Protein AF-A0A118K7F1-F1 (afdb_monomer)

Nearest PDB structures (foldseek):
  3m66-assembly1_A  TM=4.678E-01  e=5.697E-04  Homo sapiens
  6z1p-assembly1_BY  TM=4.710E-01  e=3.062E-03  Tetrahymena thermophila SB210
  4fp9-assembly1_B  TM=5.503E-01  e=2.285E-02  Homo sapiens
  7odr-assembly1_y  TM=4.943E-01  e=2.480E-02  Homo sapiens
  4fzv-assembly1_B  TM=5.693E-01  e=2.368E-01  Homo sapiens

Organism: Cynara cardunculus var. scolymus (NCBI:txid59895)

Structure (mmCIF, N/CA/C/O backbone):
data_AF-A0A118K7F1-F1
#
_entry.id   AF-A0A118K7F1-F1
#
loop_
_atom_site.group_PDB
_atom_site.id
_atom_site.type_symbol
_atom_site.label_atom_id
_atom_site.label_alt_id
_atom_site.label_comp_id
_atom_site.label_asym_id
_atom_site.label_entity_id
_atom_site.label_seq_id
_atom_site.pdbx_PDB_ins_code
_atom_site.Cartn_x
_atom_site.Cartn_y
_atom_site.Cartn_z
_atom_site.occupancy
_atom_site.B_iso_or_equiv
_atom_site.auth_seq_id
_atom_site.auth_comp_id
_atom_site.auth_asym_id
_atom_site.auth_atom_id
_atom_site.pdbx_PDB_model_num
ATOM 1 N N . MET A 1 1 ? -38.314 -49.164 15.059 1.00 33.78 1 MET A N 1
ATOM 2 C CA . MET A 1 1 ? -38.859 -47.886 15.569 1.00 33.78 1 MET A CA 1
ATOM 3 C C . MET A 1 1 ? -37.735 -46.852 15.673 1.00 33.78 1 MET A C 1
ATOM 5 O O . MET A 1 1 ? -37.316 -46.515 16.763 1.00 33.78 1 MET A O 1
ATOM 9 N N . ASN A 1 2 ? -37.215 -46.384 14.531 1.00 30.73 2 ASN A N 1
ATOM 10 C CA . ASN A 1 2 ? -36.104 -45.414 14.435 1.00 30.73 2 ASN A CA 1
ATOM 11 C C . ASN A 1 2 ? -36.528 -44.141 13.670 1.00 30.73 2 ASN A C 1
ATOM 13 O O . ASN A 1 2 ? -35.702 -43.494 13.037 1.00 30.73 2 ASN A O 1
ATOM 17 N N . HIS A 1 3 ? -37.826 -43.818 13.656 1.00 33.66 3 HIS A N 1
ATOM 18 C CA . HIS A 1 3 ? -38.388 -42.893 12.665 1.00 33.66 3 HIS A CA 1
ATOM 19 C C . HIS A 1 3 ? -38.985 -41.580 13.194 1.00 33.66 3 HIS A C 1
ATOM 21 O O . HIS A 1 3 ? -39.482 -40.816 12.376 1.00 33.66 3 HIS A O 1
ATOM 27 N N . GLU A 1 4 ? -38.886 -41.248 14.487 1.00 40.16 4 GLU A N 1
ATOM 28 C CA . GLU A 1 4 ? -39.511 -40.009 15.012 1.00 40.16 4 GLU A CA 1
ATOM 29 C C . GLU A 1 4 ? -38.558 -38.905 15.488 1.00 40.16 4 GLU A C 1
ATOM 31 O O . GLU A 1 4 ? -38.998 -37.828 15.874 1.00 40.16 4 GLU A O 1
ATOM 36 N N . LEU A 1 5 ? -37.246 -39.080 15.361 1.00 42.38 5 LEU A N 1
ATOM 37 C CA . LEU A 1 5 ? -36.295 -37.971 15.456 1.00 42.38 5 LEU A CA 1
ATOM 38 C C . LEU A 1 5 ? -35.382 -38.083 14.243 1.00 42.38 5 LEU A C 1
ATOM 40 O O . LEU A 1 5 ? -34.543 -38.976 14.193 1.00 42.38 5 LEU A O 1
ATOM 44 N N . GLY A 1 6 ? -35.568 -37.222 13.239 1.00 43.69 6 GLY A N 1
ATOM 45 C CA . GLY A 1 6 ? -34.880 -37.246 11.934 1.00 43.69 6 GLY A CA 1
ATOM 46 C C . GLY A 1 6 ? -33.348 -37.098 11.959 1.00 43.69 6 GLY A C 1
ATOM 47 O O . GLY A 1 6 ? -32.740 -36.762 10.946 1.00 43.69 6 GLY A O 1
ATOM 48 N N . ILE A 1 7 ? -32.701 -37.348 13.097 1.00 48.69 7 ILE A N 1
ATOM 49 C CA . ILE A 1 7 ? -31.257 -37.423 13.273 1.00 48.69 7 ILE A CA 1
ATOM 50 C C . ILE A 1 7 ? -30.975 -38.642 14.155 1.00 48.69 7 ILE A C 1
ATOM 52 O O . ILE A 1 7 ? -31.337 -38.664 15.328 1.00 48.69 7 ILE A O 1
ATOM 56 N N . SER A 1 8 ? -30.304 -39.654 13.596 1.00 56.19 8 SER A N 1
ATOM 57 C CA . SER A 1 8 ? -29.778 -40.784 14.373 1.00 56.19 8 SER A CA 1
ATOM 58 C C . SER A 1 8 ? -28.964 -40.256 15.557 1.00 56.19 8 SER A C 1
ATOM 60 O O . SER A 1 8 ? -28.111 -39.385 15.367 1.00 56.19 8 SER A O 1
ATOM 62 N N . ILE A 1 9 ? -29.184 -40.797 16.759 1.00 53.75 9 ILE A N 1
ATOM 63 C CA . ILE A 1 9 ? -28.393 -40.495 17.964 1.00 53.75 9 ILE A CA 1
ATOM 64 C C . ILE A 1 9 ? -26.886 -40.552 17.651 1.00 53.75 9 ILE A C 1
ATOM 66 O O . ILE A 1 9 ? -26.134 -39.712 18.132 1.00 53.75 9 ILE A O 1
ATOM 70 N N . ALA A 1 10 ? -26.450 -41.436 16.744 1.00 54.94 10 ALA A N 1
ATOM 71 C CA . ALA A 1 10 ? -25.067 -41.506 16.270 1.00 54.94 10 ALA A CA 1
ATOM 72 C C . ALA A 1 10 ? -24.579 -40.226 15.557 1.00 54.94 10 ALA A C 1
ATOM 74 O O . ALA A 1 10 ? -23.451 -39.791 15.783 1.00 54.94 10 ALA A O 1
ATOM 75 N N . LYS A 1 11 ? -25.418 -39.577 14.735 1.00 52.28 11 LYS A N 1
ATOM 76 C CA . LYS A 1 11 ? -25.096 -38.284 14.098 1.00 52.28 11 LYS A CA 1
ATOM 77 C C . LYS A 1 11 ? -25.010 -37.161 15.130 1.00 52.28 11 LYS A C 1
ATOM 79 O O . LYS A 1 11 ? -24.109 -36.331 15.046 1.00 52.28 11 LYS A O 1
ATOM 84 N N . LEU A 1 12 ? -25.905 -37.156 16.116 1.00 53.72 12 LEU A N 1
ATOM 85 C CA . LEU A 1 12 ? -25.903 -36.162 17.191 1.00 53.72 12 LEU A CA 1
ATOM 86 C C . LEU A 1 12 ? -24.661 -36.327 18.081 1.00 53.72 12 LEU A C 1
ATOM 88 O O . LEU A 1 12 ? -23.933 -35.363 18.284 1.00 53.72 12 LEU A O 1
ATOM 92 N N . LEU A 1 13 ? -24.334 -37.557 18.489 1.00 58.09 13 LEU A N 1
ATOM 93 C CA . LEU A 1 13 ? -23.110 -37.884 19.227 1.00 58.09 13 LEU A CA 1
ATOM 94 C C . LEU A 1 13 ? -21.833 -37.532 18.446 1.00 58.09 13 LEU A C 1
ATOM 96 O O . LEU A 1 13 ? -20.893 -37.020 19.044 1.00 58.09 13 LEU A O 1
ATOM 100 N N . SER A 1 14 ? -21.809 -37.713 17.119 1.00 56.25 14 SER A N 1
ATOM 101 C CA . SER A 1 14 ? -20.656 -37.328 16.285 1.00 56.25 14 SER A CA 1
ATOM 102 C C . SER A 1 14 ? -20.405 -35.812 16.217 1.00 56.25 14 SER A C 1
ATOM 104 O O . SER A 1 14 ? -19.273 -35.386 15.996 1.00 56.25 14 SER A O 1
ATOM 106 N N . ALA A 1 15 ? -21.438 -34.989 16.432 1.00 49.56 15 ALA A N 1
ATOM 107 C CA . ALA A 1 15 ? -21.332 -33.527 16.451 1.00 49.56 15 ALA A CA 1
ATOM 108 C C . ALA A 1 15 ? -20.895 -32.973 17.822 1.00 49.56 15 ALA A C 1
ATOM 110 O O . ALA A 1 15 ? -20.406 -31.844 17.915 1.00 49.56 15 ALA A O 1
ATOM 111 N N . LEU A 1 16 ? -21.055 -33.764 18.886 1.00 56.34 16 LEU A N 1
ATOM 112 C CA . LEU A 1 16 ? -20.774 -33.382 20.264 1.00 56.34 16 LEU A CA 1
ATOM 113 C C . LEU A 1 16 ? -19.293 -33.657 20.585 1.00 56.34 16 LEU A C 1
ATOM 115 O O . LEU A 1 16 ? -18.904 -34.771 20.921 1.00 56.34 16 LEU A O 1
ATOM 119 N N . ARG A 1 17 ? -18.437 -32.629 20.505 1.00 57.47 17 ARG A N 1
ATOM 120 C CA . ARG A 1 17 ? -16.974 -32.715 20.742 1.00 57.47 17 ARG A CA 1
ATOM 121 C C . ARG A 1 17 ? -16.579 -32.922 22.222 1.00 57.47 17 ARG A C 1
ATOM 123 O O . ARG A 1 17 ? -15.550 -32.409 22.655 1.00 57.47 17 ARG A O 1
ATOM 130 N N . HIS A 1 18 ? -17.392 -33.615 23.026 1.00 61.81 18 HIS A N 1
ATOM 131 C CA . HIS A 1 18 ? -17.196 -33.721 24.475 1.00 61.81 18 HIS A CA 1
ATOM 132 C C . HIS A 1 18 ? -17.269 -35.184 24.977 1.00 61.81 18 HIS A C 1
ATOM 134 O O . HIS A 1 18 ? -18.365 -35.728 25.116 1.00 61.81 18 HIS A O 1
ATOM 140 N N . PRO A 1 19 ? -16.136 -35.819 25.359 1.00 63.72 19 PRO A N 1
ATOM 141 C CA . PRO A 1 19 ? -16.068 -37.256 25.681 1.00 63.72 19 PRO A CA 1
ATOM 142 C C . PRO A 1 19 ? -17.007 -37.708 26.807 1.00 63.72 19 PRO A C 1
ATOM 144 O O . PRO A 1 19 ? -17.518 -38.821 26.797 1.00 63.72 19 PRO A O 1
ATOM 147 N N . LYS A 1 20 ? -17.267 -36.823 27.779 1.00 68.19 20 LYS A N 1
ATOM 148 C CA . LYS A 1 20 ? -18.116 -37.111 28.950 1.00 68.19 20 LYS A CA 1
ATOM 149 C C . LYS A 1 20 ? -19.592 -37.373 28.616 1.00 68.19 20 LYS A C 1
ATOM 151 O O . LYS A 1 20 ? -20.291 -37.897 29.470 1.00 68.19 20 LYS A O 1
ATOM 156 N N . ILE A 1 21 ? -20.069 -37.029 27.417 1.00 67.31 21 ILE A N 1
ATOM 157 C CA . ILE A 1 21 ? -21.455 -37.311 26.994 1.00 67.31 21 ILE A CA 1
ATOM 158 C C . ILE A 1 21 ? -21.686 -38.817 26.811 1.00 67.31 21 ILE A C 1
ATOM 160 O O . ILE A 1 21 ? -22.789 -39.296 27.050 1.00 67.31 21 ILE A O 1
ATOM 164 N N . LEU A 1 22 ? -20.633 -39.574 26.483 1.00 69.19 22 LEU A N 1
ATOM 165 C CA . LEU A 1 22 ? -20.677 -41.035 26.341 1.00 69.19 22 LEU A CA 1
ATOM 166 C C . LEU A 1 22 ? -20.912 -41.772 27.671 1.00 69.19 22 LEU A C 1
ATOM 168 O O . LEU A 1 22 ? -21.082 -42.985 27.671 1.00 69.19 22 LEU A O 1
ATOM 172 N N . LEU A 1 23 ? -20.896 -41.055 28.800 1.00 73.44 23 LEU A N 1
ATOM 173 C CA . LEU A 1 23 ? -21.148 -41.616 30.128 1.00 73.44 23 LEU A CA 1
ATOM 174 C C . LEU A 1 23 ? -22.645 -41.705 30.468 1.00 73.44 23 LEU A C 1
ATOM 176 O O . LEU A 1 23 ? -22.988 -42.279 31.497 1.00 73.44 23 LEU A O 1
ATOM 180 N N . TYR A 1 24 ? -23.522 -41.124 29.644 1.00 74.94 24 TYR A N 1
ATOM 181 C CA . TYR A 1 24 ? -24.964 -41.073 29.889 1.00 74.94 24 TYR A CA 1
ATOM 182 C C . TYR A 1 24 ? -25.722 -42.109 29.060 1.00 74.94 24 TYR A C 1
ATOM 184 O O . TYR A 1 24 ? -25.358 -42.399 27.920 1.00 74.94 24 TYR A O 1
ATOM 192 N N . ASP A 1 25 ? -26.810 -42.633 29.629 1.00 81.31 25 ASP A N 1
ATOM 193 C CA . ASP A 1 25 ? -27.664 -43.620 28.971 1.00 81.31 25 ASP A CA 1
ATOM 194 C C . ASP A 1 25 ? -28.401 -42.992 27.764 1.00 81.31 25 ASP A C 1
ATOM 196 O O . ASP A 1 25 ? -29.088 -41.970 27.927 1.00 81.31 25 ASP A O 1
ATOM 200 N N . PRO A 1 26 ? -28.279 -43.569 26.550 1.00 75.25 26 PRO A N 1
ATOM 201 C CA . PRO A 1 26 ? -28.888 -43.007 25.348 1.00 75.25 26 PRO A CA 1
ATOM 202 C C . PRO A 1 26 ? -30.412 -42.878 25.406 1.00 75.25 26 PRO A C 1
ATOM 204 O O . PRO A 1 26 ? -30.953 -41.888 24.914 1.00 75.25 26 PRO A O 1
ATOM 207 N N . GLU A 1 27 ? -31.103 -43.845 26.006 1.00 77.94 27 GLU A N 1
ATOM 208 C CA . GLU A 1 27 ? -32.568 -43.920 25.992 1.00 77.94 27 GLU A CA 1
ATOM 209 C C . GLU A 1 27 ? -33.184 -43.263 27.226 1.00 77.94 27 GLU A C 1
ATOM 211 O O . GLU A 1 27 ? -34.207 -42.589 27.126 1.00 77.94 27 GLU A O 1
ATOM 216 N N . LYS A 1 28 ? -32.553 -43.422 28.391 1.00 79.44 28 LYS A N 1
ATOM 217 C CA . LYS A 1 28 ? -33.074 -42.939 29.675 1.00 79.44 28 LYS A CA 1
ATOM 218 C C . LYS A 1 28 ? -32.659 -41.511 29.999 1.00 79.44 28 LYS A C 1
ATOM 220 O O . LYS A 1 28 ? -33.298 -40.881 30.837 1.00 79.44 28 LYS A O 1
ATOM 225 N N . THR A 1 29 ? -31.596 -40.997 29.378 1.00 79.69 29 THR A N 1
ATOM 226 C CA . THR A 1 29 ? -31.050 -39.676 29.721 1.00 79.69 29 THR A CA 1
ATOM 227 C C . THR A 1 29 ? -30.903 -38.766 28.510 1.00 79.69 29 THR A C 1
ATOM 229 O O . THR A 1 29 ? -31.454 -37.664 28.511 1.00 79.69 29 THR A O 1
ATOM 232 N N . LEU A 1 30 ? -30.199 -39.206 27.462 1.00 78.50 30 LEU A N 1
ATOM 233 C CA . LEU A 1 30 ? -29.924 -38.346 26.305 1.00 78.50 30 LEU A CA 1
ATOM 234 C C . LEU A 1 30 ? -31.198 -38.032 25.512 1.00 78.50 30 LEU A C 1
ATOM 236 O O . LEU A 1 30 ? -31.478 -36.868 25.218 1.00 78.50 30 LEU A O 1
ATOM 240 N N . LEU A 1 31 ? -31.989 -39.062 25.199 1.00 80.12 31 LEU A N 1
ATOM 241 C CA . LEU A 1 31 ? -33.205 -38.931 24.402 1.00 80.12 31 LEU A CA 1
ATOM 242 C C . LEU A 1 31 ? -34.261 -38.002 25.048 1.00 80.12 31 LEU A C 1
ATOM 244 O O . LEU A 1 31 ? -34.672 -37.054 24.371 1.00 80.12 31 LEU A O 1
ATOM 248 N N . PRO A 1 32 ? -34.650 -38.159 26.333 1.00 82.69 32 PRO A N 1
ATOM 249 C CA . PRO A 1 32 ? -35.626 -37.271 26.971 1.00 82.69 32 PRO A CA 1
ATOM 250 C C . PRO A 1 32 ? -35.162 -35.812 27.044 1.00 82.69 32 PRO A C 1
ATOM 252 O O . PRO A 1 32 ? -35.956 -34.887 26.858 1.00 82.69 32 PRO A O 1
ATOM 255 N N . ALA A 1 33 ? -33.867 -35.579 27.272 1.00 82.62 33 ALA A N 1
ATOM 256 C CA . ALA A 1 33 ? -33.304 -34.234 27.306 1.00 82.62 33 ALA A CA 1
ATOM 257 C C . ALA A 1 33 ? -33.335 -33.567 25.920 1.00 82.62 33 ALA A C 1
ATOM 259 O O . ALA A 1 33 ? -33.728 -32.406 25.805 1.00 82.62 33 ALA A O 1
ATOM 260 N N . PHE A 1 34 ? -32.992 -34.294 24.851 1.00 84.00 34 PHE A N 1
ATOM 261 C CA . PHE A 1 34 ? -33.088 -33.767 23.484 1.00 84.00 34 PHE A CA 1
ATOM 262 C C . PHE A 1 34 ? -34.534 -33.501 23.069 1.00 84.00 34 PHE A C 1
ATOM 264 O O . PHE A 1 34 ? -34.813 -32.460 22.479 1.00 84.00 34 PHE A O 1
ATOM 271 N N . GLN A 1 35 ? -35.463 -34.395 23.414 1.00 84.62 35 GLN A N 1
ATOM 272 C CA . GLN A 1 35 ? -36.893 -34.185 23.181 1.00 84.62 35 GLN A CA 1
ATOM 273 C C . GLN A 1 35 ? -37.403 -32.947 23.922 1.00 84.62 35 GLN A C 1
ATOM 275 O O . GLN A 1 35 ? -38.079 -32.117 23.320 1.00 84.62 35 GLN A O 1
ATOM 280 N N . THR A 1 36 ? -37.009 -32.769 25.186 1.00 86.06 36 THR A N 1
ATOM 281 C CA . THR A 1 36 ? -37.338 -31.573 25.975 1.00 86.06 36 THR A CA 1
ATOM 282 C C . THR A 1 36 ? -36.846 -30.306 25.275 1.00 86.06 36 THR A C 1
ATOM 284 O O . THR A 1 36 ? -37.626 -29.380 25.057 1.00 86.06 36 THR A O 1
ATOM 287 N N . LEU A 1 37 ? -35.572 -30.260 24.876 1.00 85.75 37 LEU A N 1
ATOM 288 C CA . LEU A 1 37 ? -34.992 -29.085 24.220 1.00 85.75 37 LEU A CA 1
ATOM 289 C C . LEU A 1 37 ? -35.633 -28.792 22.852 1.00 85.75 37 LEU A C 1
ATOM 291 O O . LEU A 1 37 ? -35.886 -27.634 22.532 1.00 85.75 37 LEU A O 1
ATOM 295 N N . ASN A 1 38 ? -35.964 -29.819 22.070 1.00 86.38 38 ASN A N 1
ATOM 296 C CA . ASN A 1 38 ? -36.693 -29.635 20.813 1.00 86.38 38 ASN A CA 1
ATOM 297 C C . ASN A 1 38 ? -38.124 -29.127 21.064 1.00 86.38 38 ASN A C 1
ATOM 299 O O . ASN A 1 38 ? -38.602 -28.258 20.340 1.00 86.38 38 ASN A O 1
ATOM 303 N N . SER A 1 39 ? -38.797 -29.619 22.113 1.00 85.88 39 SER A N 1
ATOM 304 C CA . SER A 1 39 ? -40.174 -29.221 22.446 1.00 85.88 39 SER A CA 1
ATOM 305 C C . SER A 1 39 ? -40.308 -27.737 22.809 1.00 85.88 39 SER A C 1
ATOM 307 O O . SER A 1 39 ? -41.363 -27.146 22.597 1.00 85.88 39 SER A O 1
ATOM 309 N N . ILE A 1 40 ? -39.229 -27.110 23.291 1.00 82.69 40 ILE A N 1
ATOM 310 C CA . ILE A 1 40 ? -39.170 -25.666 23.572 1.00 82.69 40 ILE A CA 1
ATOM 311 C C . ILE A 1 40 ? -38.719 -24.822 22.364 1.00 82.69 40 ILE A C 1
ATOM 313 O O . ILE A 1 40 ? -38.454 -23.631 22.521 1.00 82.69 40 ILE A O 1
ATOM 317 N N . GLY A 1 41 ? -38.632 -25.418 21.170 1.00 84.94 41 GLY A N 1
ATOM 318 C CA . GLY A 1 41 ? -38.369 -24.718 19.908 1.00 84.94 41 GLY A CA 1
ATOM 319 C C . GLY A 1 41 ? -36.900 -24.641 19.482 1.00 84.94 41 GLY A C 1
ATOM 320 O O . GLY A 1 41 ? -36.587 -23.919 18.538 1.00 84.94 41 GLY A O 1
ATOM 321 N N . LEU A 1 42 ? -35.982 -25.358 20.142 1.00 85.50 42 LEU A N 1
ATOM 322 C CA . LEU A 1 42 ? -34.579 -25.409 19.716 1.00 85.50 42 LEU A CA 1
ATOM 323 C C . LEU A 1 42 ? -34.408 -26.367 18.534 1.00 85.50 42 LEU A C 1
ATOM 325 O O . LEU A 1 42 ? -34.923 -27.483 18.547 1.00 85.50 42 LEU A O 1
ATOM 329 N N . SER A 1 43 ? -33.640 -25.955 17.522 1.00 84.44 43 SER A N 1
ATOM 330 C CA . SER A 1 43 ? -33.270 -26.859 16.432 1.00 84.44 43 SER A CA 1
ATOM 331 C C . SER A 1 43 ? -32.271 -27.907 16.919 1.00 84.44 43 SER A C 1
ATOM 333 O O . SER A 1 43 ? -31.537 -27.695 17.886 1.00 84.44 43 SER A O 1
ATOM 335 N N . SER A 1 44 ? -32.140 -29.018 16.197 1.00 77.75 44 SER A N 1
ATOM 336 C CA . SER A 1 44 ? -31.164 -30.047 16.566 1.00 77.75 44 SER A CA 1
ATOM 337 C C . SER A 1 44 ? -29.715 -29.538 16.578 1.00 77.75 44 SER A C 1
ATOM 339 O O . SER A 1 44 ? -28.893 -30.028 17.351 1.00 77.75 44 SER A O 1
ATOM 341 N N . THR A 1 45 ? -29.398 -28.532 15.758 1.00 80.00 45 THR A N 1
ATOM 342 C CA . THR A 1 45 ? -28.094 -27.856 15.777 1.00 80.00 45 THR A CA 1
ATOM 343 C C . THR A 1 45 ? -27.912 -27.033 17.052 1.00 80.00 45 THR A C 1
ATOM 345 O O . THR A 1 45 ? -26.840 -27.073 17.655 1.00 80.00 45 THR A O 1
ATOM 348 N N . ASP A 1 46 ? -28.953 -26.330 17.503 1.00 80.50 46 ASP A N 1
ATOM 349 C CA . ASP A 1 46 ? -28.914 -25.567 18.755 1.00 80.50 46 ASP A CA 1
ATOM 350 C C . ASP A 1 46 ? -28.746 -26.491 19.961 1.00 80.50 46 ASP A C 1
ATOM 352 O O . ASP A 1 46 ? -27.908 -26.231 20.825 1.00 80.50 46 ASP A O 1
ATOM 356 N N . VAL A 1 47 ? -29.482 -27.608 19.976 1.00 82.69 47 VAL A N 1
ATOM 357 C CA . VAL A 1 47 ? -29.347 -28.661 20.988 1.00 82.69 47 VAL A CA 1
ATOM 358 C C . VAL A 1 47 ? -27.907 -29.163 21.051 1.00 82.69 47 VAL A C 1
ATOM 360 O O . VAL A 1 47 ? -27.333 -29.221 22.137 1.00 82.69 47 VAL A O 1
ATOM 363 N N . ALA A 1 48 ? -27.281 -29.449 19.905 1.00 77.19 48 ALA A N 1
ATOM 364 C CA . ALA A 1 48 ? -25.897 -29.914 19.866 1.00 77.19 48 ALA A CA 1
ATOM 365 C C . ALA A 1 48 ? -24.908 -28.891 20.461 1.00 77.19 48 ALA A C 1
ATOM 367 O O . ALA A 1 48 ? -24.018 -29.269 21.228 1.00 77.19 48 ALA A O 1
ATOM 368 N N . VAL A 1 49 ? -25.067 -27.596 20.164 1.00 76.75 49 VAL A N 1
ATOM 369 C CA . VAL A 1 49 ? -24.208 -26.529 20.715 1.00 76.75 49 VAL A CA 1
ATOM 370 C C . VAL A 1 49 ? -24.388 -26.396 22.229 1.00 76.75 49 VAL A C 1
ATOM 372 O O . VAL A 1 49 ? -23.404 -26.361 22.969 1.00 76.75 49 VAL A O 1
ATOM 375 N N . ILE A 1 50 ? -25.639 -26.361 22.693 1.00 78.06 50 ILE A N 1
ATOM 376 C CA . ILE A 1 50 ? -25.996 -26.221 24.111 1.00 78.06 50 ILE A CA 1
ATOM 377 C C . ILE A 1 50 ? -25.445 -27.397 24.926 1.00 78.06 50 ILE A C 1
ATOM 379 O O . ILE A 1 50 ? -24.774 -27.201 25.941 1.00 78.06 50 ILE A O 1
ATOM 383 N N . VAL A 1 51 ? -25.673 -28.615 24.439 1.00 78.75 51 VAL A N 1
ATOM 384 C CA . VAL A 1 51 ? -25.268 -29.857 25.102 1.00 78.75 51 VAL A CA 1
ATOM 385 C C . VAL A 1 51 ? -23.751 -30.024 25.107 1.00 78.75 51 VAL A C 1
ATOM 387 O O . VAL A 1 51 ? -23.187 -30.418 26.127 1.00 78.75 51 VAL A O 1
ATOM 390 N N . SER A 1 52 ? -23.071 -29.676 24.008 1.00 73.38 52 SER A N 1
ATOM 391 C CA . SER A 1 52 ? -21.602 -29.724 23.939 1.00 73.38 52 SER A CA 1
ATOM 392 C C . SER A 1 52 ? -20.940 -28.807 24.958 1.00 73.38 52 SER A C 1
ATOM 394 O O . SER A 1 52 ? -19.881 -29.144 25.486 1.00 73.38 52 SER A O 1
ATOM 396 N N . ALA A 1 53 ? -21.538 -27.642 25.218 1.00 71.12 53 ALA A N 1
ATOM 397 C CA . ALA A 1 53 ? -20.955 -26.650 26.106 1.00 71.12 53 ALA A CA 1
ATOM 398 C C . ALA A 1 53 ? -20.956 -27.113 27.569 1.00 71.12 53 ALA A C 1
ATOM 400 O O . ALA A 1 53 ? -19.964 -26.888 28.264 1.00 71.12 53 ALA A O 1
ATOM 401 N N . ARG A 1 54 ? -22.050 -27.736 28.045 1.00 71.31 54 ARG A N 1
ATOM 402 C CA . ARG A 1 54 ? -22.216 -28.162 29.450 1.00 71.31 54 ARG A CA 1
ATOM 403 C C . ARG A 1 54 ? -23.090 -29.413 29.609 1.00 71.31 54 ARG A C 1
ATOM 405 O O . ARG A 1 54 ? -24.227 -29.316 30.064 1.00 71.31 54 ARG A O 1
ATOM 412 N N . PRO A 1 55 ? -22.559 -30.607 29.302 1.00 75.56 55 PRO A N 1
ATOM 413 C CA . PRO A 1 55 ? -23.356 -31.831 29.329 1.00 75.56 55 PRO A CA 1
ATOM 414 C C . PRO A 1 55 ? -23.817 -32.223 30.739 1.00 75.56 55 PRO A C 1
ATOM 416 O O . PRO A 1 55 ? -24.962 -32.622 30.918 1.00 75.56 55 PRO A O 1
ATOM 419 N N . LYS A 1 56 ? -22.965 -32.045 31.756 1.00 76.25 56 LYS A N 1
ATOM 420 C CA . LYS A 1 56 ? -23.298 -32.405 33.143 1.00 76.25 56 LYS A CA 1
ATOM 421 C C . LYS A 1 56 ? -24.536 -31.683 33.662 1.00 76.25 56 LYS A C 1
ATOM 423 O O . LYS A 1 56 ? -25.459 -32.312 34.160 1.00 76.25 56 LYS A O 1
ATOM 428 N N . ASP A 1 57 ? -24.585 -30.366 33.487 1.00 74.81 57 ASP A N 1
ATOM 429 C CA . ASP A 1 57 ? -25.669 -29.552 34.042 1.00 74.81 57 ASP A CA 1
ATOM 430 C C . ASP A 1 57 ? -27.026 -29.813 33.363 1.00 74.81 57 ASP A C 1
ATOM 432 O O . ASP A 1 57 ? -28.070 -29.537 33.952 1.00 74.81 57 ASP A O 1
ATOM 436 N N . ILE A 1 58 ? -27.008 -30.351 32.139 1.00 77.44 58 ILE A N 1
ATOM 437 C CA . ILE A 1 58 ? -28.201 -30.698 31.356 1.00 77.44 58 ILE A CA 1
ATOM 438 C C . ILE A 1 58 ? -28.710 -32.102 31.703 1.00 77.44 58 ILE A C 1
ATOM 440 O O . ILE A 1 58 ? -29.921 -32.305 31.743 1.00 77.44 58 ILE A O 1
ATOM 444 N N . PHE A 1 59 ? -27.810 -33.062 31.945 1.00 77.56 59 PHE A N 1
ATOM 445 C CA . PHE A 1 59 ? -28.170 -34.477 32.102 1.00 77.56 59 PHE A CA 1
ATOM 446 C C . PHE A 1 59 ? -28.209 -34.976 33.555 1.00 77.56 59 PHE A C 1
ATOM 448 O O . PHE A 1 59 ? -28.926 -35.932 33.835 1.00 77.56 59 PHE A O 1
ATOM 455 N N . ASP A 1 60 ? -27.493 -34.346 34.494 1.00 70.00 60 ASP A N 1
ATOM 456 C CA . ASP A 1 60 ? -27.420 -34.809 35.895 1.00 70.00 60 ASP A CA 1
ATOM 457 C C . ASP A 1 60 ? -28.694 -34.494 36.708 1.00 70.00 60 ASP A C 1
ATOM 459 O O . ASP A 1 60 ? -28.821 -34.901 37.865 1.00 70.00 60 ASP A O 1
ATOM 463 N N . ARG A 1 61 ? -29.638 -33.725 36.149 1.00 68.38 61 ARG A N 1
ATOM 464 C CA . ARG A 1 61 ? -30.878 -33.301 36.819 1.00 68.38 61 ARG A CA 1
ATOM 465 C C . ARG A 1 61 ? -32.065 -33.337 35.852 1.00 68.38 61 ARG A C 1
ATOM 467 O O . ARG A 1 61 ? -31.857 -33.176 34.652 1.00 68.38 61 ARG A O 1
ATOM 474 N N . PRO A 1 62 ? -33.312 -33.467 36.347 1.00 70.75 62 PRO A N 1
ATOM 475 C CA . PRO A 1 62 ? -34.499 -33.375 35.501 1.00 70.75 62 PRO A CA 1
ATOM 476 C C . PRO A 1 62 ? -34.566 -32.010 34.801 1.00 70.75 62 PRO A C 1
ATOM 478 O O . PRO A 1 62 ? -34.784 -30.975 35.437 1.00 70.75 62 PRO A O 1
ATOM 481 N N . LEU A 1 63 ? -34.335 -32.014 33.486 1.00 74.56 63 LEU A N 1
ATOM 482 C CA . LEU A 1 63 ? -34.307 -30.814 32.649 1.00 74.56 63 LEU A CA 1
ATOM 483 C C . LEU A 1 63 ? -35.714 -30.277 32.363 1.00 74.56 63 LEU A C 1
ATOM 485 O O . LEU A 1 63 ? -35.885 -29.069 32.246 1.00 74.56 63 LEU A O 1
ATOM 489 N N . GLN A 1 64 ? -36.704 -31.167 32.260 1.00 71.88 64 GLN A N 1
ATOM 490 C CA . GLN A 1 64 ? -38.034 -30.869 31.722 1.00 71.88 64 GLN A CA 1
ATOM 491 C C . GLN A 1 64 ? -38.728 -29.701 32.430 1.00 71.88 64 GLN A C 1
ATOM 493 O O . GLN A 1 64 ? -38.998 -28.678 31.799 1.00 71.88 64 GLN A O 1
ATOM 498 N N . ASP A 1 65 ? -38.937 -29.806 33.743 1.00 75.19 65 ASP A N 1
ATOM 499 C CA . ASP A 1 65 ? -39.673 -28.786 34.497 1.00 75.19 65 ASP A CA 1
ATOM 500 C C . ASP A 1 65 ? -38.933 -27.442 34.519 1.00 75.19 65 ASP A C 1
ATOM 502 O O . ASP A 1 65 ? -39.535 -26.379 34.375 1.00 75.19 65 ASP A O 1
ATOM 506 N N . ARG A 1 66 ? -37.601 -27.480 34.629 1.00 78.31 66 ARG A N 1
ATOM 507 C CA . ARG A 1 66 ? -36.758 -26.278 34.718 1.00 78.31 66 ARG A CA 1
ATOM 508 C C . ARG A 1 66 ? -36.639 -25.556 33.387 1.00 78.31 66 ARG A C 1
ATOM 510 O O . ARG A 1 66 ? -36.733 -24.332 33.345 1.00 78.31 66 ARG A O 1
ATOM 517 N N . ALA A 1 67 ? -36.450 -26.300 32.300 1.00 81.69 67 ALA A N 1
ATOM 518 C CA . ALA A 1 67 ? -36.376 -25.741 30.959 1.00 81.69 67 ALA A CA 1
ATOM 519 C C . ALA A 1 67 ? -37.696 -25.057 30.593 1.00 81.69 67 ALA A C 1
ATOM 521 O O . ALA A 1 67 ? -37.680 -23.938 30.082 1.00 81.69 67 ALA A O 1
ATOM 522 N N . LEU A 1 68 ? -38.831 -25.678 30.930 1.00 82.25 68 LEU A N 1
ATOM 523 C CA . LEU A 1 68 ? -40.143 -25.096 30.676 1.00 82.25 68 LEU A CA 1
ATOM 524 C C . LEU A 1 68 ? -40.387 -23.836 31.520 1.00 82.25 68 LEU A C 1
ATOM 526 O O . LEU A 1 68 ? -40.823 -22.821 30.979 1.00 82.25 68 LEU A O 1
ATOM 530 N N . GLN A 1 69 ? -40.046 -23.853 32.814 1.00 83.31 69 GLN A N 1
ATOM 531 C CA . GLN A 1 69 ? -40.123 -22.668 33.682 1.00 83.31 69 GLN A CA 1
ATOM 532 C C . GLN A 1 69 ? -39.242 -21.521 33.168 1.00 83.31 69 GLN A C 1
ATOM 534 O O . GLN A 1 69 ? -39.690 -20.379 33.078 1.00 83.31 69 GLN A O 1
ATOM 539 N N . CYS A 1 70 ? -38.008 -21.833 32.769 1.00 86.06 70 CYS A N 1
ATOM 540 C CA . CYS A 1 70 ? -37.058 -20.889 32.190 1.00 86.06 70 CYS A CA 1
ATOM 541 C C . CYS A 1 70 ? -37.607 -20.241 30.911 1.00 86.06 70 CYS A C 1
ATOM 543 O O . CYS A 1 70 ? -37.654 -19.015 30.807 1.00 86.06 70 CYS A O 1
ATOM 545 N N . VAL A 1 71 ? -38.088 -21.051 29.966 1.00 87.50 71 VAL A N 1
ATOM 546 C CA . VAL A 1 71 ? -38.663 -20.581 28.698 1.00 87.50 71 VAL A CA 1
ATOM 547 C C . VAL A 1 71 ? -39.916 -19.748 28.937 1.00 87.50 71 VAL A C 1
ATOM 549 O O . VAL A 1 71 ? -40.043 -18.676 28.353 1.00 87.50 71 VAL A O 1
ATOM 552 N N . ASN A 1 72 ? -40.813 -20.185 29.822 1.00 88.00 72 ASN A N 1
ATOM 553 C CA . ASN A 1 72 ? -42.037 -19.449 30.140 1.00 88.00 72 ASN A CA 1
ATOM 554 C C . ASN A 1 72 ? -41.736 -18.093 30.784 1.00 88.00 72 ASN A C 1
ATOM 556 O O . ASN A 1 72 ? -42.354 -17.093 30.422 1.00 88.00 72 ASN A O 1
ATOM 560 N N . TYR A 1 73 ? -40.754 -18.038 31.684 1.00 88.50 73 TYR A N 1
ATOM 561 C CA . TYR A 1 73 ? -40.311 -16.786 32.286 1.00 88.50 73 TYR A CA 1
ATOM 562 C C . TYR A 1 73 ? -39.645 -15.857 31.262 1.00 88.50 73 TYR A C 1
ATOM 564 O O . TYR A 1 73 ? -39.975 -14.677 31.177 1.00 88.50 73 TYR A O 1
ATOM 572 N N . LEU A 1 74 ? -38.732 -16.368 30.430 1.00 90.25 74 LEU A N 1
ATOM 573 C CA . LEU A 1 74 ? -38.133 -15.555 29.370 1.00 90.25 74 LEU A CA 1
ATOM 574 C C . LEU A 1 74 ? -39.196 -15.061 28.388 1.00 90.25 74 LEU A C 1
ATOM 576 O O . LEU A 1 74 ? -39.126 -13.917 27.955 1.00 90.25 74 LEU A O 1
ATOM 580 N N . ARG A 1 75 ? -40.199 -15.882 28.064 1.00 91.19 75 ARG A N 1
ATOM 581 C CA . ARG A 1 75 ? -41.309 -15.503 27.186 1.00 91.19 75 ARG A CA 1
ATOM 582 C C . ARG A 1 75 ? -42.165 -14.399 27.798 1.00 91.19 75 ARG A C 1
ATOM 584 O O . ARG A 1 75 ? -42.517 -13.469 27.076 1.00 91.19 75 ARG A O 1
ATOM 591 N N . SER A 1 76 ? -42.446 -14.455 29.103 1.00 90.81 76 SER A N 1
ATOM 592 C CA . SER A 1 76 ? -43.237 -13.421 29.784 1.00 90.81 76 SER A CA 1
ATOM 593 C C . SER A 1 76 ? -42.547 -12.053 29.793 1.00 90.81 76 SER A C 1
ATOM 595 O O . SER A 1 76 ? -43.230 -11.034 29.753 1.00 90.81 76 SER A O 1
ATOM 597 N N . VAL A 1 77 ? -41.209 -12.020 29.787 1.00 90.19 77 VAL A N 1
ATOM 598 C CA . VAL A 1 77 ? -40.433 -10.770 29.746 1.00 90.19 77 VAL A CA 1
ATOM 599 C C . VAL A 1 77 ? -40.105 -10.329 28.314 1.00 90.19 77 VAL A C 1
ATOM 601 O O . VAL A 1 77 ? -40.212 -9.152 27.987 1.00 90.19 77 VAL A O 1
ATOM 604 N N . LEU A 1 78 ? -39.679 -11.244 27.439 1.00 91.75 78 LEU A N 1
ATOM 605 C CA . LEU A 1 78 ? -39.171 -10.916 26.099 1.00 91.75 78 LEU A CA 1
ATOM 606 C C . LEU A 1 78 ? -40.270 -10.781 25.037 1.00 91.75 78 LEU A C 1
ATOM 608 O O . LEU A 1 78 ? -40.031 -10.143 24.005 1.00 91.75 78 LEU A O 1
ATOM 612 N N . GLY A 1 79 ? -41.430 -11.412 25.255 1.00 90.06 79 GLY A N 1
ATOM 613 C CA . GLY A 1 79 ? -42.595 -11.364 24.366 1.00 90.06 79 GLY A CA 1
ATOM 614 C C . GLY A 1 79 ? -42.381 -11.955 22.966 1.00 90.06 79 GLY A C 1
ATOM 615 O O . GLY A 1 79 ? -43.172 -11.685 22.069 1.00 90.06 79 GLY A O 1
ATOM 616 N N . SER A 1 80 ? -41.297 -12.704 22.733 1.00 88.81 80 SER A N 1
ATOM 617 C CA . SER A 1 80 ? -40.931 -13.239 21.414 1.00 88.81 80 SER A CA 1
ATOM 618 C C . SER A 1 80 ? -40.116 -14.521 21.554 1.00 88.81 80 SER A C 1
ATOM 620 O O . SER A 1 80 ? -39.056 -14.508 22.184 1.00 88.81 80 SER A O 1
ATOM 622 N N . ASP A 1 81 ? -40.577 -15.603 20.924 1.00 87.50 81 ASP A N 1
ATOM 623 C CA . ASP A 1 81 ? -39.883 -16.897 20.938 1.00 87.50 81 ASP A CA 1
ATOM 624 C C . ASP A 1 81 ? -38.483 -16.812 20.309 1.00 87.50 81 ASP A C 1
ATOM 626 O O . ASP A 1 81 ? -37.532 -17.366 20.860 1.00 87.50 81 ASP A O 1
ATOM 630 N N . ASP A 1 82 ? -38.299 -16.015 19.252 1.00 88.31 82 ASP A N 1
ATOM 631 C CA . ASP A 1 82 ? -36.980 -15.787 18.643 1.00 88.31 82 ASP A CA 1
ATOM 632 C C . ASP A 1 82 ? -35.979 -15.173 19.632 1.00 88.31 82 ASP A C 1
ATOM 634 O O . ASP A 1 82 ? -34.810 -15.571 19.698 1.00 88.31 82 ASP A O 1
ATOM 638 N N . LYS A 1 83 ? -36.429 -14.201 20.441 1.00 90.38 83 LYS A N 1
ATOM 639 C CA . LYS A 1 83 ? -35.588 -13.587 21.480 1.00 90.38 83 LYS A CA 1
ATOM 640 C C . LYS A 1 83 ? -35.278 -14.578 22.599 1.00 90.38 83 LYS A C 1
ATOM 642 O O . LYS A 1 83 ? -34.148 -14.580 23.088 1.00 90.38 83 LYS A O 1
ATOM 647 N N . VAL A 1 84 ? -36.240 -15.424 22.975 1.00 90.94 84 VAL A N 1
ATOM 648 C CA . VAL A 1 84 ? -36.056 -16.485 23.979 1.00 90.94 84 VAL A CA 1
ATOM 649 C C . VAL A 1 84 ? -35.003 -17.488 23.508 1.00 90.94 84 VAL A C 1
ATOM 651 O O . VAL A 1 84 ? -34.029 -17.733 24.221 1.00 90.94 84 VAL A O 1
ATOM 654 N N . ILE A 1 85 ? -35.127 -18.000 22.281 1.00 87.75 85 ILE A N 1
ATOM 655 C CA . ILE A 1 85 ? -34.163 -18.937 21.688 1.00 87.75 85 ILE A CA 1
ATOM 656 C C . ILE A 1 85 ? -32.769 -18.300 21.626 1.00 87.75 85 ILE A C 1
ATOM 658 O O . ILE A 1 85 ? -31.778 -18.912 22.034 1.00 87.75 85 ILE A O 1
ATOM 662 N N . LYS A 1 86 ? -32.670 -17.042 21.180 1.00 87.75 86 LYS A N 1
ATOM 663 C CA . LYS A 1 86 ? -31.394 -16.315 21.116 1.00 87.75 86 LYS A CA 1
ATOM 664 C C . LYS A 1 86 ? -30.751 -16.138 22.496 1.00 87.75 86 LYS A C 1
ATOM 666 O O . LYS A 1 86 ? -29.539 -16.332 22.619 1.00 87.75 86 LYS A O 1
ATOM 671 N N . ALA A 1 87 ? -31.543 -15.823 23.522 1.00 89.38 87 ALA A N 1
ATOM 672 C CA . ALA A 1 87 ? -31.084 -15.710 24.905 1.00 89.38 87 ALA A CA 1
ATOM 673 C C . ALA A 1 87 ? -30.537 -17.050 25.424 1.00 89.38 87 ALA A C 1
ATOM 675 O O . ALA A 1 87 ? -29.417 -17.109 25.935 1.00 89.38 87 ALA A O 1
ATOM 676 N N . ILE A 1 88 ? -31.277 -18.143 25.219 1.00 88.00 88 ILE A N 1
ATOM 677 C CA . ILE A 1 88 ? -30.864 -19.492 25.632 1.00 88.00 88 ILE A CA 1
ATOM 678 C C . ILE A 1 88 ? -29.556 -19.891 24.944 1.00 88.00 88 ILE A C 1
ATOM 680 O O . ILE A 1 88 ? -28.632 -20.355 25.606 1.00 88.00 88 ILE A O 1
ATOM 684 N N . LYS A 1 89 ? -29.418 -19.639 23.639 1.00 84.62 89 LYS A N 1
ATOM 685 C CA . LYS A 1 89 ? -28.175 -19.920 22.901 1.00 84.62 89 LYS A CA 1
ATOM 686 C C . LYS A 1 89 ? -26.978 -19.135 23.439 1.00 84.62 89 LYS A C 1
ATOM 688 O O . LYS A 1 89 ? -25.872 -19.665 23.487 1.00 84.62 89 LYS A O 1
ATOM 693 N N . ARG A 1 90 ? -27.180 -17.874 23.839 1.00 84.56 90 ARG A N 1
ATOM 694 C CA . ARG A 1 90 ? -26.125 -17.015 24.407 1.00 84.56 90 ARG A CA 1
ATOM 695 C C . ARG A 1 90 ? -25.720 -17.431 25.814 1.00 84.56 90 ARG A C 1
ATOM 697 O O . ARG A 1 90 ? -24.557 -17.280 26.182 1.00 84.56 90 ARG A O 1
ATOM 704 N N . TYR A 1 91 ? -26.658 -17.946 26.600 1.00 83.81 91 TYR A N 1
ATOM 705 C CA . TYR A 1 91 ? -26.386 -18.408 27.952 1.00 83.81 91 TYR A CA 1
ATOM 706 C C . TYR A 1 91 ? -27.162 -19.693 28.268 1.00 83.81 91 TYR A C 1
ATOM 708 O O . TYR A 1 91 ? -28.149 -19.652 29.005 1.00 83.81 91 TYR A O 1
ATOM 716 N N . PRO A 1 92 ? -26.685 -20.855 27.779 1.00 81.81 92 PRO A N 1
ATOM 717 C CA . PRO A 1 92 ? -27.391 -22.128 27.951 1.00 81.81 92 PRO A CA 1
ATOM 718 C C . PRO A 1 92 ? -27.597 -22.525 29.415 1.00 81.81 92 PRO A C 1
ATOM 720 O O . PRO A 1 92 ? -28.550 -23.222 29.752 1.00 81.81 92 PRO A O 1
ATOM 723 N N . MET A 1 93 ? -26.742 -22.010 30.307 1.00 79.12 93 MET A N 1
ATOM 724 C CA . MET A 1 93 ? -26.860 -22.204 31.752 1.00 79.12 93 MET A CA 1
ATOM 725 C C . MET A 1 93 ? -28.163 -21.627 32.327 1.00 79.12 93 MET A C 1
ATOM 727 O O . MET A 1 93 ? -28.548 -22.007 33.420 1.00 79.12 93 MET A O 1
ATOM 731 N N . ALA A 1 94 ? -28.886 -20.754 31.618 1.00 81.69 94 ALA A N 1
ATOM 732 C CA . ALA A 1 94 ? -30.222 -20.324 32.039 1.00 81.69 94 ALA A CA 1
ATOM 733 C C . ALA A 1 94 ? -31.192 -21.504 32.231 1.00 81.69 94 ALA A C 1
ATOM 735 O O . ALA A 1 94 ? -32.067 -21.434 33.082 1.00 81.69 94 ALA A O 1
ATOM 736 N N . LEU A 1 95 ? -31.037 -22.598 31.480 1.00 81.56 95 LEU A N 1
ATOM 737 C CA . LEU A 1 95 ? -31.923 -23.765 31.574 1.00 81.56 95 LEU A CA 1
ATOM 738 C C . LEU A 1 95 ? -31.729 -24.570 32.870 1.00 81.56 95 LEU A C 1
ATOM 740 O O . LEU A 1 95 ? -32.551 -25.420 33.201 1.00 81.56 95 LEU A O 1
ATOM 744 N N . THR A 1 96 ? -30.643 -24.320 33.607 1.00 74.38 96 THR A N 1
ATOM 745 C CA . THR A 1 96 ? -30.249 -25.122 34.775 1.00 74.38 96 THR A CA 1
ATOM 746 C C . THR A 1 96 ? -30.638 -24.467 36.105 1.00 74.38 96 THR A C 1
ATOM 748 O O . THR A 1 96 ? -30.518 -25.103 37.158 1.00 74.38 96 THR A O 1
ATOM 751 N N . TYR A 1 97 ? -31.121 -23.219 36.071 1.00 74.44 97 TYR A N 1
ATOM 752 C CA . TYR A 1 97 ? -31.558 -22.440 37.234 1.00 74.44 97 TYR A CA 1
ATOM 753 C C . TYR A 1 97 ? -33.038 -22.074 37.140 1.00 74.44 97 TYR A C 1
ATOM 755 O O . TYR A 1 97 ? -33.586 -21.924 36.051 1.00 74.44 97 TYR A O 1
ATOM 763 N N . ASP A 1 98 ? -33.655 -21.850 38.297 1.00 74.50 98 ASP A N 1
ATOM 764 C CA . ASP A 1 98 ? -34.955 -21.194 38.368 1.00 74.50 98 ASP A CA 1
ATOM 765 C C . ASP A 1 98 ? -34.776 -19.694 38.090 1.00 74.50 98 ASP A C 1
ATOM 767 O O . ASP A 1 98 ? -34.254 -18.933 38.914 1.00 74.50 98 ASP A O 1
ATOM 771 N N . LEU A 1 99 ? -35.170 -19.265 36.891 1.00 73.38 99 LEU A N 1
ATOM 772 C CA . LEU A 1 99 ? -35.028 -17.869 36.493 1.00 73.38 99 LEU A CA 1
ATOM 773 C C . LEU A 1 99 ? -35.942 -16.930 37.273 1.00 73.38 99 LEU A C 1
ATOM 775 O O . LEU A 1 99 ? -35.588 -15.764 37.441 1.00 73.38 99 LEU A O 1
ATOM 779 N N . GLN A 1 100 ? -37.076 -17.413 37.770 1.00 75.12 100 GLN A N 1
ATOM 780 C CA . GLN A 1 100 ? -37.976 -16.595 38.566 1.00 75.12 100 GLN A CA 1
ATOM 781 C C . GLN A 1 100 ? -37.312 -16.219 39.896 1.00 75.12 100 GLN A C 1
ATOM 783 O O . GLN A 1 100 ? -37.402 -15.071 40.321 1.00 75.12 100 GLN A O 1
ATOM 788 N N . VAL A 1 101 ? -36.551 -17.135 40.501 1.00 79.19 101 VAL A N 1
ATOM 789 C CA . VAL A 1 101 ? -35.814 -16.870 41.749 1.00 79.19 101 VAL A CA 1
ATOM 790 C C . VAL A 1 101 ? -34.670 -15.871 41.545 1.00 79.19 101 VAL A C 1
ATOM 792 O O . VAL A 1 101 ? -34.498 -14.955 42.348 1.00 79.19 101 VAL A O 1
ATOM 795 N N . TYR A 1 102 ? -33.874 -16.024 40.482 1.00 79.81 102 TYR A N 1
ATOM 796 C CA . TYR A 1 102 ? -32.655 -15.220 40.313 1.00 79.81 102 TYR A CA 1
ATOM 797 C C . TYR A 1 102 ? -32.844 -13.946 39.487 1.00 79.81 102 TYR A C 1
ATOM 799 O O . TYR A 1 102 ? -32.189 -12.948 39.769 1.00 79.81 102 TYR A O 1
ATOM 807 N N . ALA A 1 103 ? -33.697 -13.953 38.463 1.00 86.56 103 ALA A N 1
ATOM 808 C CA . ALA A 1 103 ? -33.838 -12.814 37.559 1.00 86.56 103 ALA A CA 1
ATOM 809 C C . ALA A 1 103 ? -34.992 -11.881 37.938 1.00 86.56 103 ALA A C 1
ATOM 811 O O . ALA A 1 103 ? -34.858 -10.681 37.707 1.00 86.56 103 ALA A O 1
ATOM 812 N N . ALA A 1 104 ? -36.088 -12.372 38.530 1.00 88.69 104 ALA A N 1
ATOM 813 C CA . ALA A 1 104 ? -37.268 -11.534 38.777 1.00 88.69 104 ALA A CA 1
ATOM 814 C C . ALA A 1 104 ? -36.976 -10.381 39.740 1.00 88.69 104 ALA A C 1
ATOM 816 O O . ALA A 1 104 ? -37.256 -9.229 39.413 1.00 88.69 104 ALA A O 1
ATOM 817 N N . GLY A 1 105 ? -36.324 -10.665 40.874 1.00 91.00 105 GLY A N 1
ATOM 818 C CA . GLY A 1 105 ? -35.917 -9.625 41.824 1.00 91.00 105 GLY A CA 1
ATOM 819 C C . GLY A 1 105 ? -34.952 -8.608 41.206 1.00 91.00 105 GLY A C 1
ATOM 820 O O . GLY A 1 105 ? -35.095 -7.407 41.414 1.00 91.00 105 GLY A O 1
ATOM 821 N N . ASN A 1 106 ? -34.013 -9.069 40.377 1.00 94.19 106 ASN A N 1
ATOM 822 C CA . ASN A 1 106 ? -33.041 -8.199 39.713 1.00 94.19 106 ASN A CA 1
ATOM 823 C C . ASN A 1 106 ? -33.697 -7.296 38.660 1.00 94.19 106 ASN A C 1
ATOM 825 O O . ASN A 1 106 ? -33.395 -6.108 38.599 1.00 94.19 106 ASN A O 1
ATOM 829 N N . ILE A 1 107 ? -34.627 -7.828 37.863 1.00 94.31 107 ILE A N 1
ATOM 830 C CA . ILE A 1 107 ? -35.401 -7.045 36.892 1.00 94.31 107 ILE A CA 1
ATOM 831 C C . ILE A 1 107 ? -36.286 -6.021 37.606 1.00 94.31 107 ILE A C 1
ATOM 833 O O . ILE A 1 107 ? -36.342 -4.867 37.187 1.00 94.31 107 ILE A O 1
ATOM 837 N N . GLN A 1 108 ? -36.928 -6.416 38.705 1.00 94.12 108 GLN A N 1
ATOM 838 C CA . GLN A 1 108 ? -37.775 -5.522 39.485 1.00 94.12 108 GLN A CA 1
ATOM 839 C C . GLN A 1 108 ? -36.986 -4.330 40.044 1.00 94.12 108 GLN A C 1
ATOM 841 O O . GLN A 1 108 ? -37.422 -3.191 39.905 1.00 94.12 108 GLN A O 1
ATOM 846 N N . ILE A 1 109 ? -35.774 -4.565 40.554 1.00 95.31 109 ILE A N 1
ATOM 847 C CA . ILE A 1 109 ? -34.881 -3.489 41.010 1.00 95.31 109 ILE A CA 1
ATOM 848 C C . ILE A 1 109 ? -34.549 -2.514 39.874 1.00 95.31 109 ILE A C 1
ATOM 850 O O . ILE A 1 109 ? -34.509 -1.308 40.096 1.00 95.31 109 ILE A O 1
ATOM 854 N N . LEU A 1 110 ? -34.311 -3.006 38.653 1.00 96.38 110 LEU A N 1
ATOM 855 C CA . LEU A 1 110 ? -34.026 -2.132 37.509 1.00 96.38 110 LEU A CA 1
ATOM 856 C C . LEU A 1 110 ? -35.222 -1.247 37.148 1.00 96.38 110 LEU A C 1
ATOM 858 O O . LEU A 1 110 ? -35.033 -0.071 36.839 1.00 96.38 110 LEU A O 1
ATOM 862 N N . ARG A 1 111 ? -36.439 -1.791 37.231 1.00 95.69 111 ARG A N 1
ATOM 863 C CA . ARG A 1 111 ? -37.672 -1.018 37.035 1.00 95.69 111 ARG A CA 1
ATOM 864 C C . ARG A 1 111 ? -37.822 0.062 38.102 1.00 95.69 111 ARG A C 1
ATOM 866 O O . ARG A 1 111 ? -38.087 1.211 37.768 1.00 95.69 111 ARG A O 1
ATOM 873 N N . GLU A 1 112 ? -37.584 -0.283 39.365 1.00 95.88 112 GLU A N 1
ATOM 874 C CA . GLU A 1 112 ? -37.669 0.648 40.500 1.00 95.88 112 GLU A CA 1
ATOM 875 C C . GLU A 1 112 ? -36.679 1.814 40.394 1.00 95.88 112 GLU A C 1
ATOM 877 O O . GLU A 1 112 ? -36.999 2.931 40.789 1.00 95.88 112 GLU A O 1
ATOM 882 N N . ILE A 1 113 ? -35.489 1.589 39.825 1.00 95.12 113 ILE A N 1
ATOM 883 C CA . ILE A 1 113 ? -34.493 2.653 39.606 1.00 95.12 113 ILE A CA 1
ATOM 884 C C . ILE A 1 113 ? -34.659 3.388 38.263 1.00 95.12 113 ILE A C 1
ATOM 886 O O . ILE A 1 113 ? -33.776 4.164 37.883 1.00 95.12 113 ILE A O 1
ATOM 890 N N . GLY A 1 114 ? -35.756 3.140 37.541 1.00 93.62 114 GLY A N 1
ATOM 891 C CA . GLY A 1 114 ? -36.127 3.871 36.330 1.00 93.62 114 GLY A CA 1
ATOM 892 C C . GLY A 1 114 ? -35.416 3.432 35.048 1.00 93.62 114 GLY A C 1
ATOM 893 O O . GLY A 1 114 ? -35.364 4.210 34.097 1.00 93.62 114 GLY A O 1
ATOM 894 N N . VAL A 1 115 ? -34.862 2.214 34.986 1.00 96.62 115 VAL A N 1
ATOM 895 C CA . VAL A 1 115 ? -34.319 1.695 33.720 1.00 96.62 115 VAL A CA 1
ATOM 896 C C . VAL A 1 115 ? -35.472 1.429 32.742 1.00 96.62 115 VAL A C 1
ATOM 898 O O . VAL A 1 115 ? -36.422 0.738 33.114 1.00 96.62 115 VAL A O 1
ATOM 901 N N . PRO A 1 116 ? -35.405 1.911 31.484 1.00 96.12 116 PRO A N 1
ATOM 902 C CA . PRO A 1 116 ? -36.461 1.675 30.505 1.00 96.12 116 PRO A CA 1
ATOM 903 C C . PRO A 1 116 ? -36.696 0.182 30.254 1.00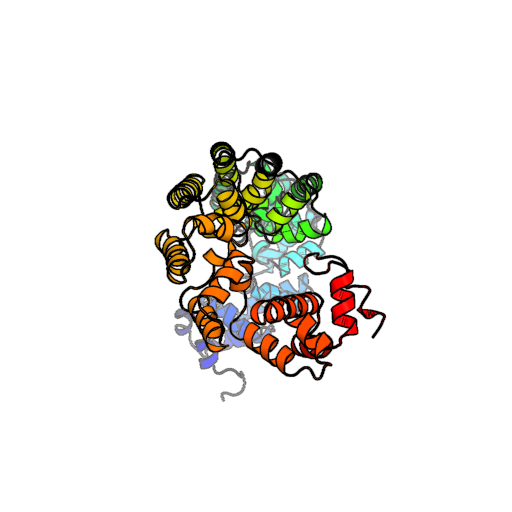 96.12 116 PRO A C 1
ATOM 905 O O . PRO A 1 116 ? -35.744 -0.576 30.047 1.00 96.12 116 PRO A O 1
ATOM 908 N N . GLU A 1 117 ? -37.962 -0.238 30.182 1.00 94.38 117 GLU A N 1
ATOM 909 C CA . GLU A 1 117 ? -38.321 -1.651 29.972 1.00 94.38 117 GLU A CA 1
ATOM 910 C C . GLU A 1 117 ? -37.715 -2.205 28.670 1.00 94.38 117 GLU A C 1
ATOM 912 O O . GLU A 1 117 ? -37.208 -3.324 28.635 1.00 94.38 117 GLU A O 1
ATOM 917 N N . SER A 1 118 ? -37.657 -1.392 27.609 1.00 93.19 118 SER A N 1
ATOM 918 C CA . SER A 1 118 ? -37.014 -1.757 26.339 1.00 93.19 118 SER A CA 1
ATOM 919 C C . SER A 1 118 ? -35.523 -2.083 26.498 1.00 93.19 118 SER A C 1
ATOM 921 O O . SER A 1 118 ? -35.019 -3.016 25.867 1.00 93.19 118 SER A O 1
ATOM 923 N N . THR A 1 119 ? -34.824 -1.358 27.373 1.00 93.56 119 THR A N 1
ATOM 924 C CA . THR A 1 119 ? -33.415 -1.580 27.710 1.00 93.56 119 THR A CA 1
ATOM 925 C C . THR A 1 119 ? -33.240 -2.882 28.491 1.00 93.56 119 THR A C 1
ATOM 927 O O . THR A 1 119 ? -32.347 -3.665 28.166 1.00 93.56 119 THR A O 1
ATOM 930 N N . ILE A 1 120 ? -34.122 -3.164 29.458 1.00 95.00 120 ILE A N 1
ATOM 931 C CA . ILE A 1 120 ? -34.131 -4.424 30.224 1.00 95.00 120 ILE A CA 1
ATOM 932 C C . ILE A 1 120 ? -34.356 -5.619 29.291 1.00 95.00 120 ILE A C 1
ATOM 934 O O . ILE A 1 120 ? -33.566 -6.564 29.299 1.00 95.00 120 ILE A O 1
ATOM 938 N N . VAL A 1 121 ? -35.390 -5.557 28.446 1.00 93.56 121 VAL A N 1
ATOM 939 C CA . VAL A 1 121 ? -35.744 -6.612 27.483 1.00 93.56 121 VAL A CA 1
ATOM 940 C C . VAL A 1 121 ? -34.603 -6.868 26.499 1.00 93.56 121 VAL A C 1
ATOM 942 O O . VAL A 1 121 ? -34.228 -8.018 26.264 1.00 93.56 121 VAL A O 1
ATOM 945 N N . SER A 1 122 ? -34.017 -5.805 25.941 1.00 92.00 122 SER A N 1
ATOM 946 C CA . SER A 1 122 ? -32.875 -5.913 25.027 1.00 92.00 122 SER A CA 1
ATOM 947 C C . SER A 1 122 ? -31.677 -6.576 25.708 1.00 92.00 122 SER A C 1
ATOM 949 O O . SER A 1 122 ? -31.087 -7.518 25.172 1.00 92.00 122 SER A O 1
ATOM 951 N N . MET A 1 123 ? -31.359 -6.146 26.930 1.00 92.38 123 MET A N 1
ATOM 952 C CA . MET A 1 123 ? -30.233 -6.688 27.676 1.00 92.38 123 MET A CA 1
ATOM 953 C C . MET A 1 123 ? -30.441 -8.148 28.071 1.00 92.38 123 MET A C 1
ATOM 955 O O . MET A 1 123 ? -29.505 -8.940 27.991 1.00 92.38 123 MET A O 1
ATOM 959 N N . LEU A 1 124 ? -31.655 -8.535 28.465 1.00 91.56 124 LEU A N 1
ATOM 960 C CA . LEU A 1 124 ? -31.972 -9.923 28.794 1.00 91.56 124 LEU A CA 1
ATOM 961 C C . LEU A 1 124 ? -31.824 -10.832 27.569 1.00 91.56 124 LEU A C 1
ATOM 963 O O . LEU A 1 124 ? -31.325 -11.945 27.704 1.00 91.56 124 LEU A O 1
ATOM 967 N N . ALA A 1 125 ? -32.188 -10.353 26.376 1.00 90.25 125 ALA A N 1
ATOM 968 C CA . ALA A 1 125 ? -32.021 -11.105 25.135 1.00 90.25 125 ALA A CA 1
ATOM 969 C C . ALA A 1 125 ? -30.550 -11.228 24.691 1.00 90.25 125 ALA A C 1
ATOM 971 O O . ALA A 1 125 ? -30.149 -12.260 24.150 1.00 90.25 125 ALA A O 1
ATOM 972 N N . LEU A 1 126 ? -29.746 -10.175 24.883 1.00 88.62 126 LEU A N 1
ATOM 973 C CA . LEU A 1 126 ? -28.354 -10.121 24.420 1.00 88.62 126 LEU A CA 1
ATOM 974 C C . LEU A 1 126 ? -27.361 -10.722 25.418 1.00 88.62 126 LEU A C 1
ATOM 976 O O . LEU A 1 126 ? -26.433 -11.419 25.009 1.00 88.62 126 LEU A O 1
ATOM 980 N N . GLN A 1 127 ? -27.554 -10.452 26.708 1.00 89.25 127 GLN A N 1
ATOM 981 C CA . GLN A 1 127 ? -26.658 -10.837 27.796 1.00 89.25 127 GLN A CA 1
ATOM 982 C C . GLN A 1 127 ? -27.438 -11.350 29.019 1.00 89.25 127 GLN A C 1
ATOM 984 O O . GLN A 1 127 ? -27.409 -10.730 30.093 1.00 89.25 127 GLN A O 1
ATOM 989 N N . PRO A 1 128 ? -28.085 -12.527 28.913 1.00 88.00 128 PRO A N 1
ATOM 990 C CA . PRO A 1 128 ? -28.919 -13.076 29.982 1.00 88.00 128 PRO A CA 1
ATOM 991 C C . PRO A 1 128 ? -28.148 -13.242 31.300 1.00 88.00 128 PRO A C 1
ATOM 993 O O . PRO A 1 128 ? -28.654 -12.954 32.383 1.00 88.00 128 PRO A O 1
ATOM 996 N N . ARG A 1 129 ? -26.863 -13.618 31.195 1.00 87.38 129 ARG A N 1
ATOM 997 C CA . ARG A 1 129 ? -25.913 -13.794 32.305 1.00 87.38 129 ARG A CA 1
ATOM 998 C C . ARG A 1 129 ? -25.912 -12.632 33.310 1.00 87.38 129 ARG A C 1
ATOM 1000 O O . ARG A 1 129 ? -25.616 -12.871 34.480 1.00 87.38 129 ARG A O 1
ATOM 1007 N N . THR A 1 130 ? -26.221 -11.411 32.876 1.00 90.38 130 THR A N 1
ATOM 1008 C CA . THR A 1 130 ? -26.286 -10.200 33.716 1.00 90.38 130 THR A CA 1
ATOM 1009 C C . THR A 1 130 ? -27.250 -10.349 34.887 1.00 90.38 130 THR A C 1
ATOM 1011 O O . THR A 1 130 ? -26.920 -9.961 36.003 1.00 90.38 130 THR A O 1
ATOM 1014 N N . PHE A 1 131 ? -28.413 -10.953 34.639 1.00 89.94 131 PHE A N 1
ATOM 1015 C CA . PHE A 1 131 ? -29.529 -11.009 35.583 1.00 89.94 131 PHE A CA 1
ATOM 1016 C C . PHE A 1 131 ? -29.462 -12.222 36.516 1.00 89.94 131 PHE A C 1
ATOM 1018 O O . PHE A 1 131 ? -30.164 -12.266 37.519 1.00 89.94 131 PHE A O 1
ATOM 1025 N N . PHE A 1 132 ? -28.616 -13.208 36.214 1.00 83.94 132 PHE A N 1
ATOM 1026 C CA . PHE A 1 132 ? -28.560 -14.478 36.943 1.00 83.94 132 PHE A CA 1
ATOM 1027 C C . PHE A 1 132 ? -27.539 -14.437 38.078 1.00 83.94 132 PHE A C 1
ATOM 1029 O O . PHE A 1 132 ? -26.459 -15.030 38.004 1.00 83.94 132 PHE A O 1
ATOM 1036 N N . THR A 1 133 ? -27.866 -13.684 39.125 1.00 85.56 133 THR A N 1
ATOM 1037 C CA . THR A 1 133 ? -27.066 -13.532 40.345 1.00 85.56 133 THR A CA 1
ATOM 1038 C C . THR A 1 133 ? -27.977 -13.282 41.547 1.00 85.56 133 THR A C 1
ATOM 1040 O O . THR A 1 133 ? -29.137 -12.925 41.369 1.00 85.56 133 THR A O 1
ATOM 1043 N N . SER A 1 134 ? -27.471 -13.449 42.772 1.00 88.31 134 SER A N 1
ATOM 1044 C CA . SER A 1 134 ? -28.231 -13.066 43.966 1.00 88.31 134 SER A CA 1
ATOM 1045 C C . SER A 1 134 ? -28.559 -11.572 43.965 1.00 88.31 134 SER A C 1
ATOM 1047 O O . SER A 1 134 ? -27.764 -10.753 43.488 1.00 88.31 134 SER A O 1
ATOM 1049 N N . VAL A 1 135 ? -29.710 -11.235 44.545 1.00 90.06 135 VAL A N 1
ATOM 1050 C CA . VAL A 1 135 ? -30.212 -9.860 44.653 1.00 90.06 135 VAL A CA 1
ATOM 1051 C C . VAL A 1 135 ? -29.209 -8.942 45.353 1.00 90.06 135 VAL A C 1
ATOM 1053 O O . VAL A 1 135 ? -28.941 -7.848 44.864 1.00 90.06 135 VAL A O 1
ATOM 1056 N N . ASP A 1 136 ? -28.583 -9.394 46.441 1.00 90.12 136 ASP A N 1
ATOM 1057 C CA . ASP A 1 136 ? -27.616 -8.577 47.190 1.00 90.12 136 ASP A CA 1
ATOM 1058 C C . ASP A 1 136 ? -26.389 -8.220 46.350 1.00 90.12 136 ASP A C 1
ATOM 1060 O O . ASP A 1 136 ? -25.941 -7.070 46.318 1.00 90.12 136 ASP A O 1
ATOM 1064 N N . ARG A 1 137 ? -25.871 -9.195 45.592 1.00 89.56 137 ARG A N 1
ATOM 1065 C CA . ARG A 1 137 ? -24.750 -8.959 44.679 1.00 89.56 137 ARG A CA 1
ATOM 1066 C C . ARG A 1 137 ? -25.156 -8.021 43.546 1.00 89.56 137 ARG A C 1
ATOM 1068 O O . ARG A 1 137 ? -24.352 -7.185 43.148 1.00 89.56 137 ARG A O 1
ATOM 1075 N N . PHE A 1 138 ? -26.379 -8.146 43.036 1.00 93.56 138 PHE A N 1
ATOM 1076 C CA . PHE A 1 138 ? -26.886 -7.276 41.979 1.00 93.56 138 PHE A CA 1
ATOM 1077 C C . PHE A 1 138 ? -27.040 -5.825 42.450 1.00 93.56 138 PHE A C 1
ATOM 1079 O O . PHE A 1 138 ? -26.574 -4.912 41.772 1.00 93.56 138 PHE A O 1
ATOM 1086 N N . LYS A 1 139 ? -27.598 -5.611 43.651 1.00 94.50 139 LYS A N 1
ATOM 1087 C CA . LYS A 1 139 ? -27.709 -4.285 44.282 1.00 94.50 139 LYS A CA 1
ATOM 1088 C C . LYS A 1 139 ? -26.349 -3.620 44.459 1.00 94.50 139 LYS A C 1
ATOM 1090 O O . LYS A 1 139 ? -26.218 -2.439 44.151 1.00 94.50 139 LYS A O 1
ATOM 1095 N N . LYS A 1 140 ? -25.336 -4.379 44.896 1.00 93.94 140 LYS A N 1
ATOM 1096 C CA . LYS A 1 140 ? -23.964 -3.870 45.006 1.00 93.94 140 LYS A CA 1
ATOM 1097 C C . LYS A 1 140 ? -23.440 -3.368 43.657 1.00 93.94 140 LYS A C 1
ATOM 1099 O O . LYS A 1 140 ? -23.005 -2.229 43.574 1.00 93.94 140 LYS A O 1
ATOM 1104 N N . VAL A 1 141 ? -23.560 -4.177 42.600 1.00 93.50 141 VAL A N 1
ATOM 1105 C CA . VAL A 1 141 ? -23.113 -3.791 41.248 1.00 93.50 141 VAL A CA 1
ATOM 1106 C C . VAL A 1 141 ? -23.851 -2.549 40.742 1.00 93.50 141 VAL A C 1
ATOM 1108 O O . VAL A 1 141 ? -23.229 -1.660 40.171 1.00 93.50 141 VAL A O 1
ATOM 1111 N N . ILE A 1 142 ? -25.165 -2.458 40.966 1.00 95.25 142 ILE A N 1
ATOM 1112 C CA . ILE A 1 142 ? -25.946 -1.263 40.617 1.00 95.25 142 ILE A CA 1
ATOM 1113 C C . ILE A 1 142 ? -25.419 -0.029 41.355 1.00 95.25 142 ILE A C 1
ATOM 1115 O O . ILE A 1 142 ? -25.290 1.026 40.741 1.00 95.25 142 ILE A O 1
ATOM 1119 N N . GLY A 1 143 ? -25.122 -0.154 42.651 1.00 94.19 143 GLY A N 1
ATOM 1120 C CA . GLY A 1 143 ? -24.537 0.925 43.447 1.00 94.19 143 GLY A CA 1
ATOM 1121 C C . GLY A 1 143 ? -23.187 1.375 42.896 1.00 94.19 143 GLY A C 1
ATOM 1122 O O . GLY A 1 143 ? -22.992 2.565 42.667 1.00 94.19 143 GLY A O 1
ATOM 1123 N N . ASP A 1 144 ? -22.301 0.425 42.597 1.00 90.69 144 ASP A N 1
ATOM 1124 C CA . ASP A 1 144 ? -20.981 0.704 42.028 1.00 90.69 144 ASP A CA 1
ATOM 1125 C C . ASP A 1 144 ? -21.105 1.456 40.688 1.00 90.69 144 ASP A C 1
ATOM 1127 O O . ASP A 1 144 ? -20.483 2.499 40.507 1.00 90.69 144 ASP A O 1
ATOM 1131 N N . VAL A 1 145 ? -21.976 1.003 39.779 1.00 92.94 145 VAL A N 1
ATOM 1132 C CA . VAL A 1 145 ? -22.188 1.644 38.465 1.00 92.94 145 VAL A CA 1
ATOM 1133 C C . VAL A 1 145 ? -22.843 3.028 38.584 1.00 92.94 145 VAL A C 1
ATOM 1135 O O . VAL A 1 145 ? -22.511 3.930 37.817 1.00 92.94 145 VAL A O 1
ATOM 1138 N N . LYS A 1 146 ? -23.737 3.242 39.557 1.00 92.25 146 LYS A N 1
ATOM 1139 C CA . LYS A 1 146 ? -24.293 4.577 39.839 1.00 92.25 146 LYS A CA 1
ATOM 1140 C C . LYS A 1 146 ? -23.233 5.535 40.381 1.00 92.25 146 LYS A C 1
ATOM 1142 O O . LYS A 1 146 ? -23.198 6.688 39.965 1.00 92.25 146 LYS A O 1
ATOM 1147 N N . ASN A 1 147 ? -22.351 5.060 41.260 1.00 90.19 147 ASN A N 1
ATOM 1148 C CA . ASN A 1 147 ? -21.239 5.856 41.786 1.00 90.19 147 ASN A CA 1
ATOM 1149 C C . ASN A 1 147 ? -20.223 6.225 40.692 1.00 90.19 147 ASN A C 1
ATOM 1151 O O . ASN A 1 147 ? -19.547 7.241 40.804 1.00 90.19 147 ASN A O 1
ATOM 1155 N N . MET A 1 148 ? -20.158 5.437 39.614 1.00 86.19 148 MET A N 1
ATOM 1156 C CA . MET A 1 148 ? -19.412 5.754 38.391 1.00 86.19 148 MET A CA 1
ATOM 1157 C C . MET A 1 148 ? -20.123 6.790 37.490 1.00 86.19 148 MET A C 1
ATOM 1159 O O . MET A 1 148 ? -19.633 7.096 36.412 1.00 86.19 148 MET A O 1
ATOM 1163 N N . GLY A 1 149 ? -21.280 7.330 37.884 1.00 88.69 149 GLY A N 1
ATOM 1164 C CA . GLY A 1 149 ? -21.954 8.411 37.155 1.00 88.69 149 GLY A CA 1
ATOM 1165 C C . GLY A 1 149 ? -22.813 7.973 35.964 1.00 88.69 149 GLY A C 1
ATOM 1166 O O . GLY A 1 149 ? -23.304 8.826 35.227 1.00 88.69 149 GLY A O 1
ATOM 1167 N N . PHE A 1 150 ? -23.045 6.671 35.766 1.00 91.50 150 PHE A N 1
ATOM 1168 C CA . PHE A 1 150 ? -23.904 6.211 34.674 1.00 91.50 150 PHE A CA 1
ATOM 1169 C C . PHE A 1 150 ? -25.383 6.545 34.924 1.00 91.50 150 PHE A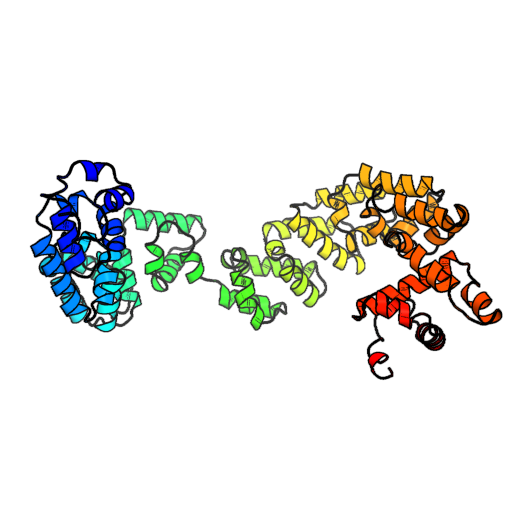 C 1
ATOM 1171 O O . PHE A 1 150 ? -25.966 6.173 35.944 1.00 91.50 150 PHE A O 1
ATOM 1178 N N . ASP A 1 151 ? -26.011 7.162 33.926 1.00 89.44 151 ASP A N 1
ATOM 1179 C CA . ASP A 1 151 ? -27.441 7.479 33.900 1.00 89.44 151 ASP A CA 1
ATOM 1180 C C . ASP A 1 151 ? -28.296 6.216 33.674 1.00 89.44 151 ASP A C 1
ATOM 1182 O O . ASP A 1 151 ? -28.188 5.559 32.632 1.00 89.44 151 ASP A O 1
ATOM 1186 N N . THR A 1 152 ? -29.183 5.899 34.627 1.00 92.75 152 THR A N 1
ATOM 1187 C CA . THR A 1 152 ? -30.063 4.715 34.592 1.00 92.75 152 THR A CA 1
ATOM 1188 C C . THR A 1 152 ? -31.034 4.709 33.411 1.00 92.75 152 THR A C 1
ATOM 1190 O O . THR A 1 152 ? -31.490 3.639 33.007 1.00 92.75 152 THR A O 1
ATOM 1193 N N . SER A 1 153 ? -31.315 5.868 32.808 1.00 90.12 153 SER A N 1
ATOM 1194 C CA . SER A 1 153 ? -32.182 5.982 31.633 1.00 90.12 153 SER A CA 1
ATOM 1195 C C . SER A 1 153 ? -31.508 5.530 30.329 1.00 90.12 153 SER A C 1
ATOM 1197 O O . SER A 1 153 ? -32.188 5.255 29.336 1.00 90.12 153 SER A O 1
ATOM 1199 N N . LYS A 1 154 ? -30.171 5.437 30.296 1.00 88.88 154 LYS A N 1
ATOM 1200 C CA . LYS A 1 154 ? -29.401 5.133 29.080 1.00 88.88 154 LYS A CA 1
ATOM 1201 C C . LYS A 1 154 ? -29.082 3.647 28.967 1.00 88.88 154 LYS A C 1
ATOM 1203 O O . LYS A 1 154 ? -28.698 2.993 29.930 1.00 88.88 154 LYS A O 1
ATOM 1208 N N . THR A 1 155 ? -29.085 3.125 27.740 1.00 87.00 155 THR A N 1
ATOM 1209 C CA . THR A 1 155 ? -28.718 1.725 27.444 1.00 87.00 155 THR A CA 1
ATOM 1210 C C . THR A 1 155 ? -27.331 1.337 27.966 1.00 87.00 155 THR A C 1
ATOM 1212 O O . THR A 1 155 ? -27.116 0.193 28.366 1.00 87.00 155 THR A O 1
ATOM 1215 N N . ARG A 1 156 ? -26.386 2.288 27.997 1.00 88.88 156 ARG A N 1
ATOM 1216 C CA . ARG A 1 156 ? -25.014 2.064 28.481 1.00 88.88 156 ARG A CA 1
ATOM 1217 C C . ARG A 1 156 ? -24.962 1.644 29.950 1.00 88.88 156 ARG A C 1
ATOM 1219 O O . ARG A 1 156 ? -24.081 0.869 30.303 1.00 88.88 156 ARG A O 1
ATOM 1226 N N . PHE A 1 157 ? -25.925 2.067 30.769 1.00 93.62 157 PHE A N 1
ATOM 1227 C CA . PHE A 1 157 ? -25.993 1.683 32.177 1.00 93.62 157 PHE A CA 1
ATOM 1228 C C . PHE A 1 157 ? -26.032 0.160 32.355 1.00 93.62 157 PHE A C 1
ATOM 1230 O O . PHE A 1 157 ? -25.222 -0.396 33.093 1.00 93.62 157 PHE A O 1
ATOM 1237 N N . LEU A 1 158 ? -26.904 -0.551 31.627 1.00 93.62 158 LEU A N 1
ATOM 1238 C CA . LEU A 1 158 ? -26.976 -2.011 31.754 1.00 93.62 158 LEU A CA 1
ATOM 1239 C C . LEU A 1 158 ? -25.748 -2.723 31.188 1.00 93.62 158 LEU A C 1
ATOM 1241 O O . LEU A 1 158 ? -25.339 -3.745 31.739 1.00 93.62 158 LEU A O 1
ATOM 1245 N N . TRP A 1 159 ? -25.122 -2.182 30.144 1.00 90.94 159 TRP A N 1
ATOM 1246 C CA . TRP A 1 159 ? -23.844 -2.707 29.664 1.00 90.94 159 TRP A CA 1
ATOM 1247 C C . TRP A 1 159 ? -22.737 -2.565 30.714 1.00 90.94 159 TRP A C 1
ATOM 1249 O O . TRP A 1 159 ? -21.961 -3.502 30.892 1.00 90.94 159 TRP A O 1
ATOM 1259 N N . ALA A 1 160 ? -22.703 -1.458 31.462 1.00 91.38 160 ALA A N 1
ATOM 1260 C CA . ALA A 1 160 ? -21.770 -1.277 32.573 1.00 91.38 160 ALA A CA 1
ATOM 1261 C C . ALA A 1 160 ? -22.060 -2.243 33.729 1.00 91.38 160 ALA A C 1
ATOM 1263 O O . ALA A 1 160 ? -21.143 -2.902 34.219 1.00 91.38 160 ALA A O 1
ATOM 1264 N N . VAL A 1 161 ? -23.336 -2.428 34.094 1.00 93.50 161 VAL A N 1
ATOM 1265 C CA . VAL A 1 161 ? -23.757 -3.443 35.079 1.00 93.50 161 VAL A CA 1
ATOM 1266 C C . VAL A 1 161 ? -23.290 -4.835 34.659 1.00 93.50 161 VAL A C 1
ATOM 1268 O O . VAL A 1 161 ? -22.717 -5.568 35.465 1.00 93.50 161 VAL A O 1
ATOM 1271 N N . HIS A 1 162 ? -23.479 -5.207 33.394 1.00 91.06 162 HIS A N 1
ATOM 1272 C CA . HIS A 1 162 ? -22.995 -6.483 32.878 1.00 91.06 162 HIS A CA 1
ATOM 1273 C C . HIS A 1 162 ? -21.481 -6.617 32.956 1.00 91.06 162 HIS A C 1
ATOM 1275 O O . HIS A 1 162 ? -20.996 -7.685 33.337 1.00 91.06 162 HIS A O 1
ATOM 1281 N N . ALA A 1 163 ? -20.749 -5.554 32.634 1.00 88.31 163 ALA A N 1
ATOM 1282 C CA . ALA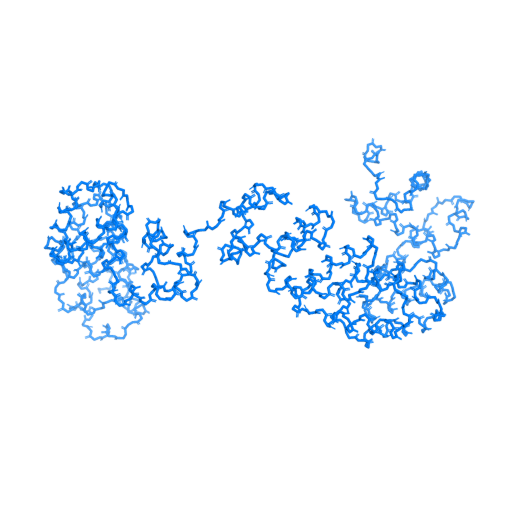 A 1 163 ? -19.299 -5.569 32.641 1.00 88.31 163 ALA A CA 1
ATOM 1283 C C . ALA A 1 163 ? -18.716 -5.751 34.035 1.00 88.31 163 ALA A C 1
ATOM 1285 O O . ALA A 1 163 ? -17.988 -6.718 34.275 1.00 88.31 163 ALA A O 1
ATOM 1286 N N . VAL A 1 164 ? -19.128 -4.900 34.975 1.00 88.62 164 VAL A N 1
ATOM 1287 C CA . VAL A 1 164 ? -18.715 -4.984 36.381 1.00 88.62 164 VAL A CA 1
ATOM 1288 C C . VAL A 1 164 ? -19.106 -6.337 36.974 1.00 88.62 164 VAL A C 1
ATOM 1290 O O . VAL A 1 164 ? -18.341 -6.944 37.718 1.00 88.62 164 VAL A O 1
ATOM 1293 N N . ARG A 1 165 ? -20.280 -6.869 36.613 1.00 87.62 165 ARG A N 1
ATOM 1294 C CA . ARG A 1 165 ? -20.737 -8.167 37.120 1.00 87.62 165 ARG A CA 1
ATOM 1295 C C . ARG A 1 165 ? -19.939 -9.344 36.562 1.00 87.62 165 ARG A C 1
ATOM 1297 O O . ARG A 1 165 ? -19.785 -10.354 37.255 1.00 87.62 165 ARG A O 1
ATOM 1304 N N . SER A 1 166 ? -19.533 -9.274 35.298 1.00 82.69 166 SER A N 1
ATOM 1305 C CA . SER A 1 166 ? -18.955 -10.410 34.570 1.00 82.69 166 SER A CA 1
ATOM 1306 C C . SER A 1 166 ? -17.465 -10.613 34.836 1.00 82.69 166 SER A C 1
ATOM 1308 O O . SER A 1 166 ? -16.962 -11.702 34.553 1.00 82.69 166 SER A O 1
ATOM 1310 N N . MET A 1 167 ? -16.796 -9.622 35.427 1.00 81.81 167 MET A N 1
ATOM 1311 C CA . MET A 1 167 ? -15.378 -9.653 35.785 1.00 81.81 167 MET A CA 1
ATOM 1312 C C . MET A 1 167 ? -15.180 -9.688 37.307 1.00 81.81 167 MET A C 1
ATOM 1314 O O . MET A 1 167 ? -16.026 -9.230 38.075 1.00 81.81 167 MET A O 1
ATOM 1318 N N . SER A 1 168 ? -14.062 -10.255 37.769 1.00 82.19 168 SER A N 1
ATOM 1319 C CA . SER A 1 168 ? -13.619 -10.060 39.153 1.00 82.19 168 SER A CA 1
ATOM 1320 C C . SER A 1 168 ? -12.902 -8.715 39.286 1.00 82.19 168 SER A C 1
ATOM 1322 O O . SER A 1 168 ? -12.398 -8.169 38.303 1.00 82.19 168 SER A O 1
ATOM 1324 N N . LYS A 1 169 ? -12.781 -8.216 40.522 1.00 82.25 169 LYS A N 1
ATOM 1325 C CA . LYS A 1 169 ? -11.955 -7.037 40.811 1.00 82.25 169 LYS A CA 1
ATOM 1326 C C . LYS A 1 169 ? -10.509 -7.229 40.333 1.00 82.25 169 LYS A C 1
ATOM 1328 O O . LYS A 1 169 ? -9.970 -6.353 39.681 1.00 82.25 169 LYS A O 1
ATOM 1333 N N . SER A 1 170 ? -9.928 -8.410 40.551 1.00 82.75 170 SER A N 1
ATOM 1334 C CA . SER A 1 170 ? -8.577 -8.721 40.068 1.00 82.75 170 SER A CA 1
ATOM 1335 C C . SER A 1 170 ? -8.448 -8.671 38.540 1.00 82.75 170 SER A C 1
ATOM 1337 O O . SER A 1 170 ? -7.437 -8.195 38.037 1.00 82.75 170 SER A O 1
ATOM 1339 N N . THR A 1 171 ? -9.459 -9.128 37.789 1.00 82.50 171 THR A N 1
ATOM 1340 C CA . THR A 1 171 ? -9.471 -9.011 36.321 1.00 82.50 171 THR A CA 1
ATOM 1341 C C . THR A 1 171 ? -9.563 -7.553 35.885 1.00 82.50 171 THR A C 1
ATOM 1343 O O . THR A 1 171 ? -8.876 -7.163 34.947 1.00 82.50 171 THR A O 1
ATOM 1346 N N . TRP A 1 172 ? -10.381 -6.748 36.566 1.00 83.44 172 TRP A N 1
ATOM 1347 C CA . TRP A 1 172 ? -10.470 -5.312 36.307 1.00 83.44 172 TRP A CA 1
ATOM 1348 C C . TRP A 1 172 ? -9.130 -4.613 36.552 1.00 83.44 172 TRP A C 1
ATOM 1350 O O . TRP A 1 172 ? -8.614 -3.965 35.647 1.00 83.44 172 TRP A O 1
ATOM 1360 N N . ASP A 1 173 ? -8.531 -4.820 37.726 1.00 83.50 173 ASP A N 1
ATOM 1361 C CA . ASP A 1 173 ? -7.258 -4.202 38.105 1.00 83.50 173 ASP A CA 1
ATOM 1362 C C . ASP A 1 173 ? -6.142 -4.602 37.122 1.00 83.50 173 ASP A C 1
ATOM 1364 O O . ASP A 1 173 ? -5.392 -3.755 36.648 1.00 83.50 173 ASP A O 1
ATOM 1368 N N . MET A 1 174 ? -6.087 -5.875 36.709 1.00 82.06 174 MET A N 1
ATOM 1369 C CA . MET A 1 174 ? -5.140 -6.340 35.690 1.00 82.06 174 MET A CA 1
ATOM 1370 C C . MET A 1 174 ? -5.336 -5.641 34.336 1.00 82.06 174 MET A C 1
ATOM 1372 O O . MET A 1 174 ? -4.350 -5.298 33.683 1.00 82.06 174 MET A O 1
ATOM 1376 N N . LYS A 1 175 ? -6.587 -5.427 33.900 1.00 76.62 175 LYS A N 1
ATOM 1377 C CA . LYS A 1 175 ? -6.882 -4.695 32.658 1.00 76.62 175 LYS A CA 1
ATOM 1378 C C . LYS A 1 175 ? -6.476 -3.223 32.776 1.00 76.62 175 LYS A C 1
ATOM 1380 O O . LYS A 1 175 ? -5.851 -2.706 31.858 1.00 76.62 175 LYS A O 1
ATOM 1385 N N . VAL A 1 176 ? -6.753 -2.577 33.910 1.00 79.94 176 VAL A N 1
ATOM 1386 C CA . VAL A 1 176 ? -6.320 -1.195 34.183 1.00 79.94 176 VAL A CA 1
ATOM 1387 C C . VAL A 1 176 ? -4.797 -1.075 34.125 1.00 79.94 176 VAL A C 1
ATOM 1389 O O . VAL A 1 176 ? -4.287 -0.206 33.423 1.00 79.94 176 VAL A O 1
ATOM 1392 N N . GLU A 1 177 ? -4.061 -1.970 34.786 1.00 78.12 177 GLU A N 1
ATOM 1393 C CA . GLU A 1 177 ? -2.593 -1.971 34.760 1.00 78.12 177 GLU A CA 1
ATOM 1394 C C . GLU A 1 177 ? -2.030 -2.232 33.358 1.00 78.12 177 GLU A C 1
ATOM 1396 O O . GLU A 1 177 ? -1.016 -1.652 32.971 1.00 78.12 177 GLU A O 1
ATOM 1401 N N . LEU A 1 178 ? -2.695 -3.069 32.559 1.00 69.81 178 LEU A N 1
ATOM 1402 C CA . LEU A 1 178 ? -2.327 -3.280 31.161 1.00 69.81 178 LEU A CA 1
ATOM 1403 C C . LEU A 1 178 ? -2.511 -2.004 30.328 1.00 69.81 178 LEU A C 1
ATOM 1405 O O . LEU A 1 178 ? -1.604 -1.633 29.588 1.00 69.81 178 LEU A O 1
ATOM 1409 N N . TYR A 1 179 ? -3.637 -1.302 30.478 1.00 66.12 179 TYR A N 1
ATOM 1410 C CA . TYR A 1 179 ? -3.867 -0.034 29.781 1.00 66.12 179 TYR A CA 1
ATOM 1411 C C . TYR A 1 179 ? -2.895 1.060 30.238 1.00 66.12 179 TYR A C 1
ATOM 1413 O O . TYR A 1 179 ? -2.370 1.792 29.400 1.00 66.12 179 TYR A O 1
ATOM 1421 N N . LYS A 1 180 ? -2.560 1.114 31.534 1.00 71.25 180 LYS A N 1
ATOM 1422 C CA . LYS A 1 180 ? -1.504 1.995 32.059 1.00 71.25 180 LYS A CA 1
ATOM 1423 C C . LYS A 1 180 ? -0.141 1.687 31.436 1.00 71.25 180 LYS A C 1
ATOM 1425 O O . LYS A 1 180 ? 0.560 2.605 31.021 1.00 71.25 180 LYS A O 1
ATOM 1430 N N . LYS A 1 181 ? 0.219 0.405 31.282 1.00 63.22 181 LYS A N 1
ATOM 1431 C CA . LYS A 1 181 ? 1.430 -0.012 30.542 1.00 63.22 181 LYS A CA 1
ATOM 1432 C C . LYS A 1 181 ? 1.400 0.390 29.066 1.00 63.22 181 LYS A C 1
ATOM 1434 O O . LYS A 1 181 ? 2.459 0.581 28.481 1.00 63.22 181 LYS A O 1
ATOM 1439 N N . TRP A 1 182 ? 0.217 0.529 28.472 1.00 59.06 182 TRP A N 1
ATOM 1440 C CA . TRP A 1 182 ? 0.028 1.059 27.117 1.00 59.06 182 TRP A CA 1
ATOM 1441 C C . TRP A 1 182 ? -0.051 2.593 27.064 1.00 59.06 182 TRP A C 1
ATOM 1443 O O . TRP A 1 182 ? -0.389 3.147 26.022 1.00 59.06 182 TRP A O 1
ATOM 1453 N N . GLY A 1 183 ? 0.270 3.281 28.163 1.00 54.25 183 GLY A N 1
ATOM 1454 C CA . GLY A 1 183 ? 0.378 4.739 28.220 1.00 54.25 183 GLY A CA 1
ATOM 1455 C C . GLY A 1 183 ? -0.916 5.474 28.563 1.00 54.25 183 GLY A C 1
ATOM 1456 O O . GLY A 1 183 ? -0.931 6.698 28.510 1.00 54.25 183 GLY A O 1
ATOM 1457 N N . TRP A 1 184 ? -1.993 4.768 28.921 1.00 59.44 184 TRP A N 1
ATOM 1458 C CA . TRP A 1 184 ? -3.266 5.404 29.266 1.00 59.44 184 TRP A CA 1
ATOM 1459 C C . TRP A 1 184 ? -3.288 5.863 30.723 1.00 59.44 184 TRP A C 1
ATOM 1461 O O . TRP A 1 184 ? -2.900 5.130 31.636 1.00 59.44 184 TRP A O 1
ATOM 1471 N N . SER A 1 185 ? -3.824 7.055 30.959 1.00 73.06 185 SER A N 1
ATOM 1472 C CA . SER A 1 185 ? -4.168 7.528 32.296 1.00 73.06 185 SER A CA 1
ATOM 1473 C C . SER A 1 185 ? -5.415 6.823 32.837 1.00 73.06 185 SER A C 1
ATOM 1475 O O . SER A 1 185 ? -6.270 6.324 32.103 1.00 73.06 185 SER A O 1
ATOM 1477 N N . GLU A 1 186 ? -5.562 6.823 34.161 1.00 74.12 186 GLU A N 1
ATOM 1478 C CA . GLU A 1 186 ? -6.729 6.233 34.825 1.00 74.12 186 GLU A CA 1
ATOM 1479 C C . GLU A 1 186 ? -8.048 6.908 34.402 1.00 74.12 186 GLU A C 1
ATOM 1481 O O . GLU A 1 186 ? -9.066 6.236 34.234 1.00 74.12 186 GLU A O 1
ATOM 1486 N N . GLY A 1 187 ? -8.006 8.218 34.131 1.00 73.00 187 GLY A N 1
ATOM 1487 C CA . GLY A 1 187 ? -9.145 8.973 33.610 1.00 73.00 187 GLY A CA 1
ATOM 1488 C C . GLY A 1 187 ? -9.550 8.566 32.189 1.00 73.00 187 GLY A C 1
ATOM 1489 O O . GLY A 1 187 ? -10.740 8.442 31.909 1.00 73.00 187 GLY A O 1
ATOM 1490 N N . GLU A 1 188 ? -8.592 8.302 31.297 1.00 65.44 188 GLU A N 1
ATOM 1491 C CA . GLU A 1 188 ? -8.873 7.857 29.920 1.00 65.44 188 GLU A CA 1
ATOM 1492 C C . GLU A 1 188 ? -9.485 6.456 29.884 1.00 65.44 188 GLU A C 1
ATOM 1494 O O . GLU A 1 188 ? -10.428 6.205 29.132 1.00 65.44 188 GLU A O 1
ATOM 1499 N N . ILE A 1 189 ? -8.998 5.555 30.741 1.00 73.38 189 ILE A N 1
ATOM 1500 C CA . ILE A 1 189 ? -9.554 4.204 30.890 1.00 73.38 189 ILE A CA 1
ATOM 1501 C C . ILE A 1 189 ? -11.014 4.288 31.340 1.00 73.38 189 ILE A C 1
ATOM 1503 O O . ILE A 1 189 ? -11.883 3.619 30.777 1.00 73.38 189 ILE A O 1
ATOM 1507 N N . PHE A 1 190 ? -11.294 5.142 32.326 1.00 77.38 190 PHE A N 1
ATOM 1508 C CA . PHE A 1 190 ? -12.645 5.354 32.826 1.00 77.38 190 PHE A CA 1
ATOM 1509 C C . PHE A 1 190 ? -13.567 5.966 31.764 1.00 77.38 190 PHE A C 1
ATOM 1511 O O . PHE A 1 190 ? -14.673 5.476 31.551 1.00 77.38 190 PHE A O 1
ATOM 1518 N N . MET A 1 191 ? -13.092 6.973 31.030 1.00 72.56 191 MET A N 1
ATOM 1519 C CA . MET A 1 191 ? -13.850 7.599 29.945 1.00 72.56 191 MET A CA 1
ATOM 1520 C C . MET A 1 191 ? -14.166 6.605 28.818 1.00 72.56 191 MET A C 1
ATOM 1522 O O . MET A 1 191 ? -15.272 6.593 28.270 1.00 72.56 191 MET A O 1
ATOM 1526 N N . ALA A 1 192 ? -13.219 5.733 28.470 1.00 70.94 192 ALA A N 1
ATOM 1527 C CA . ALA A 1 192 ? -13.447 4.688 27.479 1.00 70.94 192 ALA A CA 1
ATOM 1528 C C . ALA A 1 192 ? -14.440 3.630 27.977 1.00 70.94 192 ALA A C 1
ATOM 1530 O O . ALA A 1 192 ? -15.312 3.205 27.212 1.00 70.94 192 ALA A O 1
ATOM 1531 N N . PHE A 1 193 ? -14.370 3.262 29.259 1.00 81.06 193 PHE A N 1
ATOM 1532 C CA . PHE A 1 193 ? -15.367 2.404 29.894 1.00 81.06 193 PHE A CA 1
ATOM 1533 C C . PHE A 1 193 ? -16.763 3.038 29.863 1.00 81.06 193 PHE A C 1
ATOM 1535 O O . PHE A 1 193 ? -17.720 2.364 29.495 1.00 81.06 193 PHE A O 1
ATOM 1542 N N . GLU A 1 194 ? -16.887 4.333 30.159 1.00 78.69 194 GLU A N 1
ATOM 1543 C CA . GLU A 1 194 ? -18.154 5.073 30.102 1.00 78.69 194 GLU A CA 1
ATOM 1544 C C . GLU A 1 194 ? -18.780 5.062 28.698 1.00 78.69 194 GLU A C 1
ATOM 1546 O O . GLU A 1 194 ? -19.997 4.911 28.526 1.00 78.69 194 GLU A O 1
ATOM 1551 N N . ARG A 1 195 ? -17.940 5.169 27.663 1.00 74.38 195 ARG A N 1
ATOM 1552 C CA . ARG A 1 195 ? -18.379 5.130 26.264 1.00 74.38 195 ARG A CA 1
ATOM 1553 C C . ARG A 1 195 ? -18.785 3.733 25.808 1.00 74.38 195 ARG A C 1
ATOM 1555 O O . ARG A 1 195 ? -19.816 3.606 25.142 1.00 74.38 195 ARG A O 1
ATOM 1562 N N . CYS A 1 196 ? -18.006 2.711 26.163 1.00 76.75 196 CYS A N 1
ATOM 1563 C CA . CYS A 1 196 ? -18.153 1.350 25.646 1.00 76.75 196 CYS A CA 1
ATOM 1564 C C . CYS A 1 196 ? -18.007 0.266 26.733 1.00 76.75 196 CYS A C 1
ATOM 1566 O O . CYS A 1 196 ? -17.080 -0.546 26.668 1.00 76.75 196 CYS A O 1
ATOM 1568 N N . PRO A 1 197 ? -18.941 0.161 27.699 1.00 79.75 197 PRO A N 1
ATOM 1569 C CA . PRO A 1 197 ? -18.763 -0.757 28.824 1.00 79.75 197 PRO A CA 1
ATOM 1570 C C . PRO A 1 197 ? -18.714 -2.241 28.420 1.00 79.75 197 PRO A C 1
ATOM 1572 O O . PRO A 1 197 ? -18.019 -3.035 29.048 1.00 79.75 197 PRO A O 1
ATOM 1575 N N . GLY A 1 198 ? -19.443 -2.623 27.363 1.00 71.69 198 GLY A N 1
ATOM 1576 C CA . GLY A 1 198 ? -19.535 -4.010 26.893 1.00 71.69 198 GLY A CA 1
ATOM 1577 C C . GLY A 1 198 ? -18.237 -4.561 26.294 1.00 71.69 198 GLY A C 1
ATOM 1578 O O . GLY A 1 198 ? -17.951 -5.743 26.461 1.00 71.69 198 GLY A O 1
ATOM 1579 N N . GLU A 1 199 ? -17.419 -3.708 25.674 1.00 67.25 199 GLU A N 1
ATOM 1580 C CA . GLU A 1 199 ? -16.158 -4.109 25.026 1.00 67.25 199 GLU A CA 1
ATOM 1581 C C . GLU A 1 199 ? -15.079 -4.491 26.050 1.00 67.25 199 GLU A C 1
ATOM 1583 O O . GLU A 1 199 ? -14.157 -5.239 25.748 1.00 67.25 199 GLU A O 1
ATOM 1588 N N . VAL A 1 200 ? -15.212 -4.027 27.298 1.00 66.62 200 VAL A N 1
ATOM 1589 C CA . VAL A 1 200 ? -14.260 -4.327 28.382 1.00 66.62 200 VAL A CA 1
ATOM 1590 C C . VAL A 1 200 ? -14.435 -5.751 28.908 1.00 66.62 200 VAL A C 1
ATOM 1592 O O . VAL A 1 200 ? -13.580 -6.254 29.629 1.00 66.62 200 VAL A O 1
ATOM 1595 N N . VAL A 1 201 ? -15.536 -6.421 28.566 1.00 61.88 201 VAL A N 1
ATOM 1596 C CA . VAL A 1 201 ? -15.895 -7.755 29.075 1.00 61.88 201 VAL A CA 1
ATOM 1597 C C . VAL A 1 201 ? -15.372 -8.874 28.189 1.00 61.88 201 VAL A C 1
ATOM 1599 O O . VAL A 1 201 ? -15.101 -9.965 28.692 1.00 61.88 201 VAL A O 1
ATOM 1602 N N . GLU A 1 202 ? -15.242 -8.617 26.888 1.00 56.78 202 GLU A N 1
ATOM 1603 C CA . GLU A 1 202 ? -14.693 -9.584 25.942 1.00 56.78 202 GLU A CA 1
ATOM 1604 C C . GLU A 1 202 ? -13.189 -9.798 26.230 1.00 56.78 202 GLU A C 1
ATOM 1606 O O . GLU A 1 202 ? -12.548 -9.011 26.946 1.00 56.78 202 GLU A O 1
ATOM 1611 N N . ASP A 1 203 ? -12.664 -10.950 25.799 1.00 52.00 203 ASP A N 1
ATOM 1612 C CA . ASP A 1 203 ? -11.281 -11.380 26.055 1.00 52.00 203 ASP A CA 1
ATOM 1613 C C . ASP A 1 203 ? -10.275 -10.298 25.620 1.00 52.00 203 ASP A C 1
ATOM 1615 O O . ASP A 1 203 ? -10.644 -9.434 24.834 1.00 52.00 203 ASP A O 1
ATOM 1619 N N . PHE A 1 204 ? -9.059 -10.308 26.181 1.00 48.69 204 PHE A N 1
ATOM 1620 C CA . PHE A 1 204 ? -8.003 -9.270 26.121 1.00 48.69 204 PHE A CA 1
ATOM 1621 C C . PHE A 1 204 ? -7.705 -8.653 24.730 1.00 48.69 204 PHE A C 1
ATOM 1623 O O . PHE A 1 204 ? -6.612 -8.815 24.195 1.00 48.69 204 PHE A O 1
ATOM 1630 N N . ASP A 1 205 ? -8.638 -7.893 24.158 1.00 44.56 205 ASP A N 1
ATOM 1631 C CA . ASP A 1 205 ? -8.574 -7.501 22.755 1.00 44.56 205 ASP A CA 1
ATOM 1632 C C . ASP A 1 205 ? -8.820 -6.000 22.538 1.00 44.56 205 ASP A C 1
ATOM 1634 O O . ASP A 1 205 ? -9.513 -5.303 23.286 1.00 44.56 205 ASP A O 1
ATOM 1638 N N . HIS A 1 206 ? -8.197 -5.503 21.476 1.00 47.97 206 HIS A N 1
ATOM 1639 C CA . HIS A 1 206 ? -7.836 -4.120 21.154 1.00 47.97 206 HIS A CA 1
ATOM 1640 C C . HIS A 1 206 ? -9.009 -3.143 20.898 1.00 47.97 206 HIS A C 1
ATOM 1642 O O . HIS A 1 206 ? -8.827 -2.088 20.287 1.00 47.97 206 HIS A O 1
ATOM 1648 N N . ARG A 1 207 ? -10.237 -3.467 21.318 1.00 43.53 207 ARG A N 1
ATOM 1649 C CA . ARG A 1 207 ? -11.454 -2.711 20.970 1.00 43.53 207 ARG A CA 1
ATOM 1650 C C . ARG A 1 207 ? -11.728 -1.501 21.853 1.00 43.53 207 ARG A C 1
ATOM 1652 O O . ARG A 1 207 ? -12.222 -0.499 21.338 1.00 43.53 207 ARG A O 1
ATOM 1659 N N . LEU A 1 208 ? -11.333 -1.522 23.125 1.00 45.66 208 LEU A N 1
ATOM 1660 C CA . LEU A 1 208 ? -11.399 -0.334 23.992 1.00 45.66 208 LEU A CA 1
ATOM 1661 C C . LEU A 1 208 ? -10.600 0.850 23.417 1.00 45.66 208 LEU A C 1
ATOM 1663 O O . LEU A 1 208 ? -11.044 1.994 23.507 1.00 45.66 208 LEU A O 1
ATOM 1667 N N . VAL A 1 209 ? -9.496 0.558 22.721 1.00 48.22 209 VAL A N 1
ATOM 1668 C CA . VAL A 1 209 ? -8.664 1.547 22.017 1.00 48.22 209 VAL A CA 1
ATOM 1669 C C . VAL A 1 209 ? -9.448 2.274 20.914 1.00 48.22 209 VAL A C 1
ATOM 1671 O O . VAL A 1 209 ? -9.242 3.460 20.680 1.00 48.22 209 VAL A O 1
ATOM 1674 N N . SER A 1 210 ? -10.429 1.610 20.291 1.00 45.41 210 SER A N 1
ATOM 1675 C CA . SER A 1 210 ? -11.282 2.228 19.265 1.00 45.41 210 SER A CA 1
ATOM 1676 C C . SER A 1 210 ? -12.334 3.195 19.826 1.00 45.41 210 SER A C 1
ATOM 1678 O O . SER A 1 210 ? -12.737 4.115 19.124 1.00 45.41 210 SER A O 1
ATOM 1680 N N . CYS A 1 211 ? -12.748 3.052 21.090 1.00 42.66 211 CYS A N 1
ATOM 1681 C CA . CYS A 1 211 ? -13.773 3.911 21.702 1.00 42.66 211 CYS A CA 1
ATOM 1682 C C . CYS A 1 211 ? -13.222 5.218 22.304 1.00 42.66 211 CYS A C 1
ATOM 1684 O O . CYS A 1 211 ? -13.979 6.167 22.537 1.00 42.66 211 CYS A O 1
ATOM 1686 N N . ALA A 1 212 ? -11.907 5.296 22.522 1.00 50.44 212 ALA A N 1
ATOM 1687 C CA . ALA A 1 212 ? -11.206 6.539 22.845 1.00 50.44 212 ALA A CA 1
ATOM 1688 C C . ALA A 1 212 ? -10.733 7.301 21.595 1.00 50.44 212 ALA A C 1
ATOM 1690 O O . ALA A 1 212 ? -10.090 8.333 21.744 1.00 50.44 212 ALA A O 1
ATOM 1691 N N . SER A 1 213 ? -11.030 6.803 20.383 1.00 54.72 213 SER A N 1
ATOM 1692 C CA . SER A 1 213 ? -10.338 7.168 19.145 1.00 54.72 213 SER A CA 1
ATOM 1693 C C . SER A 1 213 ? -10.047 8.663 19.026 1.00 54.72 213 SER A C 1
ATOM 1695 O O . SER A 1 213 ? -10.971 9.476 18.954 1.00 54.72 213 SER A O 1
ATOM 1697 N N . ASN A 1 214 ? -8.768 8.984 18.832 1.00 54.06 214 ASN A N 1
ATOM 1698 C CA . ASN A 1 214 ? -8.270 10.282 18.378 1.00 54.06 214 ASN A CA 1
ATOM 1699 C C . ASN A 1 214 ? -8.850 10.713 17.010 1.00 54.06 214 ASN A C 1
ATOM 1701 O O . ASN A 1 214 ? -8.377 11.679 16.433 1.00 54.06 214 ASN A O 1
ATOM 1705 N N . SER A 1 215 ? -9.855 10.023 16.459 1.00 60.25 215 SER A N 1
ATOM 1706 C CA . SER A 1 215 ? -10.355 10.182 15.092 1.00 60.25 215 SER A CA 1
ATOM 1707 C C . SER A 1 215 ? -10.794 11.608 14.775 1.00 60.25 215 SER A C 1
ATOM 1709 O O . SER A 1 215 ? -10.477 12.098 13.698 1.00 60.25 215 SER A O 1
ATOM 1711 N N . GLU A 1 216 ? -11.513 12.287 15.668 1.00 64.06 216 GLU A N 1
ATOM 1712 C CA . GLU A 1 216 ? -11.974 13.662 15.429 1.00 64.06 216 GLU A CA 1
ATOM 1713 C C . GLU A 1 216 ? -10.829 14.689 15.570 1.00 64.06 216 GLU A C 1
ATOM 1715 O O . GLU A 1 216 ? -10.588 15.435 14.615 1.00 64.06 216 GLU A O 1
ATOM 1720 N N . PRO A 1 217 ? -10.024 14.681 16.653 1.00 73.44 217 PRO A N 1
ATOM 1721 C CA . PRO A 1 217 ? -8.814 15.502 16.730 1.00 73.44 217 PRO A CA 1
ATOM 1722 C C . PRO A 1 217 ? -7.805 15.261 15.593 1.00 73.44 217 PRO A C 1
ATOM 1724 O O . PRO A 1 217 ? -7.271 16.220 15.037 1.00 73.44 217 PRO A O 1
ATOM 1727 N N . LEU A 1 218 ? -7.572 14.004 15.198 1.00 79.38 218 LEU A N 1
ATOM 1728 C CA . LEU A 1 218 ? -6.699 13.639 14.076 1.00 79.38 218 LEU A CA 1
ATOM 1729 C C . LEU A 1 218 ? -7.285 14.084 12.744 1.00 79.38 218 LEU A C 1
ATOM 1731 O O . LEU A 1 218 ? -6.538 14.559 11.894 1.00 79.38 218 LEU A O 1
ATOM 1735 N N . SER A 1 219 ? -8.605 13.989 12.560 1.00 80.56 219 SER A N 1
ATOM 1736 C CA . SER A 1 219 ? -9.249 14.510 11.350 1.00 80.56 219 SER A CA 1
ATOM 1737 C C . SER A 1 219 ? -9.001 16.007 11.211 1.00 80.56 219 SER A C 1
ATOM 1739 O O . SER A 1 219 ? -8.647 16.473 10.131 1.00 80.56 219 SER A O 1
ATOM 1741 N N . ASN A 1 220 ? -9.133 16.757 12.307 1.00 83.31 220 ASN A N 1
ATOM 1742 C CA . ASN A 1 220 ? -8.862 18.193 12.325 1.00 83.31 220 ASN A CA 1
ATOM 1743 C C . ASN A 1 220 ? -7.379 18.501 12.076 1.00 83.31 220 ASN A C 1
ATOM 1745 O O . ASN A 1 220 ? -7.062 19.454 11.365 1.00 83.31 220 ASN A O 1
ATOM 1749 N N . LEU A 1 221 ? -6.468 17.695 12.629 1.00 88.81 221 LEU A N 1
ATOM 1750 C CA . LEU A 1 221 ? -5.032 17.820 12.388 1.00 88.81 221 LEU A CA 1
ATOM 1751 C C . LEU A 1 221 ? -4.693 17.590 10.911 1.00 88.81 221 LEU A C 1
ATOM 1753 O O . LEU A 1 221 ? -4.105 18.468 10.289 1.00 88.81 221 LEU A O 1
ATOM 1757 N N . PHE A 1 222 ? -5.100 16.458 10.332 1.00 91.56 222 PHE A N 1
ATOM 1758 C CA . PHE A 1 222 ? -4.815 16.108 8.936 1.00 91.56 222 PHE A CA 1
ATOM 1759 C C . PHE A 1 222 ? -5.401 17.138 7.961 1.00 91.56 222 PHE A C 1
ATOM 1761 O O . PHE A 1 222 ? -4.731 17.538 7.013 1.00 91.56 222 PHE A O 1
ATOM 1768 N N . GLN A 1 223 ? -6.593 17.677 8.226 1.00 90.75 223 GLN A N 1
ATOM 1769 C CA . GLN A 1 223 ? -7.161 18.751 7.402 1.00 90.75 223 GLN A CA 1
ATOM 1770 C C . GLN A 1 223 ? -6.251 19.993 7.311 1.00 90.75 223 GLN A C 1
ATOM 1772 O O . GLN A 1 223 ? -6.139 20.589 6.240 1.00 90.75 223 GLN A O 1
ATOM 1777 N N . ARG A 1 224 ? -5.513 20.356 8.376 1.00 90.56 224 ARG A N 1
ATOM 1778 C CA . ARG A 1 224 ? -4.551 21.486 8.341 1.00 90.56 224 ARG A CA 1
ATOM 1779 C C . ARG A 1 224 ? -3.402 21.257 7.347 1.00 90.56 224 ARG A C 1
ATOM 1781 O O . ARG A 1 224 ? -2.865 22.219 6.782 1.00 90.56 224 ARG A O 1
ATOM 1788 N N . TYR A 1 225 ? -3.065 19.993 7.096 1.00 89.94 225 TYR A N 1
ATOM 1789 C CA . TYR A 1 225 ? -2.029 19.564 6.154 1.00 89.94 225 TYR A CA 1
ATOM 1790 C C . TYR A 1 225 ? -2.567 19.267 4.742 1.00 89.94 225 TYR A C 1
ATOM 1792 O O . TYR A 1 225 ? -1.784 18.901 3.876 1.00 89.94 225 TYR A O 1
ATOM 1800 N N . GLY A 1 226 ? -3.858 19.506 4.471 1.00 89.81 226 GLY A N 1
ATOM 1801 C CA . GLY A 1 226 ? -4.439 19.430 3.120 1.00 89.81 226 GLY A CA 1
ATOM 1802 C C . GLY A 1 226 ? -5.197 18.138 2.799 1.00 89.81 226 GLY A C 1
ATOM 1803 O O . GLY A 1 226 ? -5.634 17.955 1.665 1.00 89.81 226 GLY A O 1
ATOM 1804 N N . PHE A 1 227 ? -5.390 17.250 3.775 1.00 91.38 227 PHE A N 1
ATOM 1805 C CA . PHE A 1 227 ? -6.138 16.010 3.566 1.00 91.38 227 PHE A CA 1
ATOM 1806 C C . PHE A 1 227 ? -7.649 16.264 3.486 1.00 91.38 227 PHE A C 1
ATOM 1808 O O . PHE A 1 227 ? -8.206 17.029 4.277 1.00 91.38 227 PHE A O 1
ATOM 1815 N N . GLN A 1 228 ? -8.320 15.576 2.559 1.00 87.25 228 GLN A N 1
ATOM 1816 C CA . GLN A 1 228 ? -9.755 15.733 2.329 1.00 87.25 228 GLN A CA 1
ATOM 1817 C C . GLN A 1 228 ? -10.593 15.040 3.418 1.00 87.25 228 GLN A C 1
ATOM 1819 O O . GLN A 1 228 ? -10.399 13.845 3.659 1.00 87.25 228 GLN A O 1
ATOM 1824 N N . PRO A 1 229 ? -11.569 15.730 4.046 1.00 79.12 229 PRO A N 1
ATOM 1825 C CA . PRO A 1 229 ? -12.378 15.161 5.128 1.00 79.12 229 PRO A CA 1
ATOM 1826 C C . PRO A 1 229 ? -13.123 13.873 4.755 1.00 79.12 229 PRO A C 1
ATOM 1828 O O . PRO A 1 229 ? -13.285 12.995 5.603 1.00 79.12 229 PRO A O 1
ATOM 1831 N N . SER A 1 230 ? -13.558 13.745 3.495 1.00 79.75 230 SER A N 1
ATOM 1832 C CA . SER A 1 230 ? -14.302 12.582 2.986 1.00 79.75 230 SER A CA 1
ATOM 1833 C C . SER A 1 230 ? -13.527 11.271 3.095 1.00 79.75 230 SER A C 1
ATOM 1835 O O . SER A 1 230 ? -14.123 10.205 3.252 1.00 79.75 230 SER A O 1
ATOM 1837 N N . ASP A 1 231 ? -12.200 11.351 3.044 1.00 78.31 231 ASP A N 1
ATOM 1838 C CA . ASP A 1 231 ? -11.333 10.189 2.878 1.00 78.31 231 ASP A CA 1
ATOM 1839 C C . ASP A 1 231 ? -10.728 9.741 4.216 1.00 78.31 231 ASP A C 1
ATOM 1841 O O . ASP A 1 231 ? -10.376 8.570 4.394 1.00 78.31 231 ASP A O 1
ATOM 1845 N N . LEU A 1 232 ? -10.675 10.652 5.196 1.00 79.31 232 LEU A N 1
ATOM 1846 C CA . LEU A 1 232 ? -10.013 10.452 6.487 1.00 79.31 232 LEU A CA 1
ATOM 1847 C C . LEU A 1 232 ? -10.643 9.341 7.326 1.00 79.31 232 LEU A C 1
ATOM 1849 O O . LEU A 1 232 ? -9.922 8.565 7.951 1.00 79.31 232 LEU A O 1
ATOM 1853 N N . HIS A 1 233 ? -11.971 9.205 7.307 1.00 71.50 233 HIS A N 1
ATOM 1854 C CA . HIS A 1 233 ? -12.648 8.157 8.074 1.00 71.50 233 HIS A CA 1
ATOM 1855 C C . HIS A 1 233 ? -12.187 6.751 7.650 1.00 71.50 233 HIS A C 1
ATOM 1857 O O . HIS A 1 233 ? -11.756 5.944 8.477 1.00 71.50 233 HIS A O 1
ATOM 1863 N N . ASN A 1 234 ? -12.210 6.478 6.342 1.00 73.38 234 ASN A N 1
ATOM 1864 C CA . ASN A 1 234 ? -11.749 5.206 5.787 1.00 73.38 234 ASN A CA 1
ATOM 1865 C C . ASN A 1 234 ? -10.232 5.043 5.921 1.00 73.38 234 ASN A C 1
ATOM 1867 O O . ASN A 1 234 ? -9.749 3.938 6.183 1.00 73.38 234 ASN A O 1
ATOM 1871 N N . PHE A 1 235 ? -9.480 6.132 5.762 1.00 79.81 235 PHE A N 1
ATOM 1872 C CA . PHE A 1 235 ? -8.033 6.132 5.914 1.00 79.81 235 PHE A CA 1
ATOM 1873 C C . PHE A 1 235 ? -7.607 5.716 7.327 1.00 79.81 235 PHE A C 1
ATOM 1875 O O . PHE A 1 235 ? -6.812 4.787 7.470 1.00 79.81 235 PHE A O 1
ATOM 1882 N N . PHE A 1 236 ? -8.170 6.319 8.377 1.00 80.44 236 PHE A N 1
ATOM 1883 C CA . PHE A 1 236 ? -7.842 5.958 9.760 1.00 80.44 236 PHE A CA 1
ATOM 1884 C C . PHE A 1 236 ? -8.313 4.549 10.125 1.00 80.44 236 PHE A C 1
ATOM 1886 O O . PHE A 1 236 ? -7.600 3.826 10.820 1.00 80.44 236 PHE A O 1
ATOM 1893 N N . ALA A 1 237 ? -9.466 4.112 9.605 1.00 72.81 237 ALA A N 1
ATOM 1894 C CA . ALA A 1 237 ? -9.950 2.749 9.817 1.00 72.81 237 ALA A CA 1
ATOM 1895 C C . ALA A 1 237 ? -8.965 1.685 9.292 1.00 72.81 237 ALA A C 1
ATOM 1897 O O . ALA A 1 237 ? -8.801 0.632 9.917 1.00 72.81 237 ALA A O 1
ATOM 1898 N N . ARG A 1 238 ? -8.294 1.968 8.165 1.00 75.38 238 ARG A N 1
ATOM 1899 C CA . ARG A 1 238 ? -7.263 1.103 7.565 1.00 75.38 238 ARG A CA 1
ATOM 1900 C C . ARG A 1 238 ? -5.897 1.242 8.240 1.00 75.38 238 ARG A C 1
ATOM 1902 O O . ARG A 1 238 ? -5.137 0.280 8.260 1.00 75.38 238 ARG A O 1
ATOM 1909 N N . ASN A 1 239 ? -5.607 2.397 8.832 1.00 78.88 239 ASN A N 1
ATOM 1910 C CA . ASN A 1 239 ? -4.309 2.737 9.414 1.00 78.88 239 ASN A CA 1
ATOM 1911 C C . ASN A 1 239 ? -4.393 2.889 10.935 1.00 78.88 239 ASN A C 1
ATOM 1913 O O . ASN A 1 239 ? -4.150 3.959 11.491 1.00 78.88 239 ASN A O 1
ATOM 1917 N N . ARG A 1 240 ? -4.729 1.791 11.624 1.00 76.31 240 ARG A N 1
ATOM 1918 C CA . ARG A 1 240 ? -5.006 1.802 13.073 1.00 76.31 240 ARG A CA 1
ATOM 1919 C C . ARG A 1 240 ? -3.839 2.261 13.945 1.00 76.31 240 ARG A C 1
ATOM 1921 O O . ARG A 1 240 ? -4.090 2.746 15.041 1.00 76.31 240 ARG A O 1
ATOM 1928 N N . PHE A 1 241 ? -2.595 2.148 13.478 1.00 81.94 241 PHE A N 1
ATOM 1929 C CA . PHE A 1 241 ? -1.440 2.638 14.234 1.00 81.94 241 PHE A CA 1
ATOM 1930 C C . PHE A 1 241 ? -1.555 4.144 14.537 1.00 81.94 241 PHE A C 1
ATOM 1932 O O . PHE A 1 241 ? -1.224 4.548 15.642 1.00 81.94 241 PHE A O 1
ATOM 1939 N N . LEU A 1 242 ? -2.148 4.942 13.636 1.00 80.19 242 LEU A N 1
ATOM 1940 C CA . LEU A 1 242 ? -2.389 6.376 13.854 1.00 80.19 242 LEU A CA 1
ATOM 1941 C C . LEU A 1 242 ? -3.396 6.644 14.975 1.00 80.19 242 LEU A C 1
ATOM 1943 O O . LEU A 1 242 ? -3.261 7.618 15.707 1.00 80.19 242 LEU A O 1
ATOM 1947 N N . LEU A 1 243 ? -4.406 5.781 15.116 1.00 71.31 243 LEU A N 1
ATOM 1948 C CA . LEU A 1 243 ? -5.397 5.883 16.190 1.00 71.31 243 LEU A CA 1
ATOM 1949 C C . LEU A 1 243 ? -4.811 5.492 17.553 1.00 71.31 243 LEU A C 1
ATOM 1951 O O . LEU A 1 243 ? -5.343 5.912 18.576 1.00 71.31 243 LEU A O 1
ATOM 1955 N N . ASN A 1 244 ? -3.730 4.708 17.548 1.00 70.31 244 ASN A N 1
ATOM 1956 C CA . ASN A 1 244 ? -3.016 4.269 18.743 1.00 70.31 244 ASN A CA 1
ATOM 1957 C C . ASN A 1 244 ? -1.887 5.237 19.148 1.00 70.31 244 ASN A C 1
ATOM 1959 O O . ASN A 1 244 ? -1.404 5.156 20.273 1.00 70.31 244 ASN A O 1
ATOM 1963 N N . SER A 1 245 ? -1.454 6.126 18.249 1.00 76.56 245 SER A N 1
ATOM 1964 C CA . SER A 1 245 ? -0.446 7.156 18.519 1.00 76.56 245 SER A CA 1
ATOM 1965 C C . SER A 1 245 ? -1.047 8.370 19.232 1.00 76.56 245 SER A C 1
ATOM 1967 O O . SER A 1 245 ? -2.225 8.697 19.049 1.00 76.56 245 SER A O 1
ATOM 1969 N N . SER A 1 246 ? -0.228 9.082 20.015 1.00 82.75 246 SER A N 1
ATOM 1970 C CA . SER A 1 246 ? -0.650 10.361 20.589 1.00 82.75 246 SER A CA 1
ATOM 1971 C C . SER A 1 246 ? -0.814 11.414 19.484 1.00 82.75 246 SER A C 1
ATOM 1973 O O . SER A 1 246 ? -0.086 11.417 18.489 1.00 82.75 246 SER A O 1
ATOM 1975 N N . ILE A 1 247 ? -1.762 12.342 19.651 1.00 82.44 247 ILE A N 1
ATOM 1976 C CA . ILE A 1 247 ? -1.986 13.427 18.677 1.00 82.44 247 ILE A CA 1
ATOM 1977 C C . ILE A 1 247 ? -0.719 14.280 18.515 1.00 82.44 247 ILE A C 1
ATOM 1979 O O . ILE A 1 247 ? -0.401 14.692 17.403 1.00 82.44 247 ILE A O 1
ATOM 1983 N N . SER A 1 248 ? 0.024 14.497 19.607 1.00 85.19 248 SER A N 1
ATOM 1984 C CA . SER A 1 248 ? 1.287 15.242 19.600 1.00 85.19 248 SER A CA 1
ATOM 1985 C C . SER A 1 248 ? 2.356 14.553 18.751 1.00 85.19 248 SER A C 1
ATOM 1987 O O . SER A 1 248 ? 3.055 15.225 17.996 1.00 85.19 248 SER A O 1
ATOM 1989 N N . ASP A 1 249 ? 2.464 13.224 18.823 1.00 89.19 249 ASP A N 1
ATOM 1990 C CA . ASP A 1 249 ? 3.448 12.468 18.037 1.00 89.19 249 ASP A CA 1
ATOM 1991 C C . ASP A 1 249 ? 3.124 12.505 16.545 1.00 89.19 249 ASP A C 1
ATOM 1993 O O . ASP A 1 249 ? 4.011 12.683 15.707 1.00 89.19 249 ASP A O 1
ATOM 1997 N N . VAL A 1 250 ? 1.840 12.384 16.200 1.00 90.88 250 VAL A N 1
ATOM 1998 C CA . VAL A 1 250 ? 1.384 12.485 14.809 1.00 90.88 250 VAL A CA 1
ATOM 1999 C C . VAL A 1 250 ? 1.564 13.911 14.281 1.00 90.88 250 VAL A C 1
ATOM 2001 O O . VAL A 1 250 ? 1.991 14.099 13.143 1.00 90.88 250 VAL A O 1
ATOM 2004 N N . GLU A 1 251 ? 1.308 14.930 15.103 1.00 92.69 251 GLU A N 1
ATOM 2005 C CA . GLU A 1 251 ? 1.574 16.325 14.744 1.00 92.69 251 GLU A CA 1
ATOM 2006 C C . GLU A 1 251 ? 3.071 16.579 14.536 1.00 92.69 251 GLU A C 1
ATOM 2008 O O . GLU A 1 251 ? 3.444 17.237 13.565 1.00 92.69 251 GLU A O 1
ATOM 2013 N N . MET A 1 252 ? 3.930 16.044 15.405 1.00 93.06 252 MET A N 1
ATOM 2014 C CA . MET A 1 252 ? 5.383 16.132 15.252 1.00 93.06 252 MET A CA 1
ATOM 2015 C C . MET A 1 252 ? 5.847 15.441 13.966 1.00 93.06 252 MET A C 1
ATOM 2017 O O . MET A 1 252 ? 6.629 16.015 13.215 1.00 93.06 252 MET A O 1
ATOM 2021 N N . SER A 1 253 ? 5.298 14.266 13.661 1.00 94.56 253 SER A N 1
ATOM 2022 C CA . SER A 1 253 ? 5.578 13.526 12.425 1.00 94.56 253 SER A CA 1
ATOM 2023 C C . SER A 1 253 ? 5.216 14.340 11.179 1.00 94.56 253 SER A C 1
ATOM 2025 O O . SER A 1 253 ? 6.023 14.483 10.264 1.00 94.56 253 SER A O 1
ATOM 2027 N N . LEU A 1 254 ? 4.028 14.952 11.159 1.00 93.62 254 LEU A N 1
ATOM 2028 C CA . LEU A 1 254 ? 3.599 15.814 10.053 1.00 93.62 254 LEU A CA 1
ATOM 2029 C C . LEU A 1 254 ? 4.448 17.089 9.930 1.00 93.62 254 LEU A C 1
ATOM 2031 O O . LEU A 1 254 ? 4.691 17.544 8.812 1.00 93.62 254 LEU A O 1
ATOM 2035 N N . LYS A 1 255 ? 4.935 17.652 11.045 1.00 91.81 255 LYS A N 1
ATOM 2036 C CA . LYS A 1 255 ? 5.890 18.776 11.036 1.00 91.81 255 LYS A CA 1
ATOM 2037 C C . LYS A 1 255 ? 7.238 18.387 10.434 1.00 91.81 255 LYS A C 1
ATOM 2039 O O . LYS A 1 255 ? 7.715 19.122 9.575 1.00 91.81 255 LYS A O 1
ATOM 2044 N N . ILE A 1 256 ? 7.805 17.242 10.823 1.00 90.62 256 ILE A N 1
ATOM 2045 C CA . ILE A 1 256 ? 9.053 16.721 10.239 1.00 90.62 256 ILE A CA 1
ATOM 2046 C C . ILE A 1 256 ? 8.851 16.469 8.741 1.00 90.62 256 ILE A C 1
ATOM 2048 O O . ILE A 1 256 ? 9.624 16.933 7.915 1.00 90.62 256 ILE A O 1
ATOM 2052 N N . LEU A 1 257 ? 7.753 15.827 8.336 1.00 89.69 257 LEU A N 1
ATOM 2053 C CA . LEU A 1 257 ? 7.474 15.654 6.908 1.00 89.69 257 LEU A CA 1
ATOM 2054 C C . LEU A 1 257 ? 7.340 16.978 6.158 1.00 89.69 257 LEU A C 1
ATOM 2056 O O . LEU A 1 257 ? 7.731 17.056 5.000 1.00 89.69 257 LEU A O 1
ATOM 2060 N N . SER A 1 258 ? 6.814 18.013 6.808 1.00 88.69 258 SER A N 1
ATOM 2061 C CA . SER A 1 258 ? 6.664 19.339 6.206 1.00 88.69 258 SER A CA 1
ATOM 2062 C C . SER A 1 258 ? 7.975 20.120 6.128 1.00 88.69 258 SER A C 1
ATOM 2064 O O . SER A 1 258 ? 8.077 21.019 5.301 1.00 88.69 258 SER A O 1
ATOM 2066 N N . SER A 1 259 ? 8.976 19.807 6.960 1.00 85.50 259 SER A N 1
ATOM 2067 C CA . SER A 1 259 ? 10.333 20.343 6.795 1.00 85.50 259 SER A CA 1
ATOM 2068 C C . SER A 1 259 ? 11.092 19.610 5.685 1.00 85.50 259 SER A C 1
ATOM 2070 O O . SER A 1 259 ? 11.875 20.229 4.968 1.00 85.50 259 SER A O 1
ATOM 2072 N N . LEU A 1 260 ? 10.819 18.314 5.502 1.00 81.38 260 LEU A N 1
ATOM 2073 C CA . LEU A 1 260 ? 11.447 17.469 4.482 1.00 81.38 260 LEU A CA 1
ATOM 2074 C C . LEU A 1 260 ? 10.788 17.575 3.093 1.00 81.38 260 LEU A C 1
ATOM 2076 O O . LEU A 1 260 ? 11.427 17.276 2.087 1.00 81.38 260 LEU A O 1
ATOM 2080 N N . CYS A 1 261 ? 9.517 17.979 3.016 1.00 76.50 261 CYS A N 1
ATOM 2081 C CA . CYS A 1 261 ? 8.735 18.074 1.779 1.00 76.50 261 CYS A CA 1
ATOM 2082 C C . CYS A 1 261 ? 8.245 19.507 1.535 1.00 76.50 261 CYS A C 1
ATOM 2084 O O . CYS A 1 261 ? 7.709 20.152 2.427 1.00 76.50 261 CYS A O 1
ATOM 2086 N N . SER A 1 262 ? 8.330 19.984 0.292 1.00 71.00 262 SER A N 1
ATOM 2087 C CA . SER A 1 262 ? 7.998 21.371 -0.080 1.00 71.00 262 SER A CA 1
ATOM 2088 C C . SER A 1 262 ? 6.521 21.638 -0.397 1.00 71.00 262 SER A C 1
ATOM 2090 O O . SER A 1 262 ? 6.115 22.796 -0.476 1.00 71.00 262 SER A O 1
ATOM 2092 N N . SER A 1 263 ? 5.702 20.601 -0.589 1.00 82.25 263 SER A N 1
ATOM 2093 C CA . SER A 1 263 ? 4.309 20.718 -1.039 1.00 82.25 263 SER A CA 1
ATOM 2094 C C . SER A 1 263 ? 3.362 19.906 -0.156 1.00 82.25 263 SER A C 1
ATOM 2096 O O . SER A 1 263 ? 3.625 18.736 0.132 1.00 82.25 263 SER A O 1
ATOM 2098 N N . LYS A 1 264 ? 2.222 20.509 0.217 1.00 84.25 264 LYS A N 1
ATOM 2099 C CA . LYS A 1 264 ? 1.136 19.808 0.923 1.00 84.25 264 LYS A CA 1
ATOM 2100 C C . LYS A 1 264 ? 0.612 18.625 0.109 1.00 84.25 264 LYS A C 1
ATOM 2102 O O . LYS A 1 264 ? 0.414 17.556 0.673 1.00 84.25 264 LYS A O 1
ATOM 2107 N N . ASP A 1 265 ? 0.474 18.778 -1.207 1.00 86.00 265 ASP A N 1
ATOM 2108 C CA . ASP A 1 265 ? -0.012 17.709 -2.087 1.00 86.00 265 ASP A CA 1
ATOM 2109 C C . ASP A 1 265 ? 0.949 16.516 -2.114 1.00 86.00 265 ASP A C 1
ATOM 2111 O O . ASP A 1 265 ? 0.516 15.364 -2.115 1.00 86.00 265 ASP A O 1
ATOM 2115 N N . SER A 1 266 ? 2.260 16.775 -2.068 1.00 83.44 266 SER A N 1
ATOM 2116 C CA . SER A 1 266 ? 3.257 15.707 -1.995 1.00 83.44 266 SER A CA 1
ATOM 2117 C C . SER A 1 266 ? 3.195 14.952 -0.668 1.00 83.44 266 SER A C 1
ATOM 2119 O O . SER A 1 266 ? 3.252 13.725 -0.670 1.00 83.44 266 SER A O 1
ATOM 2121 N N . ILE A 1 267 ? 3.017 15.660 0.455 1.00 88.44 267 ILE A N 1
ATOM 2122 C CA . ILE A 1 267 ? 2.834 15.034 1.775 1.00 88.44 267 ILE A CA 1
ATOM 2123 C C . ILE A 1 267 ? 1.575 14.166 1.773 1.00 88.44 267 ILE A C 1
ATOM 2125 O O . ILE A 1 267 ? 1.617 13.019 2.212 1.00 88.44 267 ILE A O 1
ATOM 2129 N N . VAL A 1 268 ? 0.467 14.693 1.246 1.00 91.31 268 VAL A N 1
ATOM 2130 C CA . VAL A 1 268 ? -0.805 13.968 1.150 1.00 91.31 268 VAL A CA 1
ATOM 2131 C C . VAL A 1 268 ? -0.642 12.698 0.312 1.00 91.31 268 VAL A C 1
ATOM 2133 O O . VAL A 1 268 ? -1.002 11.618 0.778 1.00 91.31 268 VAL A O 1
ATOM 2136 N N . SER A 1 269 ? -0.055 12.804 -0.884 1.00 89.19 269 SER A N 1
ATOM 2137 C CA . SER A 1 269 ? 0.207 11.662 -1.771 1.00 89.19 269 SER A CA 1
ATOM 2138 C C . SER A 1 269 ? 1.065 10.592 -1.086 1.00 89.19 269 SER A C 1
ATOM 2140 O O . SER A 1 269 ? 0.679 9.425 -1.029 1.00 89.19 269 SER A O 1
ATOM 2142 N N . MET A 1 270 ? 2.184 10.998 -0.482 1.00 88.56 270 MET A N 1
ATOM 2143 C CA . MET A 1 270 ? 3.111 10.095 0.201 1.00 88.56 270 MET A CA 1
ATOM 2144 C C . MET A 1 270 ? 2.455 9.380 1.386 1.00 88.56 270 MET A C 1
ATOM 2146 O O . MET A 1 270 ? 2.595 8.169 1.538 1.00 88.56 270 MET A O 1
ATOM 2150 N N . VAL A 1 271 ? 1.690 10.099 2.210 1.00 92.38 271 VAL A N 1
ATOM 2151 C CA . VAL A 1 271 ? 0.983 9.509 3.355 1.00 92.38 271 VAL A CA 1
ATOM 2152 C C . VAL A 1 271 ? -0.128 8.559 2.900 1.00 92.38 271 VAL A C 1
ATOM 2154 O O . VAL A 1 271 ? -0.358 7.548 3.559 1.00 92.38 271 VAL A O 1
ATOM 2157 N N . TYR A 1 272 ? -0.797 8.821 1.773 1.00 90.19 272 TYR A N 1
ATOM 2158 C CA . TYR A 1 272 ? -1.751 7.864 1.205 1.00 90.19 272 TYR A CA 1
ATOM 2159 C C . TYR A 1 272 ? -1.069 6.608 0.647 1.00 90.19 272 TYR A C 1
ATOM 2161 O O . TYR A 1 272 ? -1.593 5.509 0.837 1.00 90.19 272 TYR A O 1
ATOM 2169 N N . ASN A 1 273 ? 0.095 6.751 0.006 1.00 87.12 273 ASN A N 1
ATOM 2170 C CA . ASN A 1 273 ? 0.851 5.633 -0.565 1.00 87.12 273 ASN A CA 1
ATOM 2171 C C . ASN A 1 273 ? 1.537 4.775 0.509 1.00 87.12 273 ASN A C 1
ATOM 2173 O O . ASN A 1 273 ? 1.532 3.545 0.424 1.00 87.12 273 ASN A O 1
ATOM 2177 N N . CYS A 1 274 ? 2.115 5.413 1.527 1.00 90.12 274 CYS A N 1
ATOM 2178 C CA . CYS A 1 274 ? 2.850 4.767 2.609 1.00 90.12 274 CYS A CA 1
ATOM 2179 C C . CYS A 1 274 ? 2.519 5.413 3.970 1.00 90.12 274 CYS A C 1
ATOM 2181 O O . CYS A 1 274 ? 3.326 6.162 4.518 1.00 90.12 274 CYS A O 1
ATOM 2183 N N . PRO A 1 275 ? 1.361 5.095 4.583 1.00 91.75 275 PRO A N 1
ATOM 2184 C CA . PRO A 1 275 ? 0.926 5.718 5.838 1.00 91.75 275 PRO A CA 1
ATOM 2185 C C . PRO A 1 275 ? 1.940 5.582 6.977 1.00 91.75 275 PRO A C 1
ATOM 2187 O O . PRO A 1 275 ? 2.121 6.511 7.761 1.00 91.75 275 PRO A O 1
ATOM 2190 N N . ARG A 1 276 ? 2.639 4.440 7.046 1.00 91.81 276 ARG A N 1
ATOM 2191 C CA . ARG A 1 276 ? 3.636 4.129 8.087 1.00 91.81 276 ARG A CA 1
ATOM 2192 C C . ARG A 1 276 ? 4.847 5.061 8.082 1.00 91.81 276 ARG A C 1
ATOM 2194 O O . ARG A 1 276 ? 5.604 5.043 9.044 1.00 91.81 276 ARG A O 1
ATOM 2201 N N . VAL A 1 277 ? 5.016 5.894 7.051 1.00 93.56 277 VAL A N 1
ATOM 2202 C CA . VAL A 1 277 ? 5.997 6.987 7.063 1.00 93.56 277 VAL A CA 1
ATOM 2203 C C . VAL A 1 277 ? 5.759 7.948 8.238 1.00 93.56 277 VAL A C 1
ATOM 2205 O O . VAL A 1 277 ? 6.686 8.618 8.653 1.00 93.56 277 VAL A O 1
ATOM 2208 N N . LEU A 1 278 ? 4.545 7.991 8.807 1.00 93.56 278 LEU A N 1
ATOM 2209 C CA . LEU A 1 278 ? 4.188 8.793 9.985 1.00 93.56 278 LEU A CA 1
ATOM 2210 C C . LEU A 1 278 ? 4.574 8.159 11.333 1.00 93.56 278 LEU A C 1
ATOM 2212 O O . LEU A 1 278 ? 4.202 8.688 12.378 1.00 93.56 278 LEU A O 1
ATOM 2216 N N . GLU A 1 279 ? 5.265 7.018 11.351 1.00 91.62 279 GLU A N 1
ATOM 2217 C CA . GLU A 1 279 ? 5.834 6.488 12.594 1.00 91.62 279 GLU A CA 1
ATOM 2218 C C . GLU A 1 279 ? 6.928 7.456 13.094 1.00 91.62 279 GLU A C 1
ATOM 2220 O O . GLU A 1 279 ? 7.932 7.682 12.419 1.00 91.62 279 GLU A O 1
ATOM 2225 N N . LEU A 1 280 ? 6.730 8.057 14.273 1.00 91.38 280 LEU A N 1
ATOM 2226 C CA . LEU A 1 280 ? 7.577 9.158 14.750 1.00 91.38 280 LEU A CA 1
ATOM 2227 C C . LEU A 1 280 ? 9.054 8.767 14.896 1.00 91.38 280 LEU A C 1
ATOM 2229 O O . LEU A 1 280 ? 9.931 9.536 14.505 1.00 91.38 280 LEU A O 1
ATOM 2233 N N . ASP A 1 281 ? 9.337 7.583 15.441 1.00 89.94 281 ASP A N 1
ATOM 2234 C CA . ASP A 1 281 ? 10.713 7.108 15.637 1.00 89.94 281 ASP A CA 1
ATOM 2235 C C . ASP A 1 281 ? 11.446 6.923 14.304 1.00 89.94 281 ASP A C 1
ATOM 2237 O O . ASP A 1 281 ? 12.631 7.236 14.194 1.00 89.94 281 ASP A O 1
ATOM 2241 N N . PHE A 1 282 ? 10.719 6.493 13.268 1.00 92.62 282 PHE A N 1
ATOM 2242 C CA . PHE A 1 282 ? 11.241 6.418 11.909 1.00 92.62 282 PHE A CA 1
ATOM 2243 C C . PHE A 1 282 ? 11.613 7.818 11.403 1.00 92.62 282 PHE A C 1
ATOM 2245 O O . PHE A 1 282 ? 12.758 8.044 11.016 1.00 92.62 282 PHE A O 1
ATOM 2252 N N . LEU A 1 283 ? 10.693 8.787 11.466 1.00 92.25 283 LEU A N 1
ATOM 2253 C CA . LEU A 1 283 ? 10.955 10.139 10.959 1.00 92.25 283 LEU A CA 1
ATOM 2254 C C . LEU A 1 283 ? 12.057 10.874 11.713 1.00 92.25 283 LEU A C 1
ATOM 2256 O O . LEU A 1 283 ? 12.837 11.575 11.079 1.00 92.25 283 LEU A O 1
ATOM 2260 N N . LYS A 1 284 ? 12.165 10.696 13.032 1.00 89.69 284 LYS A N 1
ATOM 2261 C CA . LYS A 1 284 ? 13.265 11.274 13.817 1.00 89.69 284 LYS A CA 1
ATOM 2262 C C . LYS A 1 284 ? 14.626 10.741 13.375 1.00 89.69 284 LYS A C 1
ATOM 2264 O O . LYS A 1 284 ? 15.573 11.514 13.272 1.00 89.69 284 LYS A O 1
ATOM 2269 N N . GLY A 1 285 ? 14.722 9.441 13.081 1.00 88.31 285 GLY A N 1
ATOM 2270 C CA . GLY A 1 285 ? 15.942 8.858 12.516 1.00 88.31 285 GLY A CA 1
ATOM 2271 C C . GLY A 1 285 ? 16.300 9.469 11.157 1.00 88.31 285 GLY A C 1
ATOM 2272 O O . GLY A 1 285 ? 17.465 9.746 10.880 1.00 88.31 285 GLY A O 1
ATOM 2273 N N . TRP A 1 286 ? 15.289 9.744 10.332 1.00 89.94 286 TRP A N 1
ATOM 2274 C CA . TRP A 1 286 ? 15.472 10.320 9.000 1.00 89.94 286 TRP A CA 1
ATOM 2275 C C . TRP A 1 286 ? 15.685 11.839 8.978 1.00 89.94 286 TRP A C 1
ATOM 2277 O O . TRP A 1 286 ? 16.343 12.330 8.068 1.00 89.94 286 TRP A O 1
ATOM 2287 N N . GLU A 1 287 ? 15.198 12.587 9.967 1.00 86.00 287 GLU A N 1
ATOM 2288 C CA . GLU A 1 287 ? 15.399 14.040 10.073 1.00 86.00 287 GLU A CA 1
ATOM 2289 C C . GLU A 1 287 ? 16.892 14.401 10.150 1.00 86.00 287 GLU A C 1
ATOM 2291 O O . GLU A 1 287 ? 17.364 15.297 9.447 1.00 86.00 287 GLU A O 1
ATOM 2296 N N . VAL A 1 288 ? 17.654 13.646 10.947 1.00 80.12 288 VAL A N 1
ATOM 2297 C CA . VAL A 1 288 ? 19.114 13.793 11.043 1.00 80.12 288 VAL A CA 1
ATOM 2298 C C . VAL A 1 288 ? 19.784 13.285 9.766 1.00 80.12 288 VAL A C 1
ATOM 2300 O O . VAL A 1 288 ? 20.556 14.014 9.145 1.00 80.12 288 VAL A O 1
ATOM 2303 N N . GLY A 1 289 ? 19.425 12.074 9.325 1.00 80.50 289 GLY A N 1
ATOM 2304 C CA . GLY A 1 289 ? 20.050 11.426 8.171 1.00 80.50 289 GLY A CA 1
ATOM 2305 C C . GLY A 1 289 ? 19.916 12.207 6.862 1.00 80.50 289 GLY A C 1
ATOM 2306 O O . GLY A 1 289 ? 20.861 12.262 6.083 1.00 80.50 289 GLY A O 1
ATOM 2307 N N . VAL A 1 290 ? 18.784 12.878 6.616 1.00 81.25 290 VAL A N 1
ATOM 2308 C CA . VAL A 1 290 ? 18.589 13.684 5.395 1.00 81.25 290 VAL A CA 1
ATOM 2309 C C . VAL A 1 290 ? 19.574 14.852 5.316 1.00 81.25 290 VAL A C 1
ATOM 2311 O O . VAL A 1 290 ? 20.043 15.179 4.224 1.00 81.25 290 VAL A O 1
ATOM 2314 N N . SER A 1 291 ? 19.938 15.447 6.453 1.00 73.88 291 SER A N 1
ATOM 2315 C CA . SER A 1 291 ? 20.923 16.536 6.495 1.00 73.88 291 SER A CA 1
ATOM 2316 C C . SER A 1 291 ? 22.319 16.067 6.062 1.00 73.88 291 SER A C 1
ATOM 2318 O O . SER A 1 291 ? 23.088 16.842 5.494 1.00 73.88 291 SER A O 1
ATOM 2320 N N . GLU A 1 292 ? 22.630 14.787 6.271 1.00 76.19 292 GLU A N 1
ATOM 2321 C CA . GLU A 1 292 ? 23.910 14.162 5.920 1.00 76.19 292 GLU A CA 1
ATOM 2322 C C . GLU A 1 292 ? 23.975 13.705 4.453 1.00 76.19 292 GLU A C 1
ATOM 2324 O O . GLU A 1 292 ? 25.066 13.547 3.905 1.00 76.19 292 GLU A O 1
ATOM 2329 N N . LEU A 1 293 ? 22.828 13.566 3.771 1.00 74.31 293 LEU A N 1
ATOM 2330 C CA . LEU A 1 293 ? 22.774 13.176 2.354 1.00 74.31 293 LEU A CA 1
ATOM 2331 C C . LEU A 1 293 ? 23.378 14.239 1.409 1.00 74.31 293 LEU A C 1
ATOM 2333 O O . LEU A 1 293 ? 23.697 13.922 0.262 1.00 74.31 293 LEU A O 1
ATOM 2337 N N . GLY A 1 294 ? 23.575 15.481 1.874 1.00 62.69 294 GLY A N 1
ATOM 2338 C CA . GLY A 1 294 ? 24.352 16.508 1.165 1.00 62.69 294 GLY A CA 1
ATOM 2339 C C . GLY A 1 294 ? 23.691 17.076 -0.099 1.00 62.69 294 GLY A C 1
ATOM 2340 O O . GLY A 1 294 ? 24.381 17.370 -1.075 1.00 62.69 294 GLY A O 1
ATOM 2341 N N . VAL A 1 295 ? 22.364 17.224 -0.102 1.00 56.75 295 VAL A N 1
ATOM 2342 C CA . VAL A 1 295 ? 21.566 17.517 -1.305 1.00 56.75 295 VAL A CA 1
ATOM 2343 C C . VAL A 1 295 ? 20.875 18.881 -1.156 1.00 56.75 295 VAL A C 1
ATOM 2345 O O . VAL A 1 295 ? 19.876 19.014 -0.455 1.00 56.75 295 VAL A O 1
ATOM 2348 N N . SER A 1 296 ? 21.415 19.927 -1.788 1.00 51.41 296 SER A N 1
ATOM 2349 C CA . SER A 1 296 ? 21.036 21.334 -1.550 1.00 51.41 296 SER A CA 1
ATOM 2350 C C . SER A 1 296 ? 20.149 21.988 -2.627 1.00 51.41 296 SER A C 1
ATOM 2352 O O . SER A 1 296 ? 20.013 23.211 -2.631 1.00 51.41 296 SER A O 1
ATOM 2354 N N . ASP A 1 297 ? 19.516 21.223 -3.525 1.00 54.47 297 ASP A N 1
ATOM 2355 C CA . ASP A 1 297 ? 18.632 21.756 -4.575 1.00 54.47 297 ASP A CA 1
ATOM 2356 C C . ASP A 1 297 ? 17.174 21.242 -4.495 1.00 54.47 297 ASP A C 1
ATOM 2358 O O . ASP A 1 297 ? 16.820 20.384 -3.696 1.00 54.47 297 ASP A O 1
ATOM 2362 N N . ASN A 1 298 ? 16.271 21.796 -5.312 1.00 50.19 298 ASN A N 1
ATOM 2363 C CA . ASN A 1 298 ? 14.861 21.369 -5.357 1.00 50.19 298 ASN A CA 1
ATOM 2364 C C . ASN A 1 298 ? 14.684 19.920 -5.873 1.00 50.19 298 ASN A C 1
ATOM 2366 O O . ASN A 1 298 ? 13.645 19.307 -5.621 1.00 50.19 298 ASN A O 1
ATOM 2370 N N . GLY A 1 299 ? 15.679 19.369 -6.587 1.00 55.16 299 GLY A N 1
ATOM 2371 C CA . GLY A 1 299 ? 15.703 17.969 -7.027 1.00 55.16 299 GLY A CA 1
ATOM 2372 C C . GLY A 1 299 ? 15.856 16.998 -5.853 1.00 55.16 299 GLY A C 1
ATOM 2373 O O . GLY A 1 299 ? 15.283 15.906 -5.876 1.00 55.16 299 GLY A O 1
ATOM 2374 N N . SER A 1 300 ? 16.513 17.445 -4.779 1.00 67.06 300 SER A N 1
ATOM 2375 C CA . SER A 1 300 ? 16.624 16.742 -3.500 1.00 67.06 300 SER A CA 1
ATOM 2376 C C . SER A 1 300 ? 15.284 16.333 -2.895 1.00 67.06 300 SER A C 1
ATOM 2378 O O . SER A 1 300 ? 15.198 15.283 -2.273 1.00 67.06 300 SER A O 1
ATOM 2380 N N . LEU A 1 301 ? 14.225 17.135 -3.044 1.00 74.69 301 LEU A N 1
ATOM 2381 C CA . LEU A 1 301 ? 13.001 16.965 -2.245 1.00 74.69 301 LEU A CA 1
ATOM 2382 C C . LEU A 1 301 ? 12.115 15.816 -2.748 1.00 74.69 301 LEU A C 1
ATOM 2384 O O . LEU A 1 301 ? 11.591 15.043 -1.948 1.00 74.69 301 LEU A O 1
ATOM 2388 N N . ILE A 1 302 ? 11.998 15.646 -4.070 1.00 78.94 302 ILE A N 1
ATOM 2389 C CA . ILE A 1 302 ? 11.306 14.484 -4.664 1.00 78.94 302 ILE A CA 1
ATOM 2390 C C . ILE A 1 302 ? 12.109 13.204 -4.397 1.00 78.94 302 ILE A C 1
ATOM 2392 O O . ILE A 1 302 ? 11.544 12.137 -4.145 1.00 78.94 302 ILE A O 1
ATOM 2396 N N . MET A 1 303 ? 13.439 13.312 -4.411 1.00 85.12 303 MET A N 1
ATOM 2397 C CA . MET A 1 303 ? 14.317 12.213 -4.034 1.00 85.12 303 MET A CA 1
ATOM 2398 C C . MET A 1 303 ? 14.112 11.812 -2.566 1.00 85.12 303 MET A C 1
ATOM 2400 O O . MET A 1 303 ? 13.945 10.628 -2.296 1.00 85.12 303 MET A O 1
ATOM 2404 N N . ILE A 1 304 ? 14.053 12.768 -1.631 1.00 86.88 304 ILE A N 1
ATOM 2405 C CA . ILE A 1 304 ? 13.796 12.497 -0.207 1.00 86.88 304 ILE A CA 1
ATOM 2406 C C . ILE A 1 304 ? 12.463 11.768 -0.028 1.00 86.88 304 ILE A C 1
ATOM 2408 O O . ILE A 1 304 ? 12.424 10.763 0.672 1.00 86.88 304 ILE A O 1
ATOM 2412 N N . GLN A 1 305 ? 11.394 12.202 -0.703 1.00 87.12 305 GLN A N 1
ATOM 2413 C CA . GLN A 1 305 ? 10.101 11.500 -0.673 1.00 87.12 305 GLN A CA 1
ATOM 2414 C C . GLN A 1 305 ? 10.239 10.042 -1.122 1.00 87.12 305 GLN A C 1
ATOM 2416 O O . GLN A 1 305 ? 9.828 9.124 -0.415 1.00 87.12 305 GLN A O 1
ATOM 2421 N N . SER A 1 306 ? 10.893 9.832 -2.264 1.00 88.56 306 SER A N 1
ATOM 2422 C CA . SER A 1 306 ? 11.116 8.503 -2.844 1.00 88.56 306 SER A CA 1
ATOM 2423 C C . SER A 1 306 ? 11.938 7.599 -1.917 1.00 88.56 306 SER A C 1
ATOM 2425 O O . SER A 1 306 ? 11.629 6.415 -1.761 1.00 88.56 306 SER A O 1
ATOM 2427 N N . ILE A 1 307 ? 12.956 8.166 -1.261 1.00 91.12 307 ILE A N 1
ATOM 2428 C CA . ILE A 1 307 ? 13.780 7.480 -0.265 1.00 91.12 307 ILE A CA 1
ATOM 2429 C C . ILE A 1 307 ? 12.936 7.113 0.954 1.00 91.12 307 ILE A C 1
ATOM 2431 O O . ILE A 1 307 ? 12.922 5.948 1.322 1.00 91.12 307 ILE A O 1
ATOM 2435 N N . LEU A 1 308 ? 12.199 8.049 1.558 1.00 91.75 308 LEU A N 1
ATOM 2436 C CA . LEU A 1 308 ? 11.388 7.775 2.751 1.00 91.75 308 LEU A CA 1
ATOM 2437 C C . LEU A 1 308 ? 10.347 6.674 2.498 1.00 91.75 308 LEU A C 1
ATOM 2439 O O . LEU A 1 308 ? 10.174 5.786 3.337 1.00 91.75 308 LEU A O 1
ATOM 2443 N N . GLU A 1 309 ? 9.687 6.694 1.336 1.00 90.44 309 GLU A N 1
ATOM 2444 C CA . GLU A 1 309 ? 8.714 5.668 0.952 1.00 90.44 309 GLU A CA 1
ATOM 2445 C C . GLU A 1 309 ? 9.348 4.273 0.850 1.00 90.44 309 GLU A C 1
ATOM 2447 O O . GLU A 1 309 ? 8.833 3.318 1.442 1.00 90.44 309 GLU A O 1
ATOM 2452 N N . VAL A 1 310 ? 10.472 4.141 0.131 1.00 91.75 310 VAL A N 1
ATOM 2453 C CA . VAL A 1 310 ? 11.192 2.863 -0.005 1.00 91.75 310 VAL A CA 1
ATOM 2454 C C . VAL A 1 310 ? 11.795 2.432 1.326 1.00 91.75 310 VAL A C 1
ATOM 2456 O O . VAL A 1 310 ? 11.629 1.279 1.721 1.00 91.75 310 VAL A O 1
ATOM 2459 N N . SER A 1 311 ? 12.416 3.346 2.062 1.00 93.88 311 SER A N 1
ATOM 2460 C CA . SER A 1 311 ? 13.024 3.059 3.355 1.00 93.88 311 SER A CA 1
ATOM 2461 C C . SER A 1 311 ? 12.014 2.523 4.346 1.00 93.88 311 SER A C 1
ATOM 2463 O O . SER A 1 311 ? 12.275 1.515 4.996 1.00 93.88 311 SER A O 1
ATOM 2465 N N . ARG A 1 312 ? 10.810 3.100 4.414 1.00 92.50 312 ARG A N 1
ATOM 2466 C CA . ARG A 1 312 ? 9.778 2.525 5.276 1.00 92.50 312 ARG A CA 1
ATOM 2467 C C . ARG A 1 312 ? 9.305 1.167 4.767 1.00 92.50 312 ARG A C 1
ATOM 2469 O O . ARG A 1 312 ? 9.016 0.297 5.581 1.00 92.50 312 ARG A O 1
ATOM 2476 N N . LYS A 1 313 ? 9.207 0.961 3.456 1.00 90.25 313 LYS A N 1
ATOM 2477 C CA . LYS A 1 313 ? 8.698 -0.291 2.877 1.00 90.25 313 LYS A CA 1
ATOM 2478 C C . LYS A 1 313 ? 9.658 -1.476 3.035 1.00 90.25 313 LYS A C 1
ATOM 2480 O O . LYS A 1 313 ? 9.186 -2.608 3.090 1.00 90.25 313 LYS A O 1
ATOM 2485 N N . PHE A 1 314 ? 10.961 -1.210 3.112 1.00 90.06 314 PHE A N 1
ATOM 2486 C CA . PHE A 1 314 ? 12.025 -2.217 3.199 1.00 90.06 314 PHE A CA 1
ATOM 2487 C C . PHE A 1 314 ? 12.855 -2.125 4.489 1.00 90.06 314 PHE A C 1
ATOM 2489 O O . PHE A 1 314 ? 13.915 -2.738 4.561 1.00 90.06 314 PHE A O 1
ATOM 2496 N N . ASP A 1 315 ? 12.374 -1.378 5.489 1.00 89.56 315 ASP A N 1
ATOM 2497 C CA . ASP A 1 315 ? 13.038 -1.170 6.786 1.00 89.56 315 ASP A CA 1
ATOM 2498 C C . ASP A 1 315 ? 14.501 -0.689 6.652 1.00 89.56 315 ASP A C 1
ATOM 2500 O O . ASP A 1 315 ? 15.398 -1.183 7.331 1.00 89.56 315 ASP A O 1
ATOM 2504 N N . LEU A 1 316 ? 14.739 0.276 5.757 1.00 93.00 316 LEU A N 1
ATOM 2505 C CA . LEU A 1 316 ? 16.059 0.872 5.524 1.00 93.00 316 LEU A CA 1
ATOM 2506 C C . LEU A 1 316 ? 16.299 2.074 6.438 1.00 93.00 316 LEU A C 1
ATOM 2508 O O . LEU A 1 316 ? 15.376 2.833 6.766 1.00 93.00 316 LEU A O 1
ATOM 2512 N N . TYR A 1 317 ? 17.570 2.288 6.759 1.00 91.62 317 TYR A N 1
ATOM 2513 C CA . TYR A 1 317 ? 18.056 3.388 7.585 1.00 91.62 317 TYR A CA 1
ATOM 2514 C C . TYR A 1 317 ? 18.946 4.341 6.768 1.00 91.62 317 TYR A C 1
ATOM 2516 O O . TYR A 1 317 ? 19.396 3.981 5.675 1.00 91.62 317 TYR A O 1
ATOM 2524 N N . PRO A 1 318 ? 19.223 5.562 7.268 1.00 91.50 318 PRO A N 1
ATOM 2525 C CA . PRO A 1 318 ? 20.093 6.516 6.576 1.00 91.50 318 PRO A CA 1
ATOM 2526 C C . PRO A 1 318 ? 21.444 5.930 6.138 1.00 91.50 318 PRO A C 1
ATOM 2528 O O . PRO A 1 318 ? 21.856 6.142 4.998 1.00 91.50 318 PRO A O 1
ATOM 2531 N N . ASP A 1 319 ? 22.074 5.106 6.981 1.00 91.19 319 ASP A N 1
ATOM 2532 C CA . ASP A 1 319 ? 23.347 4.437 6.680 1.00 91.19 319 ASP A CA 1
ATOM 2533 C C . ASP A 1 319 ? 23.279 3.525 5.446 1.00 91.19 319 ASP A C 1
ATOM 2535 O O . ASP A 1 319 ? 24.256 3.400 4.705 1.00 91.19 319 ASP A O 1
ATOM 2539 N N . ASP A 1 320 ? 22.132 2.892 5.188 1.00 92.56 320 ASP A N 1
ATOM 2540 C CA . ASP A 1 320 ? 21.948 2.035 4.014 1.00 92.56 320 ASP A CA 1
ATOM 2541 C C . ASP A 1 320 ? 21.925 2.855 2.725 1.00 92.56 320 ASP A C 1
ATOM 2543 O O . ASP A 1 320 ? 22.515 2.467 1.713 1.00 92.56 320 ASP A O 1
ATOM 2547 N N . VAL A 1 321 ? 21.296 4.030 2.777 1.00 92.38 321 VAL A N 1
ATOM 2548 C CA . VAL A 1 321 ? 21.272 4.973 1.657 1.00 92.38 321 VAL A CA 1
ATOM 2549 C C . VAL A 1 321 ? 22.645 5.588 1.439 1.00 92.38 321 VAL A C 1
ATOM 2551 O O . VAL A 1 321 ? 23.088 5.668 0.294 1.00 92.38 321 VAL A O 1
ATOM 2554 N N . LEU A 1 322 ? 23.349 5.964 2.508 1.00 90.75 322 LEU A N 1
ATOM 2555 C CA . LEU A 1 322 ? 24.715 6.477 2.419 1.00 90.75 322 LEU A CA 1
ATOM 2556 C C . LEU A 1 322 ? 25.651 5.450 1.777 1.00 90.75 322 LEU A C 1
ATOM 2558 O O . LEU A 1 322 ? 26.344 5.781 0.815 1.00 90.75 322 LEU A O 1
ATOM 2562 N N . ARG A 1 323 ? 25.589 4.186 2.210 1.00 92.31 323 ARG A N 1
ATOM 2563 C CA . ARG A 1 323 ? 26.358 3.085 1.610 1.00 92.31 323 ARG A CA 1
ATOM 2564 C C . ARG A 1 323 ? 26.036 2.903 0.127 1.00 92.31 323 ARG A C 1
ATOM 2566 O O . ARG A 1 323 ? 26.943 2.743 -0.685 1.00 92.31 323 ARG A O 1
ATOM 2573 N N . CYS A 1 324 ? 24.757 2.976 -0.247 1.00 93.62 324 CYS A N 1
ATOM 2574 C CA . CYS A 1 324 ? 24.348 2.931 -1.651 1.00 93.62 324 CYS A CA 1
ATOM 2575 C C . CYS A 1 324 ? 24.941 4.105 -2.451 1.00 93.62 324 CYS A C 1
ATOM 2577 O O . CYS A 1 324 ? 25.515 3.897 -3.520 1.00 93.62 324 CYS A O 1
ATOM 2579 N N . ILE A 1 325 ? 24.860 5.332 -1.928 1.00 92.00 325 ILE A N 1
ATOM 2580 C CA . ILE A 1 325 ? 25.431 6.529 -2.560 1.00 92.00 325 ILE A CA 1
ATOM 2581 C C . ILE A 1 325 ? 26.947 6.380 -2.739 1.00 92.00 325 ILE A C 1
ATOM 2583 O O . ILE A 1 325 ? 27.475 6.729 -3.796 1.00 92.00 325 ILE A O 1
ATOM 2587 N N . GLU A 1 326 ? 27.655 5.855 -1.741 1.00 91.69 326 GLU A N 1
ATOM 2588 C CA . GLU A 1 326 ? 29.092 5.581 -1.817 1.00 91.69 326 GLU A CA 1
ATOM 2589 C C . GLU A 1 326 ? 29.428 4.533 -2.883 1.00 91.69 326 GLU A C 1
ATOM 2591 O O . GLU A 1 326 ? 30.316 4.770 -3.705 1.00 91.69 326 GLU A O 1
ATOM 2596 N N . GLY A 1 327 ? 28.670 3.436 -2.957 1.00 93.50 327 GLY A N 1
ATOM 2597 C CA . GLY A 1 327 ? 28.812 2.432 -4.015 1.00 93.50 327 GLY A CA 1
ATOM 2598 C C . GLY A 1 327 ? 28.589 3.024 -5.413 1.00 93.50 327 GLY A C 1
ATOM 2599 O O . GLY A 1 327 ? 29.396 2.830 -6.327 1.00 93.50 327 GLY A O 1
ATOM 2600 N N . LEU A 1 328 ? 27.549 3.852 -5.580 1.00 94.06 328 LEU A N 1
ATOM 2601 C CA . LEU A 1 328 ? 27.276 4.560 -6.836 1.00 94.06 328 LEU A CA 1
ATOM 2602 C C . LEU A 1 328 ? 28.400 5.542 -7.214 1.00 94.06 328 LEU A C 1
ATOM 2604 O O . LEU A 1 328 ? 28.781 5.622 -8.387 1.00 94.06 328 LEU A O 1
ATOM 2608 N N . LYS A 1 329 ? 28.994 6.238 -6.235 1.00 93.44 329 LYS A N 1
ATOM 2609 C CA . LYS A 1 329 ? 30.204 7.056 -6.440 1.00 93.44 329 LYS A CA 1
ATOM 2610 C C . LYS A 1 329 ? 31.405 6.197 -6.846 1.00 93.44 329 LYS A C 1
ATOM 2612 O O . LYS A 1 329 ? 32.178 6.618 -7.707 1.00 93.44 329 LYS A O 1
ATOM 2617 N N . GLY A 1 330 ? 31.539 4.983 -6.307 1.00 94.19 330 GLY A N 1
ATOM 2618 C CA . GLY A 1 330 ? 32.542 3.992 -6.718 1.00 94.19 330 GLY A CA 1
ATOM 2619 C C . GLY A 1 330 ? 32.451 3.634 -8.207 1.00 94.19 330 GLY A C 1
ATOM 2620 O O . GLY A 1 330 ? 33.469 3.503 -8.893 1.00 94.19 330 GLY A O 1
ATOM 2621 N N . PHE A 1 331 ? 31.237 3.619 -8.765 1.00 94.06 331 PHE A N 1
ATOM 2622 C CA . PHE A 1 331 ? 31.002 3.503 -10.208 1.00 94.06 331 PHE A CA 1
ATOM 2623 C C . PHE A 1 331 ? 31.232 4.808 -10.993 1.00 94.06 331 PHE A C 1
ATOM 2625 O O . PHE A 1 331 ? 30.939 4.867 -12.188 1.00 94.06 331 PHE A O 1
ATOM 2632 N N . ARG A 1 332 ? 31.827 5.843 -10.397 1.00 93.88 332 ARG A N 1
ATOM 2633 C CA . ARG A 1 332 ? 32.109 7.140 -11.037 1.00 93.88 332 ARG A CA 1
ATOM 2634 C C . ARG A 1 332 ? 30.857 7.842 -11.577 1.00 93.88 332 ARG A C 1
ATOM 2636 O O . ARG A 1 332 ? 30.960 8.566 -12.567 1.00 93.88 332 ARG A O 1
ATOM 2643 N N . PHE A 1 333 ? 29.696 7.614 -10.963 1.00 94.62 333 PHE A N 1
ATOM 2644 C CA . PHE A 1 333 ? 28.506 8.395 -11.278 1.00 94.62 333 PHE A CA 1
ATOM 2645 C C . PHE A 1 333 ? 28.607 9.796 -10.684 1.00 94.62 333 PHE A C 1
ATOM 2647 O O . PHE A 1 333 ? 29.079 9.979 -9.560 1.00 94.62 333 PHE A O 1
ATOM 2654 N N . SER A 1 334 ? 28.175 10.791 -11.455 1.00 93.12 334 SER A N 1
ATOM 2655 C CA . SER A 1 334 ? 28.094 12.170 -10.987 1.00 93.12 334 SER A CA 1
ATOM 2656 C C . SER A 1 334 ? 26.980 12.322 -9.948 1.00 93.12 334 SER A C 1
ATOM 2658 O O . SER A 1 334 ? 26.017 11.552 -9.932 1.00 93.12 334 SER A O 1
ATOM 2660 N N . SER A 1 335 ? 27.066 13.346 -9.094 1.00 89.12 335 SER A N 1
ATOM 2661 C CA . SER A 1 335 ? 26.009 13.630 -8.112 1.00 89.12 335 SER A CA 1
ATOM 2662 C C . SER A 1 335 ? 24.645 13.813 -8.783 1.00 89.12 335 SER A C 1
ATOM 2664 O O . SER A 1 335 ? 23.646 13.320 -8.277 1.00 89.12 335 SER A O 1
ATOM 2666 N N . ALA A 1 336 ? 24.609 14.437 -9.966 1.00 89.69 336 ALA A N 1
ATOM 2667 C CA . ALA A 1 336 ? 23.381 14.616 -10.734 1.00 89.69 336 ALA A CA 1
ATOM 2668 C C . ALA A 1 336 ? 22.778 13.275 -11.195 1.00 89.69 336 ALA A C 1
ATOM 2670 O O . ALA A 1 336 ? 21.562 13.100 -11.137 1.00 89.69 336 ALA A O 1
ATOM 2671 N N . THR A 1 337 ? 23.611 12.315 -11.610 1.00 93.19 337 THR A N 1
ATOM 2672 C CA . THR A 1 337 ? 23.172 10.949 -11.930 1.00 93.19 337 THR A CA 1
ATOM 2673 C C . THR A 1 337 ? 22.637 10.235 -10.698 1.00 93.19 337 THR A C 1
ATOM 2675 O O . THR A 1 337 ? 21.563 9.647 -10.765 1.00 93.19 337 THR A O 1
ATOM 2678 N N . ILE A 1 338 ? 23.337 10.314 -9.564 1.00 92.00 338 ILE A N 1
ATOM 2679 C CA . ILE A 1 338 ? 22.917 9.663 -8.314 1.00 92.00 338 ILE A CA 1
ATOM 2680 C C . ILE A 1 338 ? 21.560 10.202 -7.854 1.00 92.00 338 ILE A C 1
ATOM 2682 O O . ILE A 1 338 ? 20.651 9.409 -7.611 1.00 92.00 338 ILE A O 1
ATOM 2686 N N . THR A 1 339 ? 21.385 11.527 -7.823 1.00 89.44 339 THR A N 1
ATOM 2687 C CA . THR A 1 339 ? 20.102 12.161 -7.483 1.00 89.44 339 THR A CA 1
ATOM 2688 C C . THR A 1 339 ? 18.988 11.667 -8.400 1.00 89.44 339 THR A C 1
ATOM 2690 O O . THR A 1 339 ? 17.922 11.272 -7.936 1.00 89.44 339 THR A O 1
ATOM 2693 N N . ARG A 1 340 ? 19.247 11.617 -9.711 1.00 90.81 340 ARG A N 1
ATOM 2694 C CA . ARG A 1 340 ? 18.274 11.162 -10.709 1.00 90.81 340 ARG A CA 1
ATOM 2695 C C . ARG A 1 340 ? 17.894 9.690 -10.534 1.00 90.81 340 ARG A C 1
ATOM 2697 O O . ARG A 1 340 ? 16.721 9.348 -10.655 1.00 90.81 340 ARG A O 1
ATOM 2704 N N . VAL A 1 341 ? 18.869 8.830 -10.233 1.00 93.19 341 VAL A N 1
ATOM 2705 C CA . VAL A 1 341 ? 18.644 7.403 -9.974 1.00 93.19 341 VAL A CA 1
ATOM 2706 C C . VAL A 1 341 ? 17.808 7.214 -8.712 1.00 93.19 341 VAL A C 1
ATOM 2708 O O . VAL A 1 341 ? 16.822 6.491 -8.762 1.00 93.19 341 VAL A O 1
ATOM 2711 N N . LEU A 1 342 ? 18.144 7.882 -7.608 1.00 91.12 342 LEU A N 1
ATOM 2712 C CA . LEU A 1 342 ? 17.384 7.770 -6.359 1.00 91.12 342 LEU A CA 1
ATOM 2713 C C . LEU A 1 342 ? 15.974 8.368 -6.474 1.00 91.12 342 LEU A C 1
ATOM 2715 O O . LEU A 1 342 ? 15.052 7.884 -5.825 1.00 91.12 342 LEU A O 1
ATOM 2719 N N . GLN A 1 343 ? 15.793 9.384 -7.320 1.00 88.44 343 GLN A N 1
ATOM 2720 C CA . GLN A 1 343 ? 14.493 9.991 -7.593 1.00 88.44 343 GLN A CA 1
ATOM 2721 C C . GLN A 1 343 ? 13.575 9.079 -8.424 1.00 88.44 343 GLN A C 1
ATOM 2723 O O . GLN A 1 343 ? 12.408 8.918 -8.088 1.00 88.44 343 GLN A O 1
ATOM 2728 N N . GLU A 1 344 ? 14.062 8.514 -9.532 1.00 89.81 344 GLU A N 1
ATOM 2729 C CA . GLU A 1 344 ? 13.217 7.724 -10.448 1.00 89.81 344 GLU A CA 1
ATOM 2730 C C . GLU A 1 344 ? 13.202 6.227 -10.118 1.00 89.81 344 GLU A C 1
ATOM 2732 O O . GLU A 1 344 ? 12.273 5.508 -10.486 1.00 89.81 344 GLU A O 1
ATOM 2737 N N . PHE A 1 345 ? 14.240 5.743 -9.441 1.00 90.44 345 PHE A N 1
ATOM 2738 C CA . PHE A 1 345 ? 14.429 4.338 -9.113 1.00 90.44 345 PHE A CA 1
ATOM 2739 C C . PHE A 1 345 ? 15.041 4.157 -7.707 1.00 90.44 345 PHE A C 1
ATOM 2741 O O . PHE A 1 345 ? 16.127 3.589 -7.558 1.00 90.44 345 PHE A O 1
ATOM 2748 N N . PRO A 1 346 ? 14.328 4.573 -6.641 1.00 90.62 346 PRO A N 1
ATOM 2749 C CA . PRO A 1 346 ? 14.805 4.466 -5.254 1.00 90.62 346 PRO A CA 1
ATOM 2750 C C . PRO A 1 346 ? 15.085 3.019 -4.816 1.00 90.62 346 PRO A C 1
ATOM 2752 O O . PRO A 1 346 ? 15.885 2.776 -3.917 1.00 90.62 346 PRO A O 1
ATOM 2755 N N . MET A 1 347 ? 14.492 2.028 -5.491 1.00 91.19 347 MET A N 1
ATOM 2756 C CA . MET A 1 347 ? 14.742 0.603 -5.241 1.00 91.19 347 MET A CA 1
ATOM 2757 C C . MET A 1 347 ? 16.2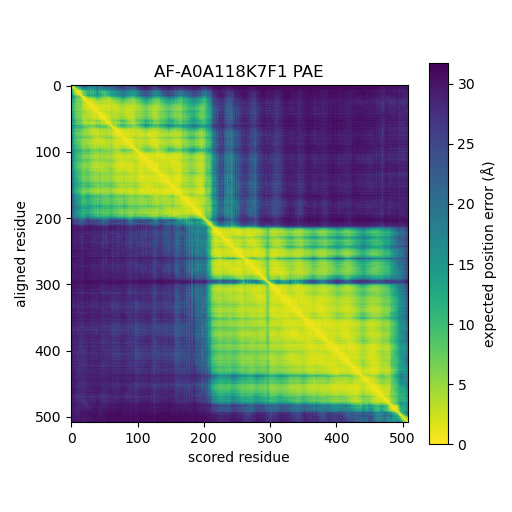09 0.184 -5.408 1.00 91.19 347 MET A C 1
ATOM 2759 O O . MET A 1 347 ? 16.593 -0.859 -4.876 1.00 91.19 347 MET A O 1
ATOM 2763 N N . ILE A 1 348 ? 17.033 0.994 -6.081 1.00 94.12 348 ILE A N 1
ATOM 2764 C CA . ILE A 1 348 ? 18.478 0.775 -6.206 1.00 94.12 348 ILE A CA 1
ATOM 2765 C C . ILE A 1 348 ? 19.173 0.567 -4.849 1.00 94.12 348 ILE A C 1
ATOM 2767 O O . ILE A 1 348 ? 20.135 -0.189 -4.787 1.00 94.12 348 ILE A O 1
ATOM 2771 N N . ILE A 1 349 ? 18.660 1.171 -3.764 1.00 93.69 349 ILE A N 1
ATOM 2772 C CA . ILE A 1 349 ? 19.236 1.069 -2.409 1.00 93.69 349 ILE A CA 1
ATOM 2773 C C . ILE A 1 349 ? 19.249 -0.384 -1.919 1.00 93.69 349 ILE A C 1
ATOM 2775 O O . ILE A 1 349 ? 20.145 -0.800 -1.193 1.00 93.69 349 ILE A O 1
ATOM 2779 N N . THR A 1 350 ? 18.268 -1.177 -2.350 1.00 92.00 350 THR A N 1
ATOM 2780 C CA . THR A 1 350 ? 18.122 -2.586 -1.957 1.00 92.00 350 THR A CA 1
ATOM 2781 C C . THR A 1 350 ? 18.903 -3.551 -2.853 1.00 92.00 350 THR A C 1
ATOM 2783 O O . THR A 1 350 ? 18.922 -4.755 -2.601 1.00 92.00 350 THR A O 1
ATOM 2786 N N . MET A 1 351 ? 19.515 -3.054 -3.931 1.00 90.81 351 MET A N 1
ATOM 2787 C CA . MET A 1 351 ? 20.208 -3.883 -4.912 1.00 90.81 351 MET A CA 1
ATOM 2788 C C . MET A 1 351 ? 21.666 -4.106 -4.520 1.00 90.81 351 MET A C 1
ATOM 2790 O O . MET A 1 351 ? 22.333 -3.224 -3.988 1.00 90.81 351 MET A O 1
ATOM 2794 N N . ASN A 1 352 ? 22.195 -5.283 -4.850 1.00 89.31 352 ASN A N 1
ATOM 2795 C CA . ASN A 1 352 ? 23.617 -5.566 -4.703 1.00 89.31 352 ASN A CA 1
ATOM 2796 C C . ASN A 1 352 ? 24.450 -4.869 -5.792 1.00 89.31 352 ASN A C 1
ATOM 2798 O O . ASN A 1 352 ? 24.045 -4.759 -6.953 1.00 89.31 352 ASN A O 1
ATOM 2802 N N . GLU A 1 353 ? 25.664 -4.466 -5.426 1.00 91.25 353 GLU A N 1
ATOM 2803 C CA . GLU A 1 353 ? 26.603 -3.784 -6.323 1.00 91.25 353 GLU A CA 1
ATOM 2804 C C . GLU A 1 353 ? 26.949 -4.609 -7.567 1.00 91.25 353 GLU A C 1
ATOM 2806 O O . GLU A 1 353 ? 27.036 -4.058 -8.661 1.00 91.25 353 GLU A O 1
ATOM 2811 N N . GLU A 1 354 ? 27.068 -5.934 -7.439 1.00 92.12 354 GLU A N 1
ATOM 2812 C CA . GLU A 1 354 ? 27.322 -6.840 -8.570 1.00 92.12 354 GLU A CA 1
ATOM 2813 C C . GLU A 1 354 ? 26.224 -6.757 -9.634 1.00 92.12 354 GLU A C 1
ATOM 2815 O O . GLU A 1 354 ? 26.489 -6.792 -10.838 1.00 92.12 354 GLU A O 1
ATOM 2820 N N . ASN A 1 355 ? 24.970 -6.606 -9.202 1.00 91.94 355 ASN A N 1
ATOM 2821 C CA . ASN A 1 355 ? 23.856 -6.462 -10.120 1.00 91.94 355 ASN A CA 1
ATOM 2822 C C . ASN A 1 355 ? 23.970 -5.138 -10.871 1.00 91.94 355 ASN A C 1
ATOM 2824 O O . ASN A 1 355 ? 23.870 -5.167 -12.092 1.00 91.94 355 ASN A O 1
ATOM 2828 N N . ILE A 1 356 ? 24.279 -4.026 -10.204 1.00 94.50 356 ILE A N 1
ATOM 2829 C CA . ILE A 1 356 ? 24.516 -2.728 -10.857 1.00 94.50 356 ILE A CA 1
ATOM 2830 C C . ILE A 1 356 ? 25.694 -2.829 -11.837 1.00 94.50 356 ILE A C 1
ATOM 2832 O O . ILE A 1 356 ? 25.575 -2.455 -13.008 1.00 94.50 356 ILE A O 1
ATOM 2836 N N . TRP A 1 357 ? 26.808 -3.412 -11.387 1.00 95.06 357 TRP A N 1
ATOM 2837 C CA . TRP A 1 357 ? 28.012 -3.594 -12.188 1.00 95.06 357 TRP A CA 1
ATOM 2838 C C . TRP A 1 357 ? 27.752 -4.419 -13.449 1.00 95.06 357 TRP A C 1
ATOM 2840 O O . TRP A 1 357 ? 28.168 -4.008 -14.527 1.00 95.06 357 TRP A O 1
ATOM 2850 N N . SER A 1 358 ? 26.980 -5.506 -13.365 1.00 96.00 358 SER A N 1
ATOM 2851 C CA . SER A 1 358 ? 26.655 -6.335 -14.537 1.00 96.00 358 SER A CA 1
ATOM 2852 C C . SER A 1 358 ? 25.947 -5.556 -15.660 1.00 96.00 358 SER A C 1
ATOM 2854 O O . SER A 1 358 ? 26.109 -5.881 -16.835 1.00 96.00 358 SER A O 1
ATOM 2856 N N . LYS A 1 359 ? 25.189 -4.493 -15.337 1.00 95.69 359 LYS A N 1
ATOM 2857 C CA . LYS A 1 359 ? 24.502 -3.646 -16.337 1.00 95.69 359 LYS A CA 1
ATOM 2858 C C . LYS A 1 359 ? 25.494 -2.690 -16.981 1.00 95.69 359 LYS A C 1
ATOM 2860 O O . LYS A 1 359 ? 25.459 -2.481 -18.190 1.00 95.69 359 LYS A O 1
ATOM 2865 N N . ILE A 1 360 ? 26.401 -2.140 -16.179 1.00 96.75 360 ILE A N 1
ATOM 2866 C CA . ILE A 1 360 ? 27.507 -1.315 -16.660 1.00 96.75 360 ILE A CA 1
ATOM 2867 C C . ILE A 1 360 ? 28.408 -2.143 -17.584 1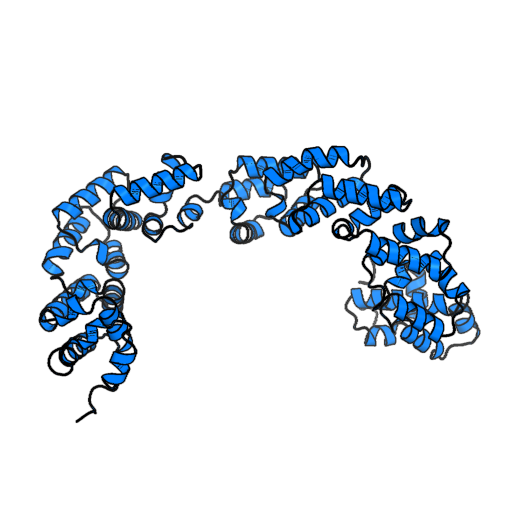.00 96.75 360 ILE A C 1
ATOM 2869 O O . ILE A 1 360 ? 28.716 -1.703 -18.688 1.00 96.75 360 ILE A O 1
ATOM 2873 N N . GLU A 1 361 ? 28.800 -3.345 -17.165 1.00 97.25 361 GLU A N 1
ATOM 2874 C CA . GLU A 1 361 ? 29.634 -4.261 -17.943 1.00 97.25 361 GLU A CA 1
ATOM 2875 C C . GLU A 1 361 ? 28.958 -4.656 -19.256 1.00 97.25 361 GLU A C 1
ATOM 2877 O O . GLU A 1 361 ? 29.593 -4.628 -20.307 1.00 97.25 361 GLU A O 1
ATOM 2882 N N . PHE A 1 362 ? 27.652 -4.922 -19.233 1.00 97.62 362 PHE A N 1
ATOM 2883 C CA . PHE A 1 362 ? 26.877 -5.154 -20.446 1.00 97.62 362 PHE A CA 1
ATOM 2884 C C . PHE A 1 362 ? 26.932 -3.970 -21.424 1.00 97.62 362 PHE A C 1
ATOM 2886 O O . PHE A 1 362 ? 27.185 -4.177 -22.612 1.00 97.62 362 PHE A O 1
ATOM 2893 N N . LEU A 1 363 ? 26.751 -2.732 -20.944 1.00 97.25 363 LEU A N 1
ATOM 2894 C CA . LEU A 1 363 ? 26.865 -1.534 -21.785 1.00 97.25 363 LEU A CA 1
ATOM 2895 C C . LEU A 1 363 ? 28.278 -1.383 -22.376 1.00 97.25 363 LEU A C 1
ATOM 2897 O O . LEU A 1 363 ? 28.431 -1.051 -23.553 1.00 97.25 363 LEU A O 1
ATOM 2901 N N . LEU A 1 364 ? 29.317 -1.668 -21.588 1.00 97.44 364 LEU A N 1
ATOM 2902 C CA . LEU A 1 364 ? 30.696 -1.699 -22.082 1.00 97.44 364 LEU A CA 1
ATOM 2903 C C . LEU A 1 364 ? 30.882 -2.802 -23.141 1.00 97.44 364 LEU A C 1
ATOM 2905 O O . LEU A 1 364 ? 31.522 -2.566 -24.164 1.00 97.44 364 LEU A O 1
ATOM 2909 N N . GLY A 1 365 ? 30.272 -3.974 -22.939 1.00 96.00 365 GLY A N 1
ATOM 2910 C CA . GLY A 1 365 ? 30.332 -5.130 -23.837 1.00 96.00 365 GLY A CA 1
ATOM 2911 C C . GLY A 1 365 ? 29.675 -4.906 -25.202 1.00 96.00 365 GLY A C 1
ATOM 2912 O O . GLY A 1 365 ? 30.166 -5.418 -26.205 1.00 96.00 365 GLY A O 1
ATOM 2913 N N . ILE A 1 366 ? 28.630 -4.073 -25.285 1.00 94.44 366 ILE A N 1
ATOM 2914 C CA . ILE A 1 366 ? 28.064 -3.615 -26.575 1.00 94.44 366 ILE A CA 1
ATOM 2915 C C . ILE A 1 366 ? 28.898 -2.489 -27.230 1.00 94.44 366 ILE A C 1
ATOM 2917 O O . ILE A 1 366 ? 28.588 -1.997 -28.321 1.00 94.44 366 ILE A O 1
ATOM 2921 N N . GLY A 1 367 ? 29.997 -2.090 -26.584 1.00 94.56 367 GLY A N 1
ATOM 2922 C CA . GLY A 1 367 ? 30.990 -1.146 -27.088 1.00 94.56 367 GLY A CA 1
ATOM 2923 C C . GLY A 1 367 ? 30.734 0.314 -26.719 1.00 94.56 367 GLY A C 1
ATOM 2924 O O . GLY A 1 367 ? 31.323 1.201 -27.336 1.00 94.56 367 GLY A O 1
ATOM 2925 N N . ILE A 1 368 ? 29.866 0.598 -25.743 1.00 96.94 368 ILE A N 1
ATOM 2926 C CA . ILE A 1 368 ? 29.692 1.963 -25.237 1.00 96.94 368 ILE A CA 1
ATOM 2927 C C . ILE A 1 368 ? 30.908 2.330 -24.392 1.00 96.94 368 ILE A C 1
ATOM 2929 O O . ILE A 1 368 ? 31.284 1.621 -23.464 1.00 96.94 368 ILE A O 1
ATOM 2933 N N . HIS A 1 369 ? 31.526 3.469 -24.694 1.00 96.19 369 HIS A N 1
ATOM 2934 C CA . HIS A 1 369 ? 32.697 3.923 -23.955 1.00 96.19 369 HIS A CA 1
ATOM 2935 C C . HIS A 1 369 ? 32.332 4.358 -22.527 1.00 96.19 369 HIS A C 1
ATOM 2937 O O . HIS A 1 369 ? 31.296 4.992 -22.305 1.00 96.19 369 HIS A O 1
ATOM 2943 N N . ARG A 1 370 ? 33.223 4.108 -21.553 1.00 95.88 370 ARG A N 1
ATOM 2944 C CA . ARG A 1 370 ? 32.985 4.418 -20.130 1.00 95.88 370 ARG A CA 1
ATOM 2945 C C . ARG A 1 370 ? 32.565 5.869 -19.881 1.00 95.88 370 ARG A C 1
ATOM 2947 O O . ARG A 1 370 ? 31.743 6.119 -19.006 1.00 95.88 370 ARG A O 1
ATOM 2954 N N . SER A 1 371 ? 33.084 6.812 -20.666 1.00 95.00 371 SER A N 1
ATOM 2955 C CA . SER A 1 371 ? 32.748 8.240 -20.551 1.00 95.00 371 SER A CA 1
ATOM 2956 C C . SER A 1 371 ? 31.286 8.580 -20.864 1.00 95.00 371 SER A C 1
ATOM 2958 O O . SER A 1 371 ? 30.842 9.665 -20.508 1.00 95.00 371 SER A O 1
ATOM 2960 N N . LYS A 1 372 ? 30.533 7.690 -21.525 1.00 97.00 372 LYS A N 1
ATOM 2961 C CA . LYS A 1 372 ? 29.111 7.891 -21.848 1.00 97.00 372 LYS A CA 1
ATOM 2962 C C . LYS A 1 372 ? 28.161 7.228 -20.853 1.00 97.00 372 LYS A C 1
ATOM 2964 O O . LYS A 1 372 ? 26.980 7.561 -20.842 1.00 97.00 372 LYS A O 1
ATOM 2969 N N . ILE A 1 373 ? 28.663 6.326 -20.009 1.00 97.31 373 ILE A N 1
ATOM 2970 C CA . ILE A 1 373 ? 27.833 5.546 -19.085 1.00 97.31 373 ILE A CA 1
ATOM 2971 C C . ILE A 1 373 ? 27.095 6.460 -18.102 1.00 97.31 373 ILE A C 1
ATOM 2973 O O . ILE A 1 373 ? 25.889 6.308 -17.952 1.00 97.31 373 ILE A O 1
ATOM 2977 N N . ASP A 1 374 ? 27.772 7.451 -17.513 1.00 96.81 374 ASP A N 1
ATOM 2978 C CA . ASP A 1 374 ? 27.140 8.404 -16.587 1.00 96.81 374 ASP A CA 1
ATOM 2979 C C . ASP A 1 374 ? 25.940 9.114 -17.235 1.00 96.81 374 ASP A C 1
ATOM 2981 O O . ASP A 1 374 ? 24.821 9.009 -16.743 1.00 96.81 374 ASP A O 1
ATOM 2985 N N . SER A 1 375 ? 26.133 9.709 -18.419 1.00 96.44 375 SER A N 1
ATOM 2986 C CA . SER A 1 375 ? 25.055 10.385 -19.156 1.00 96.44 375 SER A CA 1
ATOM 2987 C C . SER A 1 375 ? 23.905 9.458 -19.562 1.00 96.44 375 SER A C 1
ATOM 2989 O O . SER A 1 375 ? 22.749 9.882 -19.601 1.00 96.44 375 SER A O 1
ATOM 2991 N N . ILE A 1 376 ? 24.200 8.188 -19.856 1.00 97.00 376 ILE A N 1
ATOM 2992 C CA . ILE A 1 376 ? 23.189 7.191 -20.224 1.00 97.00 376 ILE A CA 1
ATOM 2993 C C . ILE A 1 376 ? 22.306 6.871 -19.020 1.00 97.00 376 ILE A C 1
ATOM 2995 O O . ILE A 1 376 ? 21.082 6.946 -19.130 1.00 97.00 376 ILE A O 1
ATOM 2999 N N . ILE A 1 377 ? 22.921 6.571 -17.872 1.00 96.56 377 ILE A N 1
ATOM 3000 C CA . ILE A 1 377 ? 22.200 6.281 -16.629 1.00 96.56 377 ILE A CA 1
ATOM 3001 C C . ILE A 1 377 ? 21.433 7.515 -16.155 1.00 96.56 377 ILE A C 1
ATOM 3003 O O . ILE A 1 377 ? 20.282 7.389 -15.760 1.00 96.56 377 ILE A O 1
ATOM 3007 N N . GLN A 1 378 ? 22.006 8.714 -16.269 1.00 93.94 378 GLN A N 1
ATOM 3008 C CA . GLN A 1 378 ? 21.310 9.957 -15.933 1.00 93.94 378 GLN A CA 1
ATOM 3009 C C . GLN A 1 378 ? 20.066 10.180 -16.805 1.00 93.94 378 GLN A C 1
ATOM 3011 O O . GLN A 1 378 ? 19.023 10.616 -16.322 1.00 93.94 378 GLN A O 1
ATOM 3016 N N . THR A 1 379 ? 20.156 9.883 -18.102 1.00 94.12 379 THR A N 1
ATOM 3017 C CA . THR A 1 379 ? 19.035 10.078 -19.035 1.00 94.12 379 THR A CA 1
ATOM 3018 C C . THR A 1 379 ? 17.951 9.013 -18.859 1.00 94.12 379 THR A C 1
ATOM 3020 O O . THR A 1 379 ? 16.768 9.290 -19.079 1.00 94.12 379 THR A O 1
ATOM 3023 N N . TYR A 1 380 ? 18.340 7.793 -18.481 1.00 94.12 380 TYR A N 1
ATOM 3024 C CA . TYR A 1 380 ? 17.424 6.678 -18.274 1.00 94.12 380 TYR A CA 1
ATOM 3025 C C . TYR A 1 380 ? 17.884 5.747 -17.133 1.00 94.12 380 TYR A C 1
ATOM 3027 O O . TYR A 1 380 ? 18.424 4.667 -17.396 1.00 94.12 380 TYR A O 1
ATOM 3035 N N . PRO A 1 381 ? 17.618 6.110 -15.862 1.00 94.19 381 PRO A N 1
ATOM 3036 C CA . PRO A 1 381 ? 17.968 5.282 -14.704 1.00 94.19 381 PRO A CA 1
ATOM 3037 C C . PRO A 1 381 ? 17.332 3.888 -14.721 1.00 94.19 381 PRO A C 1
ATOM 3039 O O . PRO A 1 381 ? 17.923 2.926 -14.231 1.00 94.19 381 PRO A O 1
ATOM 3042 N N . GLY A 1 382 ? 16.146 3.762 -15.331 1.00 91.31 382 GLY A N 1
ATOM 3043 C CA . GLY A 1 382 ? 15.373 2.517 -15.401 1.00 91.31 382 GLY A CA 1
ATOM 3044 C C . GLY A 1 382 ? 16.098 1.337 -16.061 1.00 91.31 382 GLY A C 1
ATOM 3045 O O . GLY A 1 382 ? 15.697 0.186 -15.880 1.00 91.31 382 GLY A O 1
ATOM 3046 N N . ILE A 1 383 ? 17.204 1.571 -16.775 1.00 93.69 383 ILE A N 1
ATOM 3047 C CA . ILE A 1 383 ? 18.065 0.485 -17.256 1.00 93.69 383 ILE A CA 1
ATOM 3048 C C . ILE A 1 383 ? 18.647 -0.358 -16.112 1.00 93.69 383 ILE A C 1
ATOM 3050 O O . ILE A 1 383 ? 18.793 -1.568 -16.268 1.00 93.69 383 ILE A O 1
ATOM 3054 N N . LEU A 1 384 ? 18.920 0.239 -14.947 1.00 93.75 384 LEU A N 1
ATOM 3055 C CA . LEU A 1 384 ? 19.451 -0.484 -13.788 1.00 93.75 384 LEU A CA 1
ATOM 3056 C C . LEU A 1 384 ? 18.437 -1.496 -13.235 1.00 93.75 384 LEU A C 1
ATOM 3058 O O . LEU A 1 384 ? 18.828 -2.555 -12.753 1.00 93.75 384 LEU A O 1
ATOM 3062 N N . ALA A 1 385 ? 17.141 -1.210 -13.385 1.00 90.50 385 ALA A N 1
ATOM 3063 C CA . ALA A 1 385 ? 16.045 -2.107 -13.021 1.00 90.50 385 ALA A CA 1
ATOM 3064 C C . ALA A 1 385 ? 15.797 -3.219 -14.057 1.00 90.50 385 ALA A C 1
ATOM 3066 O O . ALA A 1 385 ? 15.054 -4.166 -13.797 1.00 90.50 385 ALA A O 1
ATOM 3067 N N . SER A 1 386 ? 16.364 -3.092 -15.259 1.00 90.12 386 SER A N 1
ATOM 3068 C CA . SER A 1 386 ? 16.053 -3.980 -16.374 1.00 90.12 386 SER A CA 1
ATOM 3069 C C . SER A 1 386 ? 16.768 -5.322 -16.232 1.00 90.12 386 SER A C 1
ATOM 3071 O O . SER A 1 386 ? 17.969 -5.404 -15.963 1.00 90.12 386 SER A O 1
ATOM 3073 N N . GLY A 1 387 ? 16.016 -6.399 -16.447 1.00 92.62 387 GLY A N 1
ATOM 3074 C CA . GLY A 1 387 ? 16.555 -7.749 -16.392 1.00 92.62 387 GLY A CA 1
ATOM 3075 C C . GLY A 1 387 ? 17.565 -8.001 -17.515 1.00 92.62 387 GLY A C 1
ATOM 3076 O O . GLY A 1 387 ? 17.273 -7.815 -18.698 1.00 92.62 387 GLY A O 1
ATOM 3077 N N . LEU A 1 388 ? 18.781 -8.407 -17.143 1.00 93.56 388 LEU A N 1
ATOM 3078 C CA . LEU A 1 388 ? 19.891 -8.529 -18.089 1.00 93.56 388 LEU A CA 1
ATOM 3079 C C . LEU A 1 388 ? 19.673 -9.674 -19.092 1.00 93.56 388 LEU A C 1
ATOM 3081 O O . LEU A 1 388 ? 19.755 -9.460 -20.300 1.00 93.56 388 LEU A O 1
ATOM 3085 N N . GLU A 1 389 ? 19.358 -10.872 -18.592 1.00 94.31 389 GLU A N 1
ATOM 3086 C CA . GLU A 1 389 ? 19.226 -12.089 -19.409 1.00 94.31 389 GLU A CA 1
ATOM 3087 C C . GLU A 1 389 ? 17.883 -12.190 -20.135 1.00 94.31 389 GLU A C 1
ATOM 3089 O O . GLU A 1 389 ? 17.815 -12.672 -21.260 1.00 94.31 389 GLU A O 1
ATOM 3094 N N . ASN A 1 390 ? 16.802 -11.734 -19.504 1.00 92.56 390 ASN A N 1
ATOM 3095 C CA . ASN A 1 390 ? 15.441 -11.890 -20.016 1.00 92.56 390 ASN A CA 1
ATOM 3096 C C . ASN A 1 390 ? 14.928 -10.672 -20.800 1.00 92.56 390 ASN A C 1
ATOM 3098 O O . ASN A 1 390 ? 13.929 -10.810 -21.501 1.00 92.56 390 ASN A O 1
ATOM 3102 N N . LYS A 1 391 ? 15.582 -9.503 -20.703 1.00 94.81 391 LYS A N 1
ATOM 3103 C CA . LYS A 1 391 ? 15.173 -8.286 -21.426 1.00 94.81 391 LYS A CA 1
ATOM 3104 C C . LYS A 1 391 ? 16.306 -7.666 -22.241 1.00 94.81 391 LYS A C 1
ATOM 3106 O O . LYS A 1 391 ? 16.214 -7.643 -23.464 1.00 94.81 391 LYS A O 1
ATOM 3111 N N . LEU A 1 392 ? 17.378 -7.192 -21.602 1.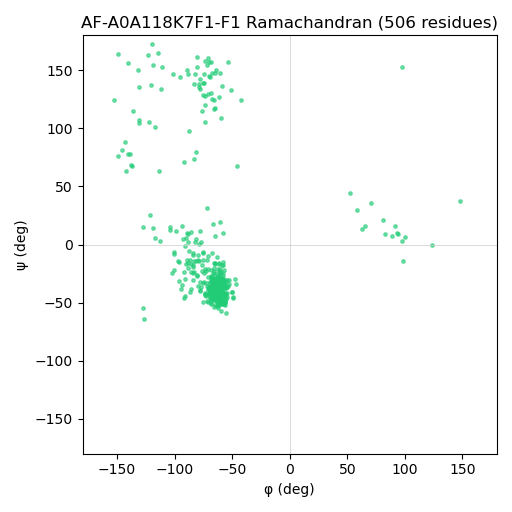00 96.50 392 LEU A N 1
ATOM 3112 C CA . LEU A 1 392 ? 18.402 -6.389 -22.289 1.00 96.50 392 LEU A CA 1
ATOM 3113 C C . LEU A 1 392 ? 19.151 -7.170 -23.378 1.00 96.50 392 LEU A C 1
ATOM 3115 O O . LEU A 1 392 ? 19.256 -6.689 -24.506 1.00 96.50 392 LEU A O 1
ATOM 3119 N N . LYS A 1 393 ? 19.642 -8.380 -23.080 1.00 96.75 393 LYS A N 1
ATOM 3120 C CA . LYS A 1 393 ? 20.331 -9.217 -24.076 1.00 96.75 393 LYS A CA 1
ATOM 3121 C C . LYS A 1 393 ? 19.414 -9.602 -25.250 1.00 96.75 393 LYS A C 1
ATOM 3123 O O . LYS A 1 393 ? 19.802 -9.315 -26.384 1.00 96.75 393 LYS A O 1
ATOM 3128 N N . PRO A 1 394 ? 18.201 -10.156 -25.030 1.00 97.75 394 PRO A N 1
ATOM 3129 C CA . PRO A 1 394 ? 17.254 -10.426 -26.112 1.00 97.75 394 PRO A CA 1
ATOM 3130 C C . PRO A 1 394 ? 16.919 -9.201 -26.965 1.00 97.75 394 PRO A C 1
ATOM 3132 O O . PRO A 1 394 ? 16.802 -9.330 -28.179 1.00 97.75 394 PRO A O 1
ATOM 3135 N N . LEU A 1 395 ? 16.809 -8.015 -26.359 1.00 97.06 395 LEU A N 1
ATOM 3136 C CA . LEU A 1 395 ? 16.518 -6.777 -27.081 1.00 97.06 395 LEU A CA 1
ATOM 3137 C C . LEU A 1 395 ? 17.661 -6.388 -28.037 1.00 97.06 395 LEU A C 1
ATOM 3139 O O . LEU A 1 395 ? 17.417 -6.071 -29.199 1.00 97.06 395 LEU A O 1
ATOM 3143 N N . ILE A 1 396 ? 18.922 -6.493 -27.602 1.00 97.06 396 ILE A N 1
ATOM 3144 C CA . ILE A 1 396 ? 20.077 -6.272 -28.493 1.00 97.06 396 ILE A CA 1
ATOM 3145 C C . ILE A 1 396 ? 20.157 -7.348 -29.587 1.00 97.06 396 ILE A C 1
ATOM 3147 O O . ILE A 1 396 ? 20.482 -7.039 -30.740 1.00 97.06 396 ILE A O 1
ATOM 3151 N N . SER A 1 397 ? 19.827 -8.602 -29.262 1.00 96.81 397 SER A N 1
ATOM 3152 C CA . SER A 1 397 ? 19.730 -9.678 -30.255 1.00 96.81 397 SER A CA 1
ATOM 3153 C C . SER A 1 397 ? 18.631 -9.415 -31.286 1.00 96.81 397 SER A C 1
ATOM 3155 O O . SER A 1 397 ? 18.860 -9.654 -32.469 1.00 96.81 397 SER A O 1
ATOM 3157 N N . GLU A 1 398 ? 17.477 -8.874 -30.882 1.00 97.00 398 GLU A N 1
ATOM 3158 C CA . GLU A 1 398 ? 16.423 -8.437 -31.805 1.00 97.00 398 GLU A CA 1
ATOM 3159 C C . GLU A 1 398 ? 16.946 -7.351 -32.746 1.00 97.00 398 GLU A C 1
ATOM 3161 O O . GLU A 1 398 ? 16.796 -7.482 -33.958 1.00 97.00 398 GLU A O 1
ATOM 3166 N N . PHE A 1 399 ? 17.602 -6.311 -32.221 1.00 96.56 399 PHE A N 1
ATOM 3167 C CA . PHE A 1 399 ? 18.122 -5.219 -33.052 1.00 96.56 399 PHE A CA 1
ATOM 3168 C C . PHE A 1 399 ? 19.134 -5.718 -34.086 1.00 96.56 399 PHE A C 1
ATOM 3170 O O . PHE A 1 399 ? 19.079 -5.332 -35.254 1.00 96.56 399 PHE A O 1
ATOM 3177 N N . THR A 1 400 ? 20.006 -6.639 -33.677 1.00 96.25 400 THR A N 1
ATOM 3178 C CA . THR A 1 400 ? 20.959 -7.292 -34.582 1.00 96.25 400 THR A CA 1
ATOM 3179 C C . THR A 1 400 ? 20.225 -8.150 -35.620 1.00 96.25 400 THR A C 1
ATOM 3181 O O . THR A 1 400 ? 20.529 -8.087 -36.809 1.00 96.25 400 THR A O 1
ATOM 3184 N N . GLY A 1 401 ? 19.206 -8.910 -35.202 1.00 96.00 401 GLY A N 1
ATOM 3185 C CA . GLY A 1 401 ? 18.370 -9.735 -36.082 1.00 96.00 401 GLY A CA 1
ATOM 3186 C C . GLY A 1 401 ? 17.518 -8.934 -37.074 1.00 96.00 401 GLY A C 1
ATOM 3187 O O . GLY A 1 401 ? 17.153 -9.451 -38.127 1.00 96.00 401 GLY A O 1
ATOM 3188 N N . MET A 1 402 ? 17.242 -7.660 -36.782 1.00 95.00 402 MET A N 1
ATOM 3189 C CA . MET A 1 402 ? 16.621 -6.713 -37.716 1.00 95.00 402 MET A CA 1
ATOM 3190 C C . MET A 1 402 ? 17.588 -6.215 -38.805 1.00 95.00 402 MET A C 1
ATOM 3192 O O . MET A 1 402 ? 17.149 -5.529 -39.728 1.00 95.00 402 MET A O 1
ATOM 3196 N N . GLY A 1 403 ? 18.876 -6.567 -38.722 1.00 94.38 403 GLY A N 1
ATOM 3197 C CA . GLY A 1 403 ? 19.910 -6.201 -39.690 1.00 94.38 403 GLY A CA 1
ATOM 3198 C C . GLY A 1 403 ? 20.701 -4.941 -39.336 1.00 94.38 403 GLY A C 1
ATOM 3199 O O . GLY A 1 403 ? 21.471 -4.475 -40.172 1.00 94.38 403 GLY A O 1
ATOM 3200 N N . PHE A 1 404 ? 20.535 -4.385 -38.130 1.00 96.00 404 PHE A N 1
ATOM 3201 C CA . PHE A 1 404 ? 21.325 -3.237 -37.685 1.00 96.00 404 PHE A CA 1
ATOM 3202 C C . PHE A 1 404 ? 22.712 -3.662 -37.216 1.00 96.00 404 PHE A C 1
ATOM 3204 O O . PHE A 1 404 ? 22.880 -4.654 -36.503 1.00 96.00 404 PHE A O 1
ATOM 3211 N N . THR A 1 405 ? 23.718 -2.880 -37.592 1.00 95.62 405 THR A N 1
ATOM 3212 C CA . THR A 1 405 ? 25.097 -3.116 -37.172 1.00 95.62 405 THR A CA 1
ATOM 3213 C C . THR A 1 405 ? 25.291 -2.771 -35.688 1.00 95.62 405 THR A C 1
ATOM 3215 O O . THR A 1 405 ? 24.611 -1.887 -35.157 1.00 95.62 405 THR A O 1
ATOM 3218 N N . PRO A 1 406 ? 26.276 -3.386 -35.003 1.00 95.06 406 PRO A N 1
ATOM 3219 C CA . PRO A 1 406 ? 26.606 -3.033 -33.620 1.00 95.06 406 PRO A CA 1
ATOM 3220 C C . PRO A 1 406 ? 26.913 -1.544 -33.417 1.00 95.06 406 PRO A C 1
ATOM 3222 O O . PRO A 1 406 ? 26.649 -0.998 -32.348 1.00 95.06 406 PRO A O 1
ATOM 3225 N N . ASN A 1 407 ? 27.457 -0.875 -34.440 1.00 94.81 407 ASN A N 1
ATOM 3226 C CA . ASN A 1 407 ? 27.751 0.552 -34.379 1.00 94.81 407 ASN A CA 1
ATOM 3227 C C . ASN A 1 407 ? 26.474 1.404 -34.435 1.00 94.81 407 ASN A C 1
ATOM 3229 O O . ASN A 1 407 ? 26.322 2.310 -33.626 1.00 94.81 407 ASN A O 1
ATOM 3233 N N . GLU A 1 408 ? 25.533 1.089 -35.330 1.00 94.19 408 GLU A N 1
ATOM 3234 C CA . GLU A 1 408 ? 24.237 1.785 -35.394 1.00 94.19 408 GLU A CA 1
ATOM 3235 C C . GLU A 1 408 ? 23.445 1.629 -34.091 1.00 94.19 408 GLU A C 1
ATOM 3237 O O . GLU A 1 408 ? 22.924 2.614 -33.572 1.00 94.19 408 GLU A O 1
ATOM 3242 N N . ILE A 1 409 ? 23.410 0.411 -33.530 1.00 95.56 409 ILE A N 1
ATOM 3243 C CA . ILE A 1 409 ? 22.770 0.132 -32.235 1.00 95.56 409 ILE A CA 1
ATOM 3244 C C . ILE A 1 409 ? 23.375 1.018 -31.140 1.00 95.56 409 ILE A C 1
ATOM 3246 O O . ILE A 1 409 ? 22.657 1.673 -30.386 1.00 95.56 409 ILE A O 1
ATOM 3250 N N . ARG A 1 410 ? 24.708 1.048 -31.053 1.00 96.00 410 ARG A N 1
ATOM 3251 C CA . ARG A 1 410 ? 25.441 1.812 -30.040 1.00 96.00 410 ARG A CA 1
ATOM 3252 C C . ARG A 1 410 ? 25.170 3.308 -30.136 1.00 96.00 410 ARG A C 1
ATOM 3254 O O . ARG A 1 410 ? 24.870 3.926 -29.116 1.00 96.00 410 ARG A O 1
ATOM 3261 N N . GLU A 1 411 ? 25.289 3.882 -31.329 1.00 94.12 411 GLU A N 1
ATOM 3262 C CA . GLU A 1 411 ? 25.080 5.317 -31.540 1.00 94.12 411 GLU A CA 1
ATOM 3263 C C . GLU A 1 411 ? 23.645 5.728 -31.192 1.00 94.12 411 GLU A C 1
ATOM 3265 O O . GLU A 1 411 ? 23.437 6.764 -30.558 1.00 94.12 411 GLU A O 1
ATOM 3270 N N . GLU A 1 412 ? 22.654 4.890 -31.513 1.00 93.81 412 GLU A N 1
ATOM 3271 C CA . GLU A 1 412 ? 21.261 5.182 -31.171 1.00 93.81 412 GLU A CA 1
ATOM 3272 C C . GLU A 1 412 ? 20.989 5.047 -29.663 1.00 93.81 412 GLU A C 1
ATOM 3274 O O . GLU A 1 412 ? 20.267 5.870 -29.103 1.00 93.81 412 GLU A O 1
ATOM 3279 N N . ILE A 1 413 ? 21.626 4.098 -28.964 1.00 95.81 413 ILE A N 1
ATOM 3280 C CA . ILE A 1 413 ? 21.547 4.003 -27.494 1.00 95.81 413 ILE A CA 1
ATOM 3281 C C . ILE A 1 413 ? 22.179 5.229 -26.827 1.00 95.81 413 ILE A C 1
ATOM 3283 O O . ILE A 1 413 ? 21.596 5.776 -25.894 1.00 95.81 413 ILE A O 1
ATOM 3287 N N . ILE A 1 414 ? 23.352 5.676 -27.289 1.00 95.06 414 ILE A N 1
ATOM 3288 C CA . ILE A 1 414 ? 24.012 6.879 -26.751 1.00 95.06 414 ILE A CA 1
ATOM 3289 C C . ILE A 1 414 ? 23.124 8.107 -26.961 1.00 95.06 414 ILE A C 1
ATOM 3291 O O . ILE A 1 414 ? 23.032 8.964 -26.082 1.00 95.06 414 ILE A O 1
ATOM 3295 N N . ARG A 1 415 ? 22.464 8.188 -28.118 1.00 91.50 415 ARG A N 1
ATOM 3296 C CA . ARG A 1 415 ? 21.559 9.282 -28.457 1.00 91.50 415 ARG A CA 1
ATOM 3297 C C . ARG A 1 415 ? 20.279 9.264 -27.623 1.00 91.50 415 ARG A C 1
ATOM 3299 O O . ARG A 1 415 ? 19.846 10.321 -27.169 1.00 91.50 415 ARG A O 1
ATOM 3306 N N . ASN A 1 416 ? 19.654 8.100 -27.451 1.00 91.44 416 ASN A N 1
ATOM 3307 C CA . ASN A 1 416 ? 18.418 7.961 -26.689 1.00 91.44 416 ASN A CA 1
ATOM 3308 C C . ASN A 1 416 ? 18.368 6.643 -25.892 1.00 91.44 416 ASN A C 1
ATOM 3310 O O . ASN A 1 416 ? 17.785 5.653 -26.342 1.00 91.44 416 ASN A O 1
ATOM 3314 N N . PRO A 1 417 ? 18.892 6.643 -24.654 1.00 94.44 417 PRO A N 1
ATOM 3315 C CA . PRO A 1 417 ? 18.959 5.455 -23.802 1.00 94.44 417 PRO A CA 1
ATOM 3316 C C . PRO A 1 417 ? 17.615 4.788 -23.496 1.00 94.44 417 PRO A C 1
ATOM 3318 O O . PRO A 1 417 ? 17.572 3.585 -23.233 1.00 94.44 417 PRO A O 1
ATOM 3321 N N . LYS A 1 418 ? 16.507 5.543 -23.560 1.00 92.38 418 LYS A N 1
ATOM 3322 C CA . LYS A 1 418 ? 15.152 5.033 -23.285 1.00 92.38 418 LYS A CA 1
ATOM 3323 C C . LYS A 1 418 ? 14.725 3.929 -24.253 1.00 92.38 418 LYS A C 1
ATOM 3325 O O . LYS A 1 418 ? 13.809 3.173 -23.940 1.00 92.38 418 LYS A O 1
ATOM 3330 N N . ILE A 1 419 ? 15.417 3.779 -25.384 1.00 93.25 419 ILE A N 1
ATOM 3331 C CA . ILE A 1 419 ? 15.187 2.687 -26.331 1.00 93.25 419 ILE A CA 1
ATOM 3332 C C . ILE A 1 419 ? 15.341 1.304 -25.692 1.00 93.25 419 ILE A C 1
ATOM 3334 O O . ILE A 1 419 ? 14.610 0.379 -26.047 1.00 93.25 419 ILE A O 1
ATOM 3338 N N . LEU A 1 420 ? 16.211 1.192 -24.681 1.00 93.38 420 LEU A N 1
ATOM 3339 C CA . LEU A 1 420 ? 16.430 -0.025 -23.896 1.00 93.38 420 LEU A CA 1
ATOM 3340 C C . LEU A 1 420 ? 15.259 -0.361 -22.956 1.00 93.38 420 LEU A C 1
ATOM 3342 O O . LEU A 1 420 ? 15.217 -1.445 -22.381 1.00 93.38 420 LEU A O 1
ATOM 3346 N N . GLY A 1 421 ? 14.297 0.552 -22.802 1.00 90.75 421 GLY A N 1
ATOM 3347 C CA . GLY A 1 421 ? 13.041 0.304 -22.101 1.00 90.75 421 GLY A CA 1
ATOM 3348 C C . GLY A 1 421 ? 11.993 -0.443 -22.927 1.00 90.75 421 GLY A C 1
ATOM 3349 O O . GLY A 1 421 ? 11.026 -0.924 -22.340 1.00 90.75 421 GLY A O 1
ATOM 3350 N N . SER A 1 422 ? 12.179 -0.563 -24.247 1.00 90.88 422 SER A N 1
ATOM 3351 C CA . SER A 1 422 ? 11.221 -1.215 -25.154 1.00 90.88 422 SER A CA 1
ATOM 3352 C C . SER A 1 422 ? 11.061 -2.705 -24.852 1.00 90.88 422 SER A C 1
ATOM 3354 O O . SER A 1 422 ? 12.000 -3.360 -24.391 1.00 90.88 422 SER A O 1
ATOM 3356 N N . GLU A 1 423 ? 9.877 -3.246 -25.134 1.00 91.00 423 GLU A N 1
ATOM 3357 C CA . GLU A 1 423 ? 9.646 -4.685 -25.041 1.00 91.00 423 GLU A CA 1
ATOM 3358 C C . GLU A 1 423 ? 10.140 -5.397 -26.303 1.00 91.00 423 GLU A C 1
ATOM 3360 O O . GLU A 1 423 ? 10.078 -4.875 -27.423 1.00 91.00 423 GLU A O 1
ATOM 3365 N N . VAL A 1 424 ? 10.628 -6.623 -26.117 1.00 93.44 424 VAL A N 1
ATOM 3366 C CA . VAL A 1 424 ? 11.144 -7.443 -27.216 1.00 93.44 424 VAL A CA 1
ATOM 3367 C C . VAL A 1 424 ? 10.017 -7.708 -28.220 1.00 93.44 424 VAL A C 1
ATOM 3369 O O . VAL A 1 424 ? 8.931 -8.175 -27.872 1.00 93.44 424 VAL A O 1
ATOM 3372 N N . GLY A 1 425 ? 10.269 -7.409 -29.490 1.00 91.94 425 GLY A N 1
ATOM 3373 C CA . GLY A 1 425 ? 9.320 -7.549 -30.590 1.00 91.94 425 GLY A CA 1
ATOM 3374 C C . GLY A 1 425 ? 8.599 -6.254 -30.979 1.00 91.94 425 GLY A C 1
ATOM 3375 O O . GLY A 1 425 ? 7.971 -6.209 -32.040 1.00 91.94 425 GLY A O 1
ATOM 3376 N N . GLU A 1 426 ? 8.638 -5.196 -30.164 1.00 91.00 426 GLU A N 1
ATOM 3377 C CA . GLU A 1 426 ? 7.978 -3.922 -30.495 1.00 91.00 426 GLU A CA 1
ATOM 3378 C C . GLU A 1 426 ? 8.677 -3.210 -31.651 1.00 91.00 426 GLU A C 1
ATOM 3380 O O . GLU A 1 426 ? 8.032 -2.774 -32.611 1.00 91.00 426 GLU A O 1
ATOM 3385 N N . MET A 1 427 ? 10.006 -3.150 -31.593 1.00 92.88 427 MET A N 1
ATOM 3386 C CA . MET A 1 427 ? 10.824 -2.485 -32.603 1.00 92.88 427 MET A CA 1
ATOM 3387 C C . MET A 1 427 ? 10.734 -3.194 -33.957 1.00 92.88 427 MET A C 1
ATOM 3389 O O . MET A 1 427 ? 10.521 -2.541 -34.983 1.00 92.88 427 MET A O 1
ATOM 3393 N N . SER A 1 428 ? 10.773 -4.529 -33.979 1.00 94.06 428 SER A N 1
ATOM 3394 C CA . SER A 1 428 ? 10.571 -5.305 -35.210 1.00 94.06 428 SER A CA 1
ATOM 3395 C C . SER A 1 428 ? 9.164 -5.157 -35.799 1.00 94.06 428 SER A C 1
ATOM 3397 O O . SER A 1 428 ? 9.005 -5.146 -37.025 1.00 94.06 428 SER A O 1
ATOM 3399 N N . LYS A 1 429 ? 8.115 -5.010 -34.977 1.00 92.31 429 LYS A N 1
ATOM 3400 C CA . LYS A 1 429 ? 6.760 -4.682 -35.466 1.00 92.31 429 LYS A CA 1
ATOM 3401 C C . LYS A 1 429 ? 6.719 -3.296 -36.110 1.00 92.31 429 LYS A C 1
ATOM 3403 O O . LYS A 1 429 ? 6.168 -3.165 -37.204 1.00 92.31 429 LYS A O 1
ATOM 3408 N N . CYS A 1 430 ? 7.334 -2.294 -35.483 1.00 90.19 430 CYS A N 1
ATOM 3409 C CA . CYS A 1 430 ? 7.386 -0.930 -36.013 1.00 90.19 430 CYS A CA 1
ATOM 3410 C C . CYS A 1 430 ? 8.134 -0.865 -37.351 1.00 90.19 430 CYS A C 1
ATOM 3412 O O . CYS A 1 430 ? 7.622 -0.287 -38.312 1.00 90.19 430 CYS A O 1
ATOM 3414 N N . LEU A 1 431 ? 9.286 -1.537 -37.462 1.00 90.94 431 LEU A N 1
ATOM 3415 C CA . LEU A 1 431 ? 10.036 -1.599 -38.718 1.00 90.94 431 LEU A CA 1
ATOM 3416 C C . LEU A 1 431 ? 9.245 -2.310 -39.826 1.00 90.94 431 LEU A C 1
ATOM 3418 O O . LEU A 1 431 ? 9.195 -1.829 -40.957 1.00 90.94 431 LEU A O 1
ATOM 3422 N N . ARG A 1 432 ? 8.580 -3.434 -39.518 1.00 90.75 432 ARG A N 1
ATOM 3423 C CA . ARG A 1 432 ? 7.722 -4.136 -40.491 1.00 90.75 432 ARG A CA 1
ATOM 3424 C C . ARG A 1 432 ? 6.578 -3.256 -40.983 1.00 90.75 432 ARG A C 1
ATOM 3426 O O . ARG A 1 432 ? 6.319 -3.223 -42.185 1.00 90.75 432 ARG A O 1
ATOM 3433 N N . MET A 1 433 ? 5.931 -2.524 -40.076 1.00 86.25 433 MET A N 1
ATOM 3434 C CA . MET A 1 433 ? 4.883 -1.569 -40.431 1.00 86.25 433 MET A CA 1
ATOM 3435 C C . MET A 1 433 ? 5.425 -0.513 -41.399 1.00 86.25 433 MET A C 1
ATOM 3437 O O . MET A 1 433 ? 4.856 -0.341 -42.476 1.00 86.25 433 MET A O 1
ATOM 3441 N N . LEU A 1 434 ? 6.552 0.127 -41.068 1.00 84.44 434 LEU A N 1
ATOM 3442 C CA . LEU A 1 434 ? 7.199 1.126 -41.925 1.00 84.44 434 LEU A CA 1
ATOM 3443 C C . LEU A 1 434 ? 7.563 0.566 -43.306 1.00 84.44 434 LEU A C 1
ATOM 3445 O O . LEU A 1 434 ? 7.294 1.204 -44.324 1.00 84.44 434 LEU A O 1
ATOM 3449 N N . ASN A 1 435 ? 8.110 -0.648 -43.360 1.00 85.88 435 ASN A N 1
ATOM 3450 C CA . ASN A 1 435 ? 8.469 -1.306 -44.615 1.00 85.88 435 ASN A CA 1
ATOM 3451 C C . ASN A 1 435 ? 7.248 -1.654 -45.479 1.00 85.88 435 ASN A C 1
ATOM 3453 O O . ASN A 1 435 ? 7.356 -1.658 -46.705 1.00 85.88 435 ASN A O 1
ATOM 3457 N N . SER A 1 436 ? 6.091 -1.902 -44.858 1.00 84.62 436 SER A N 1
ATOM 3458 C CA . SER A 1 436 ? 4.831 -2.207 -45.548 1.00 84.62 436 SER A CA 1
ATOM 3459 C C . SER A 1 436 ? 4.093 -0.977 -46.101 1.00 84.62 436 SER A C 1
ATOM 3461 O O . SER A 1 436 ? 3.126 -1.130 -46.852 1.00 84.62 436 SER A O 1
ATOM 3463 N N . LEU A 1 437 ? 4.534 0.245 -45.764 1.00 79.00 437 LEU A N 1
ATOM 3464 C CA . LEU A 1 437 ? 3.885 1.479 -46.211 1.00 79.00 437 LEU A CA 1
ATOM 3465 C C . LEU A 1 437 ? 3.987 1.647 -47.733 1.00 79.00 437 LEU A C 1
ATOM 3467 O O . LEU A 1 437 ? 5.065 1.853 -48.294 1.00 79.00 437 LEU A O 1
ATOM 3471 N N . LYS A 1 438 ? 2.831 1.656 -48.402 1.00 77.19 438 LYS A N 1
ATOM 3472 C CA . LYS A 1 438 ? 2.706 2.001 -49.824 1.00 77.19 438 LYS A CA 1
ATOM 3473 C C . LYS A 1 438 ? 2.691 3.525 -49.988 1.00 77.19 438 LYS A C 1
ATOM 3475 O O . LYS A 1 438 ? 1.631 4.128 -50.119 1.00 77.19 438 LYS A O 1
ATOM 3480 N N . CYS A 1 439 ? 3.863 4.156 -49.938 1.00 72.75 439 CYS A N 1
ATOM 3481 C CA . CYS A 1 439 ? 4.026 5.602 -50.123 1.00 72.75 439 CYS A CA 1
ATOM 3482 C C . CYS A 1 439 ? 4.992 5.935 -51.273 1.00 72.75 439 CYS A C 1
ATOM 3484 O O . CYS A 1 439 ? 5.736 5.076 -51.748 1.00 72.75 439 CYS A O 1
ATOM 3486 N N . ARG A 1 440 ? 4.953 7.188 -51.753 1.00 73.00 440 ARG A N 1
ATOM 3487 C CA . ARG A 1 440 ? 5.856 7.674 -52.812 1.00 73.00 440 ARG A CA 1
ATOM 3488 C C . ARG A 1 440 ? 7.306 7.671 -52.315 1.00 73.00 440 ARG A C 1
ATOM 3490 O O . ARG A 1 440 ? 7.543 7.970 -51.147 1.00 73.00 440 ARG A O 1
ATOM 3497 N N . VAL A 1 441 ? 8.260 7.423 -53.215 1.00 78.75 441 VAL A N 1
ATOM 3498 C CA . VAL A 1 441 ? 9.702 7.350 -52.897 1.00 78.75 441 VAL A CA 1
ATOM 3499 C C . VAL A 1 441 ? 10.203 8.544 -52.066 1.00 78.75 441 VAL A C 1
ATOM 3501 O O . VAL A 1 441 ? 10.775 8.283 -51.012 1.00 78.75 441 VAL A O 1
ATOM 3504 N N . PRO A 1 442 ? 9.877 9.817 -52.383 1.00 75.88 442 PRO A N 1
ATOM 3505 C CA . PRO A 1 442 ? 10.348 10.954 -51.581 1.00 75.88 442 PRO A CA 1
ATOM 3506 C C . PRO A 1 442 ? 9.823 10.962 -50.138 1.00 75.88 442 PRO A C 1
ATOM 3508 O O . PRO A 1 442 ? 10.490 11.430 -49.220 1.00 75.88 442 PRO A O 1
ATOM 3511 N N . ILE A 1 443 ? 8.616 10.430 -49.914 1.00 72.38 443 ILE A N 1
ATOM 3512 C CA . ILE A 1 443 ? 8.042 10.303 -48.567 1.00 72.38 443 ILE A CA 1
ATOM 3513 C C . ILE A 1 443 ? 8.786 9.210 -47.804 1.00 72.38 443 ILE A C 1
ATOM 3515 O O . ILE A 1 443 ? 9.116 9.396 -46.636 1.00 72.38 443 ILE A O 1
ATOM 3519 N N . LYS A 1 444 ? 9.080 8.087 -48.467 1.00 73.31 444 LYS A N 1
ATOM 3520 C CA . LYS A 1 444 ? 9.850 6.992 -47.875 1.00 73.31 444 LYS A CA 1
ATOM 3521 C C . LYS A 1 444 ? 11.269 7.447 -47.519 1.00 73.31 444 LYS A C 1
ATOM 3523 O O . LYS A 1 444 ? 11.706 7.214 -46.401 1.00 73.31 444 LYS A O 1
ATOM 3528 N N . GLU A 1 445 ? 11.940 8.173 -48.407 1.00 78.44 445 GLU A N 1
ATOM 3529 C CA . GLU A 1 445 ? 13.257 8.771 -48.145 1.00 78.44 445 GLU A CA 1
ATOM 3530 C C . GLU A 1 445 ? 13.217 9.756 -46.969 1.00 78.44 445 GLU A C 1
ATOM 3532 O O . GLU A 1 445 ? 14.063 9.677 -46.085 1.00 78.44 445 GLU A O 1
ATOM 3537 N N . LYS A 1 446 ? 12.191 10.617 -46.885 1.00 77.56 446 LYS A N 1
ATOM 3538 C CA . LYS A 1 446 ? 11.995 11.531 -45.744 1.00 77.56 446 LYS A CA 1
ATOM 3539 C C . LYS A 1 446 ? 11.723 10.791 -44.428 1.00 77.56 446 LYS A C 1
ATOM 3541 O O . LYS A 1 446 ? 12.126 11.263 -43.371 1.00 77.56 446 LYS A O 1
ATOM 3546 N N . LEU A 1 447 ? 11.014 9.661 -44.458 1.00 75.25 447 LEU A N 1
ATOM 3547 C CA . LEU A 1 447 ? 10.750 8.850 -43.262 1.00 75.25 447 LEU A CA 1
ATOM 3548 C C . LEU A 1 447 ? 12.021 8.177 -42.737 1.00 75.25 447 LEU A C 1
ATOM 3550 O O . LEU A 1 447 ? 12.192 8.060 -41.529 1.00 75.25 447 LEU A O 1
ATOM 3554 N N . PHE A 1 448 ? 12.898 7.748 -43.643 1.00 84.25 448 PHE A N 1
ATOM 3555 C CA . PHE A 1 448 ? 14.140 7.046 -43.330 1.00 84.25 448 PHE A CA 1
ATOM 3556 C C . PHE A 1 448 ? 15.379 7.955 -43.343 1.00 84.25 448 PHE A C 1
ATOM 3558 O O . PHE A 1 448 ? 16.497 7.447 -43.283 1.00 84.25 448 PHE A O 1
ATOM 3565 N N . SER A 1 449 ? 15.205 9.281 -43.385 1.00 85.50 449 SER A N 1
ATOM 3566 C CA . SER A 1 449 ? 16.305 10.244 -43.543 1.00 85.50 449 SER A CA 1
ATOM 3567 C C . SER A 1 449 ? 17.329 10.194 -42.408 1.00 85.50 449 SER A C 1
ATOM 3569 O O . SER A 1 449 ? 18.495 10.504 -42.619 1.00 85.50 449 SER A O 1
ATOM 3571 N N . GLU A 1 450 ? 16.900 9.790 -41.212 1.00 82.94 450 GLU A N 1
ATOM 3572 C CA . GLU A 1 450 ? 17.760 9.621 -40.032 1.00 82.94 450 GLU A CA 1
ATOM 3573 C C . GLU A 1 450 ? 18.077 8.145 -39.724 1.00 82.94 450 GLU A C 1
ATOM 3575 O O . GLU A 1 450 ? 18.584 7.820 -38.651 1.00 82.94 450 GLU A O 1
ATOM 3580 N N . GLY A 1 451 ? 17.780 7.245 -40.666 1.00 89.19 451 GLY A N 1
ATOM 3581 C CA . GLY A 1 451 ? 18.009 5.808 -40.553 1.00 89.19 451 GLY A CA 1
ATOM 3582 C C . GLY A 1 451 ? 16.776 5.008 -40.119 1.00 89.19 451 GLY A C 1
ATOM 3583 O O . GLY A 1 451 ? 15.880 5.486 -39.419 1.00 89.19 451 GLY A O 1
ATOM 3584 N N . ALA A 1 452 ? 16.733 3.739 -40.536 1.00 90.38 452 ALA A N 1
ATOM 3585 C CA . ALA A 1 452 ? 15.615 2.833 -40.260 1.00 90.38 452 ALA A CA 1
ATOM 3586 C C . ALA A 1 452 ? 15.452 2.475 -38.784 1.00 90.38 452 ALA A C 1
ATOM 3588 O O . ALA A 1 452 ? 14.321 2.274 -38.333 1.00 90.38 452 ALA A O 1
ATOM 3589 N N . PHE A 1 453 ? 16.545 2.460 -38.021 1.00 91.88 453 PHE A N 1
ATOM 3590 C CA . PHE A 1 453 ? 16.494 2.246 -36.579 1.00 91.88 453 PHE A CA 1
ATOM 3591 C C . PHE A 1 453 ? 15.660 3.333 -35.909 1.00 91.88 453 PHE A C 1
ATOM 3593 O O . PHE A 1 453 ? 14.640 3.057 -35.272 1.00 91.88 453 PHE A O 1
ATOM 3600 N N . ARG A 1 454 ? 16.058 4.587 -36.125 1.00 89.19 454 ARG A N 1
ATOM 3601 C CA . ARG A 1 454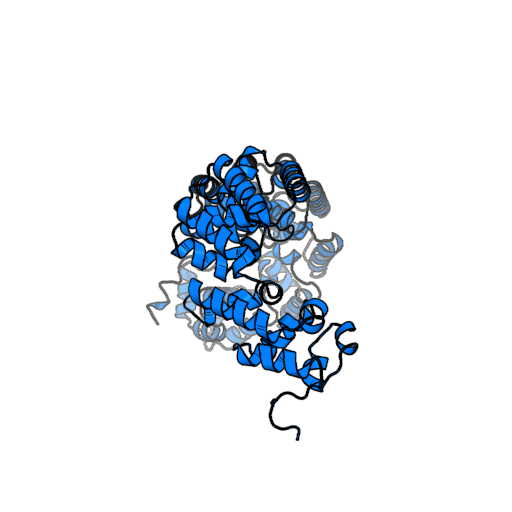 ? 15.410 5.739 -35.520 1.00 89.19 454 ARG A CA 1
ATOM 3602 C C . ARG A 1 454 ? 13.968 5.890 -35.975 1.00 89.19 454 ARG A C 1
ATOM 3604 O O . ARG A 1 454 ? 13.088 6.068 -35.138 1.00 89.19 454 ARG A O 1
ATOM 3611 N N . ALA A 1 455 ? 13.709 5.744 -37.274 1.00 87.12 455 ALA A N 1
ATOM 3612 C CA . ALA A 1 455 ? 12.349 5.787 -37.802 1.00 87.12 455 ALA A CA 1
ATOM 3613 C C . ALA A 1 455 ? 11.435 4.771 -37.089 1.00 87.12 455 ALA A C 1
ATOM 3615 O O . ALA A 1 455 ? 10.302 5.093 -36.726 1.00 87.12 455 ALA A O 1
ATOM 3616 N N . SER A 1 456 ? 11.947 3.561 -36.833 1.00 89.38 456 SER A N 1
ATOM 3617 C CA . SER A 1 456 ? 11.212 2.512 -36.115 1.00 89.38 456 SER A CA 1
ATOM 3618 C C . SER A 1 456 ? 10.925 2.901 -34.666 1.00 89.38 456 SER A C 1
ATOM 3620 O O . SER A 1 456 ? 9.804 2.708 -34.195 1.00 89.38 456 SER A O 1
ATOM 3622 N N . TYR A 1 457 ? 11.897 3.495 -33.975 1.00 89.12 457 TYR A N 1
ATOM 3623 C CA . TYR A 1 457 ? 11.722 3.926 -32.590 1.00 89.12 457 TYR A CA 1
ATOM 3624 C C . TYR A 1 457 ? 10.769 5.120 -32.454 1.00 89.12 457 TYR A C 1
ATOM 3626 O O . TYR A 1 457 ? 9.925 5.146 -31.562 1.00 89.12 457 TYR A O 1
ATOM 3634 N N . GLU A 1 458 ? 10.814 6.083 -33.375 1.00 85.19 458 GLU A N 1
ATOM 3635 C CA . GLU A 1 458 ? 9.865 7.202 -33.386 1.00 85.19 458 GLU A CA 1
ATOM 3636 C C . GLU A 1 458 ? 8.421 6.735 -33.580 1.00 85.19 458 GLU A C 1
ATOM 3638 O O . GLU A 1 458 ? 7.500 7.267 -32.958 1.00 85.19 458 GLU A O 1
ATOM 3643 N N . VAL A 1 459 ? 8.208 5.727 -34.429 1.00 84.56 459 VAL A N 1
ATOM 3644 C CA . VAL A 1 459 ? 6.899 5.083 -34.566 1.00 84.56 459 VAL A CA 1
ATOM 3645 C C . VAL A 1 459 ? 6.473 4.438 -33.252 1.00 84.56 459 VAL A C 1
ATOM 3647 O O . VAL A 1 459 ? 5.331 4.636 -32.838 1.00 84.56 459 VAL A O 1
ATOM 3650 N N . LYS A 1 460 ? 7.380 3.720 -32.582 1.00 87.38 460 LYS A N 1
ATOM 3651 C CA . LYS A 1 460 ? 7.112 3.092 -31.284 1.00 87.38 460 LYS A CA 1
ATOM 3652 C C . LYS A 1 460 ? 6.637 4.120 -30.258 1.00 87.38 460 LYS A C 1
ATOM 3654 O O . LYS A 1 460 ? 5.569 3.953 -29.683 1.00 87.38 460 LYS A O 1
ATOM 3659 N N . LEU A 1 461 ? 7.352 5.238 -30.114 1.00 83.38 461 LEU A N 1
ATOM 3660 C CA . LEU A 1 461 ? 6.969 6.314 -29.191 1.00 83.38 461 LEU A CA 1
ATOM 3661 C C . LEU A 1 461 ? 5.566 6.877 -29.476 1.00 83.38 461 LEU A C 1
ATOM 3663 O O . LEU A 1 461 ? 4.818 7.188 -28.550 1.00 83.38 461 LEU A O 1
ATOM 3667 N N . ARG A 1 462 ? 5.176 6.989 -30.752 1.00 78.12 462 ARG A N 1
ATOM 3668 C CA . ARG A 1 462 ? 3.823 7.440 -31.127 1.00 78.12 462 ARG A CA 1
ATOM 3669 C C . ARG A 1 462 ? 2.756 6.428 -30.733 1.00 78.12 462 ARG A C 1
ATOM 3671 O O . ARG A 1 462 ? 1.687 6.823 -30.277 1.00 78.12 462 ARG A O 1
ATOM 3678 N N . ILE A 1 463 ? 3.036 5.142 -30.919 1.00 82.00 463 ILE A N 1
ATOM 3679 C CA . ILE A 1 463 ? 2.116 4.064 -30.555 1.00 82.00 463 ILE A CA 1
ATOM 3680 C C . ILE A 1 463 ? 1.912 4.034 -29.040 1.00 82.00 463 ILE A C 1
ATOM 3682 O O . ILE A 1 463 ? 0.765 4.017 -28.600 1.00 82.00 463 ILE A O 1
ATOM 3686 N N . ASP A 1 464 ? 2.989 4.122 -28.258 1.00 81.50 464 ASP A N 1
ATOM 3687 C CA . ASP A 1 464 ? 2.913 4.194 -26.795 1.00 81.50 464 ASP A CA 1
ATOM 3688 C C . ASP A 1 464 ? 2.083 5.393 -26.334 1.00 81.50 464 ASP A C 1
ATOM 3690 O O . ASP A 1 464 ? 1.259 5.280 -25.428 1.00 81.50 464 ASP A O 1
ATOM 3694 N N . CYS A 1 465 ? 2.267 6.547 -26.981 1.00 78.25 465 CYS A N 1
ATOM 3695 C CA . CYS A 1 465 ? 1.521 7.760 -26.667 1.00 78.25 465 CYS A CA 1
ATOM 3696 C C . CYS A 1 465 ? 0.014 7.582 -26.915 1.00 78.25 465 CYS A C 1
ATOM 3698 O O . CYS A 1 465 ? -0.796 7.899 -26.043 1.00 78.25 465 CYS A O 1
ATOM 3700 N N . LEU A 1 466 ? -0.376 7.015 -28.063 1.00 73.50 466 LEU A N 1
ATOM 3701 C CA . LEU A 1 466 ? -1.779 6.697 -28.356 1.00 73.50 466 LEU A CA 1
ATOM 3702 C C . LEU A 1 466 ? -2.343 5.671 -27.367 1.00 73.50 466 LEU A C 1
ATOM 3704 O O . LEU A 1 466 ? -3.476 5.814 -26.906 1.00 73.50 466 LEU A O 1
ATOM 3708 N N . HIS A 1 467 ? -1.544 4.665 -27.009 1.00 76.94 467 HIS A N 1
ATOM 3709 C CA . HIS A 1 467 ? -1.940 3.652 -26.042 1.00 76.94 467 HIS A CA 1
ATOM 3710 C C . HIS A 1 467 ? 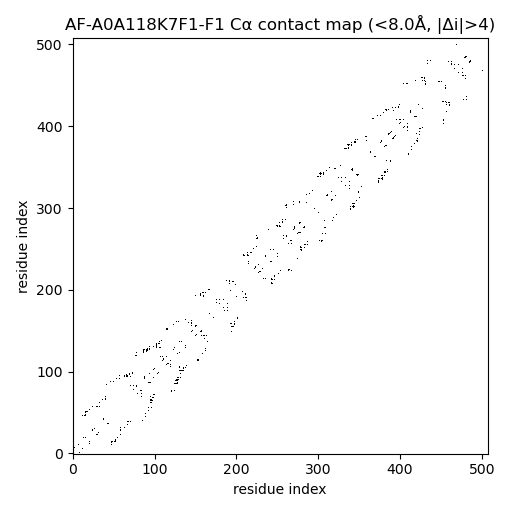-2.181 4.238 -24.649 1.00 76.94 467 HIS A C 1
ATOM 3712 O O . HIS A 1 467 ? -3.211 3.964 -24.034 1.00 76.94 467 HIS A O 1
ATOM 3718 N N . LYS A 1 468 ? -1.293 5.128 -24.188 1.00 75.38 468 LYS A N 1
ATOM 3719 C CA . LYS A 1 468 ? -1.446 5.872 -22.929 1.00 75.38 468 LYS A CA 1
ATOM 3720 C C . LYS A 1 468 ? -2.742 6.694 -22.884 1.00 75.38 468 LYS A C 1
ATOM 3722 O O . LYS A 1 468 ? -3.291 6.901 -21.808 1.00 75.38 468 LYS A O 1
ATOM 3727 N N . HIS A 1 469 ? -3.261 7.108 -24.040 1.00 72.19 469 HIS A N 1
ATOM 3728 C CA . HIS A 1 469 ? -4.528 7.835 -24.172 1.00 72.19 469 HIS A CA 1
ATOM 3729 C C . HIS A 1 469 ? -5.740 6.927 -24.454 1.00 72.19 469 HIS A C 1
ATOM 3731 O O . HIS A 1 469 ? -6.802 7.415 -24.835 1.00 72.19 469 HIS A O 1
ATOM 3737 N N . GLY A 1 470 ? -5.606 5.616 -24.233 1.00 73.19 470 GLY A N 1
ATOM 3738 C CA . GLY A 1 470 ? -6.719 4.665 -24.223 1.00 73.19 470 GLY A CA 1
ATOM 3739 C C . GLY A 1 470 ? -6.943 3.899 -25.527 1.00 73.19 470 GLY A C 1
ATOM 3740 O O . GLY A 1 470 ? -7.880 3.105 -25.594 1.00 73.19 470 GLY A O 1
ATOM 3741 N N . LEU A 1 471 ? -6.104 4.080 -26.554 1.00 72.31 471 LEU A N 1
ATOM 3742 C CA . LEU A 1 471 ? -6.197 3.260 -27.764 1.00 72.31 471 LEU A CA 1
ATOM 3743 C C . LEU A 1 471 ? -5.571 1.878 -27.546 1.00 72.31 471 LEU A C 1
ATOM 3745 O O . LEU A 1 471 ? -4.520 1.720 -26.924 1.00 72.31 471 LEU A O 1
ATOM 3749 N N . LEU A 1 472 ? -6.176 0.846 -28.129 1.00 79.56 472 LEU A N 1
ATOM 3750 C CA . LEU A 1 472 ? -5.541 -0.468 -28.193 1.00 79.56 472 LEU A CA 1
ATOM 3751 C C . LEU A 1 472 ? -4.346 -0.417 -29.152 1.00 79.56 472 LEU A C 1
ATOM 3753 O O . LEU A 1 472 ? -4.425 0.212 -30.209 1.00 79.56 472 LEU A O 1
ATOM 3757 N N . TYR A 1 473 ? -3.267 -1.146 -28.840 1.00 77.88 473 TYR A N 1
ATOM 3758 C CA . TYR A 1 473 ? -2.078 -1.231 -29.702 1.00 77.88 473 TYR A CA 1
ATOM 3759 C C . TYR A 1 473 ? -2.437 -1.552 -31.159 1.00 77.88 473 TYR A C 1
ATOM 3761 O O . TYR A 1 473 ? -1.949 -0.894 -32.073 1.00 77.88 473 TYR A O 1
ATOM 3769 N N . ARG A 1 474 ? -3.338 -2.518 -31.389 1.00 79.31 474 ARG A N 1
ATOM 3770 C CA . ARG A 1 474 ? -3.814 -2.889 -32.734 1.00 79.31 474 ARG A CA 1
ATOM 3771 C C . ARG A 1 474 ? -4.362 -1.685 -33.504 1.00 79.31 474 ARG A C 1
ATOM 3773 O O . ARG A 1 474 ? -4.049 -1.514 -34.680 1.00 79.31 474 ARG A O 1
ATOM 3780 N N . ASP A 1 475 ? -5.165 -0.866 -32.840 1.00 74.12 475 ASP A N 1
ATOM 3781 C CA . ASP A 1 475 ? -5.842 0.259 -33.471 1.00 74.12 475 ASP A CA 1
ATOM 3782 C C . ASP A 1 475 ? -4.848 1.414 -33.686 1.00 74.12 475 ASP A C 1
ATOM 3784 O O . ASP A 1 475 ? -4.827 2.013 -34.761 1.00 74.12 475 ASP A O 1
ATOM 3788 N N . ALA A 1 476 ? -3.917 1.632 -32.750 1.00 75.38 476 ALA A N 1
ATOM 3789 C CA . ALA A 1 476 ? -2.796 2.559 -32.923 1.00 75.38 476 ALA A CA 1
ATOM 3790 C C . ALA A 1 476 ? -1.930 2.200 -34.150 1.00 75.38 476 ALA A C 1
ATOM 3792 O O . ALA A 1 476 ? -1.675 3.062 -34.994 1.00 75.38 476 ALA A O 1
ATOM 3793 N N . PHE A 1 477 ? -1.570 0.921 -34.329 1.00 74.94 477 PHE A N 1
ATOM 3794 C CA . PHE A 1 477 ? -0.855 0.434 -35.521 1.00 74.94 477 PHE A CA 1
ATOM 3795 C C . PHE A 1 477 ? -1.644 0.638 -36.830 1.00 74.94 477 PHE A C 1
ATOM 3797 O O . PHE A 1 477 ? -1.037 0.711 -37.895 1.00 74.94 477 PHE A O 1
ATOM 3804 N N . SER A 1 478 ? -2.975 0.761 -36.779 1.00 72.75 478 SER A N 1
ATOM 3805 C CA . SER A 1 478 ? -3.808 1.049 -37.959 1.00 72.75 478 SER A CA 1
ATOM 3806 C C . SER A 1 478 ? -3.905 2.547 -38.295 1.00 72.75 478 SER A C 1
ATOM 3808 O O . SER A 1 478 ? -4.134 2.918 -39.450 1.00 72.75 478 SER A O 1
ATOM 3810 N N . ILE A 1 479 ? -3.707 3.414 -37.297 1.00 69.62 479 ILE A N 1
ATOM 3811 C CA . ILE A 1 479 ? -3.858 4.871 -37.404 1.00 69.62 479 ILE A CA 1
ATOM 3812 C C . ILE A 1 479 ? -2.531 5.542 -37.763 1.00 69.62 479 ILE A C 1
ATOM 3814 O O . ILE A 1 479 ? -2.494 6.374 -38.671 1.00 69.62 479 ILE A O 1
ATOM 3818 N N . VAL A 1 480 ? -1.439 5.159 -37.092 1.00 68.75 480 VAL A N 1
ATOM 3819 C CA . VAL A 1 480 ? -0.102 5.760 -37.265 1.00 68.75 480 VAL A CA 1
ATOM 3820 C C . VAL A 1 480 ? 0.395 5.759 -38.723 1.00 68.75 480 VAL A C 1
ATOM 3822 O O . VAL A 1 480 ? 0.995 6.754 -39.120 1.00 68.75 480 VAL A O 1
ATOM 3825 N N . PRO A 1 481 ? 0.127 4.740 -39.566 1.00 64.38 481 PRO A N 1
ATOM 3826 C CA . PRO A 1 481 ? 0.471 4.750 -40.994 1.00 64.38 481 PRO A CA 1
ATOM 3827 C C . PRO A 1 481 ? -0.109 5.898 -41.835 1.00 64.38 481 PRO A C 1
ATOM 3829 O O . PRO A 1 481 ? 0.352 6.126 -42.956 1.00 64.38 481 PRO A O 1
ATOM 3832 N N . ARG A 1 482 ? -1.144 6.602 -41.362 1.00 66.19 482 ARG A N 1
ATOM 3833 C CA . ARG A 1 482 ? -1.815 7.654 -42.138 1.00 66.19 482 ARG A CA 1
ATOM 3834 C C . ARG A 1 482 ? -0.949 8.920 -42.159 1.00 66.19 482 ARG A C 1
ATOM 3836 O O . ARG A 1 482 ? -0.756 9.565 -41.135 1.00 66.19 482 ARG A O 1
ATOM 3843 N N . TYR A 1 483 ? -0.464 9.311 -43.340 1.00 53.38 483 TYR A N 1
ATOM 3844 C CA . TYR A 1 483 ? 0.482 10.427 -43.535 1.00 53.38 483 TYR A CA 1
ATOM 3845 C C . TYR A 1 483 ? 0.072 11.742 -42.839 1.00 53.38 483 TYR A C 1
ATOM 3847 O O . TYR A 1 483 ? 0.904 12.386 -42.205 1.00 53.38 483 TYR A O 1
ATOM 3855 N N . ASN A 1 484 ? -1.215 12.104 -42.876 1.00 56.00 484 ASN A N 1
ATOM 3856 C CA . ASN A 1 484 ? -1.724 13.324 -42.232 1.00 56.00 484 ASN A CA 1
ATOM 3857 C C . ASN A 1 484 ? -1.605 13.281 -40.700 1.00 56.00 484 ASN A C 1
ATOM 3859 O O . ASN A 1 484 ? -1.384 14.311 -40.071 1.00 56.00 484 ASN A O 1
ATOM 3863 N N . VAL A 1 485 ? -1.699 12.089 -40.103 1.00 54.91 485 VAL A N 1
ATOM 3864 C CA . VAL A 1 485 ? -1.494 11.880 -38.663 1.00 54.91 485 VAL A CA 1
ATOM 3865 C C . VAL A 1 485 ? -0.009 12.043 -38.322 1.00 54.91 485 VAL A C 1
ATOM 3867 O O . VAL A 1 485 ? 0.329 12.672 -37.324 1.00 54.91 485 VAL A O 1
ATOM 3870 N N . ILE A 1 486 ? 0.890 11.559 -39.184 1.00 52.06 486 ILE A N 1
ATOM 3871 C CA . ILE A 1 486 ? 2.346 11.676 -39.004 1.00 52.06 486 ILE A CA 1
ATOM 3872 C C . ILE A 1 486 ? 2.813 13.143 -39.043 1.00 52.06 486 ILE A C 1
ATOM 3874 O O . ILE A 1 486 ? 3.568 13.563 -38.165 1.00 52.06 486 ILE A O 1
ATOM 3878 N N . GLU A 1 487 ? 2.370 13.929 -40.028 1.00 55.72 487 GLU A N 1
ATOM 3879 C CA . GLU A 1 487 ? 2.722 15.357 -40.146 1.00 55.72 487 GLU A CA 1
ATOM 3880 C C . GLU A 1 487 ? 2.081 16.206 -39.030 1.00 55.72 487 GLU A C 1
ATOM 3882 O O . GLU A 1 487 ? 2.716 17.112 -38.484 1.00 55.72 487 GLU A O 1
ATOM 3887 N N . HIS A 1 488 ? 0.857 15.875 -38.606 1.00 54.91 488 HIS A N 1
ATOM 3888 C CA . HIS A 1 488 ? 0.195 16.580 -37.507 1.00 54.91 488 HIS A CA 1
ATOM 3889 C C . HIS A 1 488 ? 0.894 16.348 -36.159 1.00 54.91 488 HIS A C 1
ATOM 3891 O O . HIS A 1 488 ? 1.204 17.312 -35.459 1.00 54.91 488 HIS A O 1
ATOM 3897 N N . LEU A 1 489 ? 1.227 15.096 -35.823 1.00 51.16 489 LEU A N 1
ATOM 3898 C CA . LEU A 1 489 ? 1.964 14.771 -34.594 1.00 51.16 489 LEU A CA 1
ATOM 3899 C C . LEU A 1 489 ? 3.354 15.431 -34.564 1.00 51.16 489 LEU A C 1
ATOM 3901 O O . LEU A 1 489 ? 3.817 15.846 -33.503 1.00 51.16 489 LEU A O 1
ATOM 3905 N N . ARG A 1 490 ? 3.999 15.579 -35.730 1.00 53.59 490 ARG A N 1
ATOM 3906 C CA . ARG A 1 490 ? 5.283 16.281 -35.873 1.00 53.59 490 ARG A CA 1
ATOM 3907 C C . ARG A 1 490 ? 5.155 17.791 -35.635 1.00 53.59 490 ARG A C 1
ATOM 3909 O O . ARG A 1 490 ? 6.010 18.362 -34.968 1.00 53.59 490 ARG A O 1
ATOM 3916 N N . SER A 1 491 ? 4.102 18.435 -36.144 1.00 56.62 491 SER A N 1
ATOM 3917 C CA . SER A 1 491 ? 3.924 19.895 -36.028 1.00 56.62 491 SER A CA 1
ATOM 3918 C C . SER A 1 491 ? 3.528 20.375 -34.627 1.00 56.62 491 SER A C 1
ATOM 3920 O O . SER A 1 491 ? 3.757 21.534 -34.292 1.00 56.62 491 SER A O 1
ATOM 3922 N N . LYS A 1 492 ? 2.968 19.498 -33.786 1.00 50.97 492 LYS A N 1
ATOM 3923 C CA . LYS A 1 492 ? 2.533 19.834 -32.420 1.00 50.97 492 LYS A CA 1
ATOM 3924 C C . LYS A 1 492 ? 3.594 19.649 -31.336 1.00 50.97 492 LYS A C 1
ATOM 3926 O O . LYS A 1 492 ? 3.267 19.783 -30.166 1.00 50.97 492 LYS A O 1
ATOM 3931 N N . GLY A 1 493 ? 4.839 19.324 -31.690 1.00 49.00 493 GLY A N 1
ATOM 3932 C CA . GLY A 1 493 ? 5.874 19.046 -30.687 1.00 49.00 493 GLY A CA 1
ATOM 3933 C C . GLY A 1 493 ? 5.585 17.795 -29.848 1.00 49.00 493 GLY A C 1
ATOM 3934 O O . GLY A 1 493 ? 6.247 17.576 -28.842 1.00 49.00 493 GLY A O 1
ATOM 3935 N N . GLY A 1 494 ? 4.656 16.928 -30.284 1.00 43.06 494 GLY A N 1
ATOM 3936 C CA . GLY A 1 494 ? 4.256 15.693 -29.588 1.00 43.06 494 GLY A CA 1
ATOM 3937 C C . GLY A 1 494 ? 5.358 14.631 -29.488 1.00 43.06 494 GLY A C 1
ATOM 3938 O O . GLY A 1 494 ? 5.121 13.512 -29.039 1.00 43.06 494 GLY A O 1
ATOM 3939 N N . ILE A 1 495 ? 6.577 14.976 -29.899 1.00 42.12 495 ILE A N 1
ATOM 3940 C CA . ILE A 1 495 ? 7.799 14.270 -29.544 1.00 42.12 495 ILE A CA 1
ATOM 3941 C C . ILE A 1 495 ? 8.229 14.808 -28.169 1.00 42.12 495 ILE A C 1
ATOM 3943 O O . ILE A 1 495 ? 9.167 15.592 -28.067 1.00 42.12 495 ILE A O 1
ATOM 3947 N N . GLY A 1 496 ? 7.511 14.399 -27.117 1.00 40.00 496 GLY A N 1
ATOM 3948 C CA . GLY A 1 496 ? 7.971 14.549 -25.732 1.00 40.00 496 GLY A CA 1
ATOM 3949 C C . GLY A 1 496 ? 7.089 15.315 -24.744 1.00 40.00 496 GLY A C 1
ATOM 3950 O O . GLY A 1 496 ? 7.496 15.381 -23.590 1.00 40.00 496 GLY A O 1
ATOM 3951 N N . ASP A 1 497 ? 5.920 15.843 -25.125 1.00 34.22 497 ASP A N 1
ATOM 3952 C CA . ASP A 1 497 ? 5.033 16.553 -24.185 1.00 34.22 497 ASP A CA 1
ATOM 3953 C C . ASP A 1 497 ? 3.725 15.783 -23.910 1.00 34.22 497 ASP A C 1
ATOM 3955 O O . ASP A 1 497 ? 3.084 15.264 -24.828 1.00 34.22 497 ASP A O 1
ATOM 3959 N N . GLU A 1 498 ? 3.343 15.678 -22.633 1.00 35.59 498 GLU A N 1
ATOM 3960 C CA . GLU A 1 498 ? 2.218 14.863 -22.135 1.00 35.59 498 GLU A CA 1
ATOM 3961 C C . GLU A 1 498 ? 0.846 15.539 -22.275 1.00 35.59 498 GLU A C 1
ATOM 3963 O O . GLU A 1 498 ? -0.173 14.973 -21.878 1.00 35.59 498 GLU A O 1
ATOM 3968 N N . ILE A 1 499 ? 0.777 16.737 -22.856 1.00 37.28 499 ILE A N 1
ATOM 3969 C CA . ILE A 1 499 ? -0.455 17.523 -22.891 1.00 37.28 499 ILE A CA 1
ATOM 3970 C C . ILE A 1 499 ? -0.839 17.830 -24.340 1.00 37.28 499 ILE A C 1
ATOM 3972 O O . ILE A 1 499 ? -0.271 18.711 -24.977 1.00 37.28 499 ILE A O 1
ATOM 3976 N N . GLY A 1 500 ? -1.865 17.136 -24.853 1.00 40.78 500 GLY A N 1
ATOM 3977 C CA . GLY A 1 500 ? -2.574 17.602 -26.053 1.00 40.78 500 GLY A CA 1
ATOM 3978 C C . GLY A 1 500 ? -3.156 16.558 -27.007 1.00 40.78 500 GLY A C 1
ATOM 3979 O O . GLY A 1 500 ? -3.124 16.790 -28.209 1.00 40.78 500 GLY A O 1
ATOM 3980 N N . LEU A 1 501 ? -3.702 15.432 -26.531 1.00 36.16 501 LEU A N 1
ATOM 3981 C CA . LEU A 1 501 ? -4.420 14.467 -27.391 1.00 36.16 501 LEU A CA 1
ATOM 3982 C C . LEU A 1 501 ? -5.957 14.573 -27.322 1.00 36.16 501 LEU A C 1
ATOM 3984 O O . LEU A 1 501 ? -6.647 13.954 -28.128 1.00 36.16 501 LEU A O 1
ATOM 3988 N N . ARG A 1 502 ? -6.515 15.398 -26.419 1.00 34.06 502 ARG A N 1
ATOM 3989 C CA . ARG A 1 502 ? -7.978 15.569 -26.269 1.00 34.06 502 ARG A CA 1
ATOM 3990 C C . ARG A 1 502 ? -8.673 16.122 -27.522 1.00 34.06 502 ARG A C 1
ATOM 3992 O O . ARG A 1 502 ? -9.835 15.812 -27.733 1.00 34.06 502 ARG A O 1
ATOM 3999 N N . SER A 1 503 ? -7.972 16.871 -28.370 1.00 35.75 503 SER A N 1
ATOM 4000 C CA . SER A 1 503 ? -8.515 17.438 -29.614 1.00 35.75 503 SER A CA 1
ATOM 4001 C C . SER A 1 503 ? -8.500 16.479 -30.814 1.00 35.75 503 SER A C 1
ATOM 4003 O O . SER A 1 503 ? -9.044 16.816 -31.861 1.00 35.75 503 SER A O 1
ATOM 4005 N N . LEU A 1 504 ? -7.886 15.293 -30.699 1.00 36.72 504 LEU A N 1
ATOM 4006 C CA . LEU A 1 504 ? -7.792 14.321 -31.801 1.00 36.72 504 LEU A CA 1
ATOM 4007 C C . LEU A 1 504 ? -8.982 13.351 -31.870 1.00 36.72 504 LEU A C 1
ATOM 4009 O O . LEU A 1 504 ? -9.186 12.726 -32.906 1.00 36.72 504 LEU A O 1
ATOM 4013 N N . VAL A 1 505 ? -9.783 13.251 -30.806 1.00 35.84 505 VAL A N 1
ATOM 4014 C CA . VAL A 1 505 ? -10.987 12.398 -30.770 1.00 35.84 505 VAL A CA 1
ATOM 4015 C C . VAL A 1 505 ? -12.192 13.073 -31.446 1.00 35.84 505 VAL A C 1
ATOM 4017 O O . VAL A 1 505 ? -13.148 12.395 -31.791 1.00 35.84 505 VAL A O 1
ATOM 4020 N N . GLU A 1 506 ? -12.135 14.380 -31.716 1.00 29.09 506 GLU A N 1
ATOM 4021 C CA . GLU A 1 506 ? -13.240 15.124 -32.347 1.00 29.09 506 GLU A CA 1
ATOM 4022 C C . GLU A 1 506 ? -13.170 15.187 -33.890 1.00 29.09 506 GLU A C 1
ATOM 4024 O O . GLU A 1 506 ? -14.051 15.778 -34.507 1.00 29.09 506 GLU A O 1
ATOM 4029 N N . ILE A 1 507 ? -12.145 14.606 -34.539 1.00 29.20 507 ILE A N 1
ATOM 4030 C CA . ILE A 1 507 ? -11.950 14.697 -36.011 1.00 29.20 507 ILE A CA 1
ATOM 4031 C C . ILE A 1 507 ? -11.781 13.310 -36.686 1.00 29.20 507 ILE A C 1
ATOM 4033 O O . ILE A 1 507 ? -11.368 13.207 -37.842 1.00 29.20 507 ILE A O 1
ATOM 4037 N N . LEU A 1 508 ? -12.128 12.220 -35.998 1.00 30.58 508 LEU A N 1
ATOM 4038 C CA . LEU A 1 508 ? -12.449 10.931 -36.637 1.00 30.58 508 LEU A CA 1
ATOM 4039 C C . LEU A 1 508 ? -13.961 10.734 -36.612 1.00 30.58 508 LEU A C 1
ATOM 4041 O O . LEU A 1 508 ? -14.469 10.175 -37.610 1.00 30.58 508 LEU A O 1
#

Sequence (508 aa):
MNHELGISIAKLLSALRHPKILLYDPEKTLLPAFQTLNSIGLSSTDVAVIVSARPKDIFDRPLQDRALQCVNYLRSVLGSDDKVIKAIKRYPMALTYDLQVYAAGNIQILREIGVPESTIVSMLALQPRTFFTSVDRFKKVIGDVKNMGFDTSKTRFLWAVHAVRSMSKSTWDMKVELYKKWGWSEGEIFMAFERCPGEVVEDFDHRLVSCASNSEPLSNLFQRYGFQPSDLHNFFARNRFLLNSSISDVEMSLKILSSLCSSKDSIVSMVYNCPRVLELDFLKGWEVGVSELGVSDNGSLIMIQSILEVSRKFDLYPDDVLRCIEGLKGFRFSSATITRVLQEFPMIITMNEENIWSKIEFLLGIGIHRSKIDSIIQTYPGILASGLENKLKPLISEFTGMGFTPNEIREEIIRNPKILGSEVGEMSKCLRMLNSLKCRVPIKEKLFSEGAFRASYEVKLRIDCLHKHGLLYRDAFSIVPRYNVIEHLRSKGGIGDEIGLRSLVEIL

Radius of gyration: 37.34 Å; Cα contacts (8 Å, |Δi|>4): 485; chains: 1; bounding box: 76×70×100 Å

InterPro domains:
  IPR003690 Transcription termination factor, mitochondrial/chloroplastic [PF02536] (14-281)
  IPR003690 Transcription termination factor, mitochondrial/chloroplastic [PF02536] (317-435)
  IPR003690 Transcription termination factor, mitochondrial/chloroplastic [PTHR13068] (10-197)
  IPR003690 Transcription termination factor, mitochondrial/chloroplastic [SM00733] (12-43)
  IPR003690 Transcription termination factor, mitochondrial/chloroplastic [SM00733] (85-116)
  IPR003690 Transcription termination factor, mitochondrial/chloroplastic [SM00733] (121-151)
  IPR003690 Transcription termination factor, mitochondrial/chloroplastic [SM00733] (155-185)
  IPR003690 Transcription termination factor, mitochondrial/chloroplastic [SM00733] (339-369)
  IPR003690 Transcription termination factor, mitochondrial/chloroplastic [SM00733] (374-405)
  IPR003690 Transcription termination factor, mitochondrial/chloroplastic [SM00733] (410-440)
  IPR038538 MTERF superfamily, mitochondrial/chloroplastic [G3DSA:1.25.70.10] (55-204)
  IPR038538 MTERF superfamily, mitochondrial/chloroplastic [G3DSA:1.25.70.10] (205-299)
  IPR038538 MTERF superfamily, mitochondrial/chloroplastic [G3DSA:1.25.70.10] (310-508)

Solvent-accessible surface area (backbone atoms only — not comparable to full-atom values): 28824 Å² total; per-residue (Å²): 143,83,80,89,55,101,60,56,68,68,62,55,56,72,68,34,91,41,80,74,61,78,76,55,51,64,74,84,41,50,44,57,49,52,51,44,47,42,75,76,70,43,50,75,67,52,49,43,55,48,44,46,74,46,45,62,71,52,61,79,45,85,41,59,70,36,35,51,52,26,51,52,50,40,34,75,66,56,73,33,70,70,45,38,53,49,18,40,72,72,34,52,69,52,42,68,38,66,43,69,76,29,28,46,61,42,52,49,52,40,52,76,66,53,31,46,66,70,50,52,38,51,42,43,35,71,46,40,69,62,40,67,44,58,58,70,62,50,53,49,42,51,50,54,42,45,77,70,67,47,54,50,72,42,68,61,34,59,34,34,40,33,27,63,67,74,47,52,71,69,58,48,52,51,50,51,53,51,43,41,74,72,72,45,53,74,66,55,54,50,53,23,39,69,73,41,25,56,55,74,60,52,74,102,57,81,57,55,58,62,63,61,42,48,58,64,66,48,47,57,53,42,42,78,54,69,44,59,77,89,52,44,64,62,50,46,71,74,40,53,69,65,49,72,46,56,69,66,48,49,50,50,26,53,49,52,50,53,74,59,35,95,44,52,68,58,53,46,52,47,42,72,76,40,55,74,60,51,41,46,73,59,43,58,57,44,62,58,36,58,68,71,68,70,64,91,53,80,72,38,35,59,20,47,52,35,40,51,51,48,25,62,75,68,75,53,52,56,69,50,49,52,52,38,52,51,54,46,44,73,71,65,40,48,70,71,29,50,50,45,28,36,43,80,44,38,67,58,56,81,53,58,66,68,64,53,47,52,53,54,51,48,45,42,73,62,66,47,56,75,89,48,49,44,62,37,42,45,75,29,43,66,60,74,76,49,49,58,79,85,41,52,50,52,39,55,50,48,47,43,73,73,68,47,49,66,64,59,53,41,54,48,39,73,74,43,44,60,64,76,71,60,61,81,63,53,54,62,50,32,38,51,52,62,72,66,58,91,67,58,67,73,57,51,48,64,57,39,69,81,35,65,68,52,40,15,50,56,49,44,55,52,39,54,53,42,35,77,72,72,41,53,67,73,58,33,68,67,49,61,77,39,64,72,55,50,56,48,45,62,76,68,54,58,84,84,58,96,79,81,66,81,74,62,73,81,78,117

Mean predicted aligned error: 17.41 Å

Secondary structure (DSSP, 8-state):
---SSSS-HHHHHHH---GGGGGS-IIIIIHHHHHHHHHTT--HHHHHHHHHH-HHHHHSS-HHHHHHHHHHHHHHHH--HHHHHHHHHH-G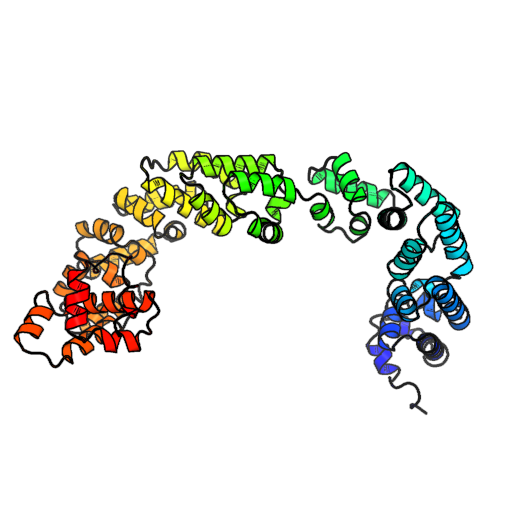GGGGS-HHHHHHHHHHHHHHTT--HHHHHHHHHH-GGGT-S-HHHHHHHHHHHHHTT--TTSHHHHHHHHHHHHS-HHHHHHHHHHHHHTT--HHHHHHHHHH-GGGGTSSS-TTHHHHT-THHHHHHHHHHTT--HHHHHHHHHH-HHHHHS-HHHHHHHHHHHHHH-S-HHHHHHHHHH-GGGG-HHHHHHHHHHHHHT---STHHHHHHHHHHHHHHHHT--HHHHHHHHHHHHHTT--HHHHHHHHHH-GGGGGS-HHHHHHHHHHHHHTT--HHHHHHHHHH-GGGTTS-IIIIIHHHHHHHHHTT--HHHHHHHHHH-GGGGGSPTTHHHHHHHHHHH----HHHHHHHSTT-HHHHHHHHHHHHHHHHHTT--HHHHHHHTT-HHHHHHHHHTT-SS-SS--TTSTT--

Foldseek 3Di:
DQPDPPDPPVNLVVLQPAPCLVVDDVPPFVVVLCVLCVVLPDDSVLVSLLCSVPVCLSGVDPLNVQQVQLLVVLCVLQVDSVLSSQLCSQPVCSSNDRCCQQQVLLLVVLVVLPADSVLVNVCCSNPVVLRRDDNVVLVVLLVVLVVLVDDSPDSLSSLLSSLPVLDDPVLVVVLCVVVVVLVDDPVLLSVLCSQGVNVNNDPPDDVSLVSSFCQVVVLVLLVVLPDDSVCSVVLCVVVVVVRSDDSVLLNVLVVLLCVLAPDSVLVNVLCVLAVCLSVNVLSVQVSVLLVVVPDDDPLSRLLSSLLSSVCSVPVHGSVLLVVLVVLVVVLVADPLLSSQLSNPPVVSSVDDSVLQVVLVVVLVVLPADSVLPNVLCSQPVCSSVDDVPPQQVLQVVQCVVVVDDSVNVNVVCSVHVCSSVDGRPQLVLLLVLLVPQPDDPVVNCVLQVVHSSVSSVVLSLQLVLVVVVPDDSVVSSVPSSPVVVVVVCVVVCVVDDNDDPPVVVVPD

pLDDT: mean 80.96, std 15.39, range [29.09, 97.75]

=== Feature glossary ===
Feature key, reading from the visual/contextual features back to the raw sequence:

Rendered structure images. Six rendered views show the 3D structure from the faces of a cube — i.e. along ±x, ±y, ±z. Rendering representation is drawn randomly per protein from cartoon (secondary-structure ribbons), sticks (backbone bonds), or molecular surface; coloring is either N→C rainbow (blue at the N-terminus through red at the C-terminus) or one color per chain.

Contact-map, Ramachandran, and PAE plots. The contact map is a binary N×N matrix image: pixel (i, j) is dark where Cα_i and Cα_j are within 8 Å and |i−j|>4. Because the |i−j|>4 filter removes local helical contacts, off-diagonal stripes parallel to the main diagonal indicate parallel β-sheets; stripes perpendicular to it indicate antiparallel β-sheets. The Ramachandran plot scatters every residue's (φ, ψ) pair against the sterically allowed regions. The PAE heatmap renders the predicted-aligned-error matrix.

InterPro / GO / CATH / organism. Database cross-references. InterPro integrates a dozen domain/family signature databases into unified entries with residue-range hits. GO terms attach function/process/location labels with evidence codes. CATH codes position the fold in a four-level structural taxonomy. Organism is the NCBI-taxonomy species name.

Nearest PDB structures. The Foldseek neighbor list gives the closest experimentally determined structures in the PDB, ranked by structural alignment. TM-score near 1 means near-identical fold; near 0.3 means only rough topology match. This is how one finds what a novel AlphaFold prediction most resembles in the solved-structure universe.

Predicted aligned error. PAE(i, j) answers: if I align the predicted and true structures on residue i, how far off (in Å) do I expect residue j to be? A block-diagonal PAE matrix with low values on the blocks and high values off-diagonal is the signature of a multi-domain protein with confidently predicted domains but uncertain inter-domain orientation.

Solvent-accessible surface area. Accessible surface area quantifies burial. A residue with SASA near zero is packed into the hydrophobic core; one with SASA >100 Å² sits on the surface. Computed here via the Shrake–Rupley numerical algorithm with a 1.4 Å probe.

B-factor. B-factor (Debye–Waller factor) reflects atomic displacement in the crystal lattice. It is an experimental observable (units Å²), not a prediction; low values mean the atom is pinned down, high values mean it moves or is heterogeneous across the crystal.

pLDDT. For AlphaFold models, the B-factor field carries pLDDT — the model's own estimate of local accuracy on a 0–100 scale. Regions with pLDDT<50 should be treated as essentially unmodeled; they often correspond to intrinsically disordered segments.

Backbone torsions (φ/ψ). φ (phi) and ψ (psi) are the two rotatable backbone dihedrals per residue: φ is the C(i-1)–N–Cα–C torsion, ψ is the N–Cα–C–N(i+1) torsion, both in degrees on (−180°, 180°]. α-helical residues cluster near (−60°, −45°); β-strand residues near (−120°, +130°). A Ramachandran plot is simply a scatter of (φ, ψ) for every residue.

Radius of gyration, Cα contacts, bounding box. Radius of gyration (Rg) is the root-mean-square distance of Cα atoms from their centroid — a single number for overall size and compactness. A globular domain of N residues has Rg ≈ 2.2·N^0.38 Å; an extended or disordered chain has a much larger Rg. The Cα contact count is the number of residue pairs whose Cα atoms are within 8 Å and are more than four positions apart in sequence — a standard proxy for tertiary packing density. The bounding box is the smallest axis-aligned box enclosing all Cα atoms.

Secondary structure (3-state, P-SEA). Three-state secondary structure (P-SEA) collapses the eight DSSP classes into helix (a), strand (b), and coil (c). P-SEA assigns these from Cα geometry alone — distances and angles — without requiring backbone oxygens, so it works on any Cα trace.

Secondary structure (8-state, DSSP). DSSP 8-state secondary structure assigns each residue one of H (α-helix), G (3₁₀-helix), I (π-helix), E (extended β-strand), B (isolated β-bridge), T (hydrogen-bonded turn), S (bend), or '-' (coil). The assignment is computed from backbone hydrogen-bond geometry via the Kabsch–Sander algorithm.

Foldseek 3Di. A 3Di character summarizes, for each residue, the relative orientation of the Cα frame of its nearest spatial neighbor. Because it encodes fold topology rather than chemistry, 3Di alignments detect remote structural similarity that sequence alignment misses.

mmCIF coordinates. The mmCIF block holds the 3D Cartesian coordinates of each backbone atom (N, Cα, C, O) in ångströms. mmCIF is the PDB's canonical archive format — a tagged-loop text representation of the atomic model.

Sequence. Sequence gives the chain of amino acids in standard one-letter code (A=alanine, C=cysteine, …, Y=tyrosine), read N→C. It is the only feature that is directly encoded by the gene; all structural features are derived from the folded form of this sequence.